Protein AF-A0A959NXJ4-F1 (afdb_monomer_lite)

pLDDT: mean 82.29, std 14.16, range [32.16, 97.5]

Secondary structure (DSSP, 8-state):
----S-------GGGEEEEEEEEEEEPPPEESEE-SSGGG-EE--STTT-SEEEEEEGGG-BSSSEEE-TTTS-HHHHHH--TT-EEEEE---TTS-----TTB--S---EEEEEEEE-TTSSEEEESSPPPB-TTS-GGG--EEEEEEE--TTTHHHHH-TT-S--EE-TTT--EEPP---------EEE--BSSPPTT--STT--GGGSTTGGGHHHHHHTT-S-----S--SSSSS----SSEE----B-EEEE-----SS-TT-SEEE-BSTTSSB--EEEETT-B-TTS--SSTTT-----EEEEEEEEEEEEETTTEEEEEEEEEE-GGGS-TTSPPPEEEEEETTTTEEEE--HHHHHHH-TTSS-SB--PPEEEEEE--TTSTT--SB-TTEEEEEEEEEE-SSBS---PPPS-EEEEE--SSS-BEEEEEESSSS--TTEE-TT-TT--SSSEE-SEEEEEEEEEETTPPPPTT--EEEE---HHHHSSTTPPPPHHHHT-S-HHHHT-EE-HHHHHHHEEEE---GGG---SS--S--TT---B-SSEEE-EEEEEEEEEEEEEEE-TT----S-TT--SS-EEEEEEEEE-TT--EEEEEEEEEEEEE-TT--EEEEEEEE-

Radius of gyration: 31.87 Å; chains: 1; bounding box: 76×68×98 Å

Sequence (633 aa):
KGMECESLIPIEAENINIVKGILRNPAKRRGFFSGHHIDLMELNTDSNFIRFSGTTTLDKFDGTKEWDITGDISPENFLTLQDDDVVLFKINNDFISNVDTPASTVNPIPYLFYSVKKQGALPKILMDRFLPFYSYLPTSTGVTIPFYVFPNKDAFLNFYSPTGQTISWNSETLEFYEECIDNDVNIWNMNTPHCETMIGTTGCTNNHENYGSYDYTSIMQYLDYCEPCLTDALEENCGDNLSNYYYDAKDKVSILHFSNYNTRNQYGEYLYVNNDEGKTVFKLDIPTIMWHGRWFSGSTLGDKLGMRFVSQGDAKYLNNTSQNIEFYDLVEDAQFISPDREPIIVGKVFTELKIVIIEHPELVTAMSYKANRNWTLPNLKGKLISPVGGINNGVLARNKRMYITYLLRAKNGITNTLPQQRYMVFDNTSNIDRDVEFQLEDVNLLPYMRQMEATSYDGLGFYAHEFIILYQITEIGENPNPANWKQVNFTNNVLTGLPNYTINPIKLENQIPSENNFILSKYRIENYSDGVYSNDLLCLGCEQSNLTLGDERFFFGNIETYIGANVYKWIVNILLDNSYVKTENDTYETGDFNFSEIGFYNEDKNLVVISKLSRPIRLRNGAKTEIEISLDF

Structure (mmCIF, N/CA/C/O backbone):
data_AF-A0A959NXJ4-F1
#
_entry.id   AF-A0A959NXJ4-F1
#
loop_
_atom_site.group_PDB
_atom_site.id
_atom_site.type_symbol
_atom_site.label_atom_id
_atom_site.label_alt_id
_atom_site.label_comp_id
_atom_site.label_asym_id
_atom_site.label_entity_id
_atom_site.label_seq_id
_atom_site.pdbx_PDB_ins_code
_atom_site.Cartn_x
_atom_site.Cartn_y
_atom_site.Cartn_z
_atom_site.occupancy
_atom_site.B_iso_or_equiv
_atom_site.auth_seq_id
_atom_site.auth_comp_id
_atom_site.auth_asym_id
_atom_site.auth_atom_id
_atom_site.pdbx_PDB_model_num
ATOM 1 N N . LYS A 1 1 ? -32.088 -35.798 67.667 1.00 32.16 1 LYS A N 1
ATOM 2 C CA . LYS A 1 1 ? -31.358 -34.605 67.178 1.00 32.16 1 LYS A CA 1
ATOM 3 C C . LYS A 1 1 ? -30.686 -35.022 65.883 1.00 32.16 1 LYS A C 1
ATOM 5 O O . LYS A 1 1 ? -29.832 -35.887 65.971 1.00 32.16 1 LYS A O 1
ATOM 10 N N . GLY A 1 2 ? -31.147 -34.547 64.729 1.00 42.38 2 GLY A N 1
ATOM 11 C CA . GLY A 1 2 ? -30.610 -34.982 63.431 1.00 42.38 2 GLY A CA 1
ATOM 12 C C . GLY A 1 2 ? -31.680 -35.149 62.356 1.00 42.38 2 GLY A C 1
ATOM 13 O O . GLY A 1 2 ? -31.802 -36.220 61.783 1.00 42.38 2 GLY A O 1
ATOM 14 N N . MET A 1 3 ? -32.506 -34.131 62.143 1.00 40.72 3 MET A N 1
ATOM 15 C CA . MET A 1 3 ? -33.232 -33.972 60.881 1.00 40.72 3 MET A CA 1
ATOM 16 C C . MET A 1 3 ? -33.049 -32.510 60.507 1.00 40.72 3 MET A C 1
ATOM 18 O O . MET A 1 3 ? -33.476 -31.645 61.272 1.00 40.72 3 MET A O 1
ATOM 22 N N . GLU A 1 4 ? -32.306 -32.289 59.431 1.00 51.22 4 GLU A N 1
ATOM 23 C CA . GLU A 1 4 ? -31.810 -30.993 58.973 1.00 51.22 4 GLU A CA 1
ATOM 24 C C . GLU A 1 4 ? -32.960 -30.147 58.403 1.00 51.22 4 GLU A C 1
ATOM 26 O O . GLU A 1 4 ? -33.899 -30.675 57.808 1.00 51.22 4 GLU A O 1
ATOM 31 N N . CYS A 1 5 ? -32.908 -28.832 58.634 1.00 58.12 5 CYS A N 1
ATOM 32 C CA . CYS A 1 5 ? -33.777 -27.840 57.985 1.00 58.12 5 CYS A CA 1
ATOM 33 C C . CYS A 1 5 ? -33.365 -27.585 56.523 1.00 58.12 5 CYS A C 1
ATOM 35 O O . CYS A 1 5 ? -33.992 -26.795 55.822 1.00 58.12 5 CYS A O 1
ATOM 37 N N . GLU A 1 6 ? -32.322 -28.278 56.079 1.00 61.78 6 GLU A N 1
ATOM 38 C CA . GLU A 1 6 ? -31.716 -28.214 54.765 1.00 61.78 6 GLU A CA 1
ATOM 39 C C . GLU A 1 6 ? -32.006 -29.529 54.034 1.00 61.78 6 GLU A C 1
ATOM 41 O O . GLU A 1 6 ? -31.981 -30.613 54.621 1.00 61.78 6 GLU A O 1
ATOM 46 N N . SER A 1 7 ? -32.307 -29.439 52.742 1.00 68.31 7 SER A N 1
ATOM 47 C CA . SER A 1 7 ? -32.452 -30.601 51.870 1.00 68.31 7 SER A CA 1
ATOM 48 C C . SER A 1 7 ? -31.576 -30.387 50.646 1.00 68.31 7 SER A C 1
ATOM 50 O O . SER A 1 7 ? -31.720 -29.379 49.952 1.00 68.31 7 SER A O 1
ATOM 52 N N . LEU A 1 8 ? -30.650 -31.318 50.407 1.00 73.88 8 LEU A N 1
ATOM 53 C CA . LEU A 1 8 ? -29.805 -31.315 49.218 1.00 73.88 8 LEU A CA 1
ATOM 54 C C . LEU A 1 8 ? -30.570 -31.966 48.069 1.00 73.88 8 LEU A C 1
ATOM 56 O O . LEU A 1 8 ? -30.880 -33.158 48.117 1.00 73.88 8 LEU A O 1
ATOM 60 N N . ILE A 1 9 ? -30.850 -31.179 47.035 1.00 76.69 9 ILE A N 1
ATOM 61 C CA . ILE A 1 9 ? -31.405 -31.679 45.781 1.00 76.69 9 ILE A CA 1
ATOM 62 C C . ILE A 1 9 ? -30.223 -32.033 44.870 1.00 76.69 9 ILE A C 1
ATOM 64 O O . ILE A 1 9 ? -29.416 -31.144 44.584 1.00 76.69 9 ILE A O 1
ATOM 68 N N . PRO A 1 10 ? -30.082 -33.292 44.415 1.00 76.00 10 PRO A N 1
ATOM 69 C CA . PRO A 1 10 ? -29.108 -33.609 43.381 1.00 76.00 10 PRO A CA 1
ATOM 70 C C . PRO A 1 10 ? -29.509 -32.891 42.088 1.00 76.00 10 PRO A C 1
ATOM 72 O O . PRO A 1 10 ? -30.651 -32.999 41.643 1.00 76.00 10 PRO A O 1
ATOM 75 N N . ILE A 1 11 ? -28.580 -32.129 41.515 1.00 74.62 11 ILE A N 1
ATOM 76 C CA . ILE A 1 11 ? -28.759 -31.506 40.205 1.00 74.62 11 ILE A CA 1
ATOM 77 C C . ILE A 1 11 ? -28.184 -32.481 39.181 1.00 74.62 11 ILE A C 1
ATOM 79 O O . ILE A 1 11 ? -26.967 -32.631 39.086 1.00 74.62 11 ILE A O 1
ATOM 83 N N . GLU A 1 12 ? -29.056 -33.154 38.437 1.00 77.12 12 GLU A N 1
ATOM 84 C CA . GLU A 1 12 ? -28.649 -34.033 37.344 1.00 77.12 12 GLU A CA 1
ATOM 85 C C . GLU A 1 12 ? -28.420 -33.211 36.067 1.00 77.12 12 GLU A C 1
ATOM 87 O O . GLU A 1 12 ? -28.944 -32.104 35.909 1.00 77.12 12 GLU A O 1
ATOM 92 N N . ALA A 1 13 ? -27.663 -33.757 35.111 1.00 69.56 13 ALA A N 1
ATOM 93 C CA . ALA A 1 13 ? -27.362 -33.068 33.851 1.00 69.56 13 ALA A CA 1
ATOM 94 C C . ALA A 1 13 ? -28.626 -32.649 33.067 1.00 69.56 13 ALA A C 1
ATOM 96 O O . ALA A 1 13 ? -28.602 -31.659 32.346 1.00 69.56 13 ALA A O 1
ATOM 97 N N . GLU A 1 14 ? -29.742 -33.365 33.239 1.00 73.50 14 GLU A N 1
ATOM 98 C CA . GLU A 1 14 ? -31.044 -33.046 32.635 1.00 73.50 14 GLU A CA 1
ATOM 99 C C . GLU A 1 14 ? -31.753 -31.832 33.263 1.00 73.50 14 GLU A C 1
ATOM 101 O O . GLU A 1 14 ? -32.651 -31.257 32.649 1.00 73.50 14 GLU A O 1
ATOM 106 N N . ASN A 1 15 ? -31.359 -31.419 34.472 1.00 69.19 15 ASN A N 1
ATOM 107 C CA . ASN A 1 15 ? -31.907 -30.244 35.156 1.00 69.19 15 ASN A CA 1
ATOM 108 C C . ASN A 1 15 ? -31.166 -28.951 34.798 1.00 69.19 15 ASN A C 1
ATOM 110 O O . ASN A 1 15 ? -31.602 -27.869 35.197 1.00 69.19 15 ASN A O 1
ATOM 114 N N . ILE A 1 16 ? -30.050 -29.071 34.074 1.00 71.56 16 ILE A N 1
ATOM 115 C CA . ILE A 1 16 ? -29.169 -27.974 33.697 1.00 71.56 16 ILE A CA 1
ATOM 116 C C . ILE A 1 16 ? -29.397 -27.632 32.228 1.00 71.56 16 ILE A C 1
ATOM 118 O O . ILE A 1 16 ? -29.144 -28.441 31.339 1.00 71.56 16 ILE A O 1
ATOM 122 N N . ASN A 1 17 ? -29.785 -26.388 31.967 1.00 77.69 17 ASN A N 1
ATOM 123 C CA . ASN A 1 17 ? -29.765 -25.811 30.631 1.00 77.69 17 ASN A CA 1
ATOM 124 C C . ASN A 1 17 ? -28.711 -24.710 30.571 1.00 77.69 17 ASN A C 1
ATOM 126 O O . ASN A 1 17 ? -28.776 -23.734 31.316 1.00 77.69 17 ASN A O 1
ATOM 130 N N . ILE A 1 18 ? -27.751 -24.848 29.660 1.00 74.94 18 ILE A N 1
ATOM 131 C CA . ILE A 1 18 ? -26.794 -23.785 29.352 1.00 74.94 18 ILE A CA 1
ATOM 132 C C . ILE A 1 18 ? -27.272 -23.100 28.080 1.00 74.94 18 ILE A C 1
ATOM 134 O O . ILE A 1 18 ? -27.327 -23.713 27.014 1.00 74.94 18 ILE A O 1
ATOM 138 N N . VAL A 1 19 ? -27.617 -21.823 28.195 1.00 78.25 19 VAL A N 1
ATOM 139 C CA . VAL A 1 19 ? -27.984 -20.991 27.050 1.00 78.25 19 VAL A CA 1
ATOM 140 C C . VAL A 1 19 ? -26.809 -20.080 26.729 1.00 78.25 19 VAL A C 1
ATOM 142 O O . VAL A 1 19 ? -26.375 -19.301 27.575 1.00 78.25 19 VAL A O 1
ATOM 145 N N . LYS A 1 20 ? -26.305 -20.163 25.495 1.00 78.06 20 LYS A N 1
ATOM 146 C CA . LYS A 1 20 ? -25.355 -19.188 24.952 1.00 78.06 20 LYS A CA 1
ATOM 147 C C . LYS A 1 20 ? -26.136 -18.079 24.253 1.00 78.06 20 LYS A C 1
ATOM 149 O O . LYS A 1 20 ? -26.766 -18.317 23.224 1.00 78.06 20 LYS A O 1
ATOM 154 N N . GLY A 1 21 ? -26.088 -16.875 24.809 1.00 72.94 21 GLY A N 1
ATOM 155 C CA . GLY A 1 21 ? -26.523 -15.654 24.143 1.00 72.94 21 GLY A CA 1
ATOM 156 C C . GLY A 1 21 ? -25.337 -14.972 23.469 1.00 72.94 21 GLY A C 1
ATOM 157 O O . GLY A 1 21 ? -24.266 -14.869 24.059 1.00 72.94 21 GLY A O 1
ATOM 158 N N . ILE A 1 22 ? -25.524 -14.485 22.243 1.00 77.44 22 ILE A N 1
ATOM 159 C CA . ILE A 1 22 ? -24.547 -13.607 21.593 1.00 77.44 22 ILE A CA 1
ATOM 160 C C . ILE A 1 22 ? -25.149 -12.209 21.540 1.00 77.44 22 ILE A C 1
ATOM 162 O O . ILE A 1 22 ? -26.138 -11.975 20.841 1.00 77.44 22 ILE A O 1
ATOM 166 N N . LEU A 1 23 ? -24.558 -11.284 22.291 1.00 79.12 23 LEU A N 1
ATOM 167 C CA . LEU A 1 23 ? -24.884 -9.868 22.194 1.00 79.12 23 LEU A CA 1
ATOM 168 C C . LEU A 1 23 ? -24.023 -9.253 21.099 1.00 79.12 23 LEU A C 1
ATOM 170 O O . LEU A 1 23 ? -22.804 -9.415 21.107 1.00 79.12 23 LEU A O 1
ATOM 174 N N . ARG A 1 24 ? -24.661 -8.538 20.169 1.00 83.75 24 ARG A N 1
ATOM 175 C CA . ARG A 1 24 ? -23.973 -7.827 19.091 1.00 83.75 24 ARG A CA 1
ATOM 176 C C . ARG A 1 24 ? -24.444 -6.388 18.994 1.00 83.75 24 ARG A C 1
ATOM 178 O O . ARG A 1 24 ? -25.645 -6.139 18.940 1.00 83.75 24 ARG A O 1
ATOM 185 N N . ASN A 1 25 ? -23.500 -5.458 18.929 1.00 84.75 25 ASN A N 1
ATOM 186 C CA . ASN A 1 25 ? -23.772 -4.033 18.751 1.00 84.75 25 ASN A CA 1
ATOM 187 C C . ASN A 1 25 ? -22.851 -3.456 17.668 1.00 84.75 25 ASN A C 1
ATOM 189 O O . ASN A 1 25 ? -21.708 -3.902 17.556 1.00 84.75 25 ASN A O 1
ATOM 193 N N . PRO A 1 26 ? -23.305 -2.472 16.873 1.00 86.75 26 PRO A N 1
ATOM 194 C CA . PRO A 1 26 ? -22.408 -1.748 15.983 1.00 86.75 26 PRO A CA 1
ATOM 195 C C . PRO A 1 26 ? -21.385 -0.967 16.815 1.00 86.75 26 PRO A C 1
ATOM 197 O O . PRO A 1 26 ? -21.753 -0.249 17.748 1.00 86.75 26 PRO A O 1
ATOM 200 N N . ALA A 1 27 ? -20.104 -1.088 16.474 1.00 86.75 27 ALA A N 1
ATOM 201 C CA . ALA A 1 27 ? -19.075 -0.218 17.024 1.00 86.75 27 ALA A CA 1
ATOM 202 C C . ALA A 1 27 ? -19.174 1.173 16.389 1.00 86.75 27 ALA A C 1
ATOM 204 O O . ALA A 1 27 ? -19.599 1.330 15.240 1.00 86.75 27 ALA A O 1
ATOM 205 N N . LYS A 1 28 ? -18.731 2.201 17.119 1.00 87.62 28 LYS A N 1
ATOM 206 C CA . LYS A 1 28 ? -18.561 3.535 16.539 1.00 87.62 28 LYS A CA 1
ATOM 207 C C . LYS A 1 28 ? -17.543 3.448 15.399 1.00 87.62 28 LYS A C 1
ATOM 209 O O . LYS A 1 28 ? -16.451 2.920 15.591 1.00 87.62 28 LYS A O 1
ATOM 214 N N . ARG A 1 29 ? -17.883 4.000 14.232 1.00 90.50 29 ARG A N 1
ATOM 215 C CA . ARG A 1 29 ? -16.937 4.145 13.121 1.00 90.50 29 ARG A CA 1
ATOM 216 C C . ARG A 1 29 ? -15.753 5.007 13.550 1.00 90.50 29 ARG A C 1
ATOM 218 O O . ARG A 1 29 ? -15.951 6.092 14.101 1.00 90.50 29 ARG A O 1
ATOM 225 N N . ARG A 1 30 ? -14.540 4.545 13.257 1.00 90.50 30 ARG A N 1
ATOM 226 C CA . ARG A 1 30 ? -13.289 5.241 13.587 1.00 90.50 30 ARG A CA 1
ATOM 227 C C . ARG A 1 30 ? -12.441 5.447 12.344 1.00 90.50 30 ARG A C 1
ATOM 229 O O . ARG A 1 30 ? -12.521 4.645 11.421 1.00 90.50 30 ARG A O 1
ATOM 236 N N . GLY A 1 31 ? -11.643 6.508 12.331 1.00 92.88 31 GLY A N 1
ATOM 237 C CA . GLY A 1 31 ? -10.775 6.866 11.216 1.00 92.88 31 GLY A CA 1
ATOM 238 C C . GLY A 1 31 ? -10.768 8.354 10.894 1.00 92.88 31 GLY A C 1
ATOM 239 O O . GLY A 1 31 ? -11.471 9.146 11.517 1.00 92.88 31 GLY A O 1
ATOM 240 N N . PHE A 1 32 ? -9.957 8.728 9.910 1.00 94.56 32 PHE A N 1
ATOM 241 C CA . PHE A 1 32 ? -9.701 10.126 9.555 1.00 94.56 32 PHE A CA 1
ATOM 242 C C . PHE A 1 32 ? -10.785 10.766 8.693 1.00 94.56 32 PHE A C 1
ATOM 244 O O . PHE A 1 32 ? -10.751 11.974 8.493 1.00 94.56 32 PHE A O 1
ATOM 251 N N . PHE A 1 33 ? -11.745 10.001 8.184 1.00 94.88 33 PHE A N 1
ATOM 252 C CA . PHE A 1 33 ? -12.697 10.493 7.197 1.00 94.88 33 PHE A CA 1
ATOM 253 C C . PHE A 1 33 ? -14.125 10.566 7.740 1.00 94.88 33 PHE A C 1
ATOM 255 O O . PHE A 1 33 ? -14.548 9.764 8.573 1.00 94.88 33 PHE A O 1
ATOM 262 N N . SER A 1 34 ? -14.898 11.519 7.239 1.00 91.62 34 SER A N 1
ATOM 263 C CA . SER A 1 34 ? -16.341 11.616 7.436 1.00 91.62 34 SER A CA 1
ATOM 264 C C . SER A 1 34 ? -17.075 11.284 6.130 1.00 91.62 34 SER A C 1
ATOM 266 O O . SER A 1 34 ? -16.482 11.293 5.052 1.00 91.62 34 SER A O 1
ATOM 268 N N . GLY A 1 35 ? -18.361 10.937 6.218 1.00 85.94 35 GLY A N 1
ATOM 269 C CA . GLY A 1 35 ? -19.185 10.559 5.062 1.00 85.94 35 GLY A CA 1
ATOM 270 C C . GLY A 1 35 ? -19.412 9.050 4.929 1.00 85.94 35 GLY A C 1
ATOM 271 O O . GLY A 1 35 ? -18.592 8.232 5.335 1.00 85.94 35 GLY A O 1
ATOM 272 N N . HIS A 1 36 ? -20.568 8.664 4.386 1.00 72.44 36 HIS A N 1
ATOM 273 C CA . HIS A 1 36 ? -21.042 7.269 4.384 1.00 72.44 36 HIS A CA 1
ATOM 274 C C . HIS A 1 36 ? -20.636 6.471 3.134 1.00 72.44 36 HIS A C 1
ATOM 276 O O . HIS A 1 36 ? -20.602 5.242 3.180 1.00 72.44 36 HIS A O 1
ATOM 282 N N . HIS A 1 37 ? -20.336 7.155 2.028 1.00 84.56 37 HIS A N 1
ATOM 283 C CA . HIS A 1 37 ? -19.983 6.541 0.749 1.00 84.56 37 HIS A CA 1
ATOM 284 C C . HIS A 1 37 ? -18.541 6.889 0.391 1.00 84.56 37 HIS A C 1
ATOM 286 O O . HIS A 1 37 ? -18.186 8.064 0.440 1.00 84.56 37 HIS A O 1
ATOM 292 N N . ILE A 1 38 ? -17.733 5.893 0.016 1.00 87.38 38 ILE A N 1
ATOM 293 C CA . ILE A 1 38 ? -16.281 6.062 -0.149 1.00 87.38 38 ILE A CA 1
ATOM 294 C C . ILE A 1 38 ? -15.903 7.142 -1.171 1.00 87.38 38 ILE A C 1
ATOM 296 O O . ILE A 1 38 ? -15.042 7.961 -0.890 1.00 87.38 38 ILE A O 1
ATOM 300 N N . ASP A 1 39 ? -16.640 7.225 -2.280 1.00 85.94 39 ASP A N 1
ATOM 301 C CA . ASP A 1 39 ? -16.464 8.232 -3.339 1.00 85.94 39 ASP A CA 1
ATOM 302 C C . ASP A 1 39 ? -16.639 9.691 -2.884 1.00 85.94 39 ASP A C 1
ATOM 304 O O . ASP A 1 39 ? -16.289 10.606 -3.622 1.00 85.94 39 ASP A O 1
ATOM 308 N N . LEU A 1 40 ? -17.273 9.913 -1.730 1.00 86.69 40 LEU A N 1
ATOM 309 C CA . LEU A 1 40 ? -17.684 11.230 -1.235 1.00 86.69 40 LEU A CA 1
ATOM 310 C C . LEU A 1 40 ? -17.174 11.483 0.186 1.00 86.69 40 LEU A C 1
ATOM 312 O O . LEU A 1 40 ? -17.749 12.290 0.915 1.00 86.69 40 LEU A O 1
ATOM 316 N N . MET A 1 41 ? -16.153 10.744 0.617 1.00 90.56 41 MET A N 1
ATOM 317 C CA . MET A 1 41 ? -15.587 10.949 1.941 1.00 90.56 41 MET A CA 1
ATOM 318 C C . MET A 1 41 ? -14.755 12.229 1.998 1.00 90.56 41 MET A C 1
ATOM 320 O O . MET A 1 41 ? -14.125 12.643 1.022 1.00 90.56 41 MET A O 1
ATOM 324 N N . GLU A 1 42 ? -14.725 12.841 3.174 1.00 91.81 42 GLU A N 1
ATOM 325 C CA . GLU A 1 42 ? -13.949 14.051 3.435 1.00 91.81 42 GLU A CA 1
ATOM 326 C C . GLU A 1 42 ? -13.024 13.832 4.626 1.00 91.81 42 GLU A C 1
ATOM 328 O O . GLU A 1 42 ? -13.418 13.241 5.632 1.00 91.81 42 GLU A O 1
ATOM 333 N N . LEU A 1 43 ? -11.786 14.303 4.518 1.00 92.94 43 LEU A N 1
ATOM 334 C CA . LEU A 1 43 ? -10.808 14.262 5.597 1.00 92.94 43 LEU A CA 1
ATOM 335 C C . LEU A 1 43 ? -11.250 15.175 6.751 1.00 92.94 43 LEU A C 1
ATOM 337 O O . LEU A 1 43 ? -11.479 16.366 6.549 1.00 92.94 43 LEU A O 1
ATOM 341 N N . ASN A 1 44 ? -11.305 14.643 7.971 1.00 92.12 44 ASN A N 1
ATOM 342 C CA . ASN A 1 44 ? -11.501 15.437 9.179 1.00 92.12 44 ASN A CA 1
ATOM 343 C C . ASN A 1 44 ? -10.237 16.242 9.486 1.00 92.12 44 ASN A C 1
ATOM 345 O O . ASN A 1 44 ? -9.182 15.683 9.789 1.00 92.12 44 ASN A O 1
ATOM 349 N N . THR A 1 45 ? -10.369 17.565 9.457 1.00 90.81 45 THR A N 1
ATOM 350 C CA . THR A 1 45 ? -9.277 18.508 9.736 1.00 90.81 45 THR A CA 1
ATOM 351 C C . THR A 1 45 ? -9.324 19.092 11.148 1.00 90.81 45 THR A C 1
ATOM 353 O O . THR A 1 45 ? -8.602 20.042 11.444 1.00 90.81 45 THR A O 1
ATOM 356 N N . ASP A 1 46 ? -10.185 18.558 12.015 1.00 89.88 46 ASP A N 1
ATOM 357 C CA . ASP A 1 46 ? -10.290 18.992 13.406 1.00 89.88 46 ASP A CA 1
ATOM 358 C C . ASP A 1 46 ? -9.004 18.688 14.187 1.00 89.88 46 ASP A C 1
ATOM 360 O O . ASP A 1 46 ? -8.281 17.728 13.900 1.00 89.88 46 ASP A O 1
ATOM 364 N N . SER A 1 47 ? -8.772 19.449 15.259 1.00 88.38 47 SER A N 1
ATOM 365 C CA . SER A 1 47 ? -7.587 19.324 16.121 1.00 88.38 47 SER A CA 1
ATOM 366 C C . SER A 1 47 ? -7.453 17.970 16.830 1.00 88.38 47 SER A C 1
ATOM 368 O O . SER A 1 47 ? -6.412 17.685 17.409 1.00 88.38 47 SER A O 1
ATOM 370 N N . ASN A 1 48 ? -8.500 17.139 16.809 1.00 87.50 48 ASN A N 1
ATOM 371 C CA . ASN A 1 48 ? -8.475 15.774 17.345 1.00 87.50 48 ASN A CA 1
ATOM 372 C C . ASN A 1 48 ? -7.888 14.754 16.352 1.00 87.50 48 ASN A C 1
ATOM 374 O O . ASN A 1 48 ? -7.609 13.620 16.734 1.00 87.50 48 ASN A O 1
ATOM 378 N N . PHE A 1 49 ? -7.744 15.131 15.077 1.00 91.19 49 PHE A N 1
ATOM 379 C CA . PHE A 1 49 ? -7.226 14.275 14.010 1.00 91.19 49 PHE A CA 1
ATOM 380 C C . PHE A 1 49 ? -5.863 14.747 13.518 1.00 91.19 49 PHE A C 1
ATOM 382 O O . PHE A 1 49 ? -4.977 13.926 13.306 1.00 91.19 49 PHE A O 1
ATOM 389 N N . ILE A 1 50 ? -5.676 16.054 13.362 1.00 93.38 50 ILE A N 1
ATOM 390 C CA . ILE A 1 50 ? -4.440 16.648 12.845 1.00 93.38 50 ILE A CA 1
ATOM 391 C C . ILE A 1 50 ? -3.988 17.794 13.745 1.00 93.38 50 ILE A C 1
ATOM 393 O O . ILE A 1 50 ? -4.802 18.397 14.440 1.00 93.38 50 ILE A O 1
ATOM 397 N N . ARG A 1 51 ? -2.698 18.139 13.715 1.00 93.06 51 ARG A N 1
ATOM 398 C CA . ARG A 1 51 ? -2.199 19.331 14.416 1.00 93.06 51 ARG A CA 1
ATOM 399 C C . ARG A 1 51 ? -2.741 20.599 13.765 1.00 93.06 51 ARG A C 1
ATOM 401 O O . ARG A 1 51 ? -3.305 21.452 14.440 1.00 93.06 51 ARG A O 1
ATOM 408 N N . PHE A 1 52 ? -2.542 20.716 12.454 1.00 93.69 52 PHE A N 1
ATOM 409 C CA . PHE A 1 52 ? -3.045 21.809 11.628 1.00 93.69 52 PHE A CA 1
ATOM 410 C C . PHE A 1 52 ? -2.978 21.437 10.143 1.00 93.69 52 PHE A C 1
ATOM 412 O O . PHE A 1 52 ? -2.345 20.456 9.748 1.00 93.69 52 PHE A O 1
ATOM 419 N N . SER A 1 53 ? -3.612 22.255 9.310 1.00 93.75 53 SER A N 1
ATOM 420 C CA . SER A 1 53 ? -3.565 22.161 7.852 1.00 93.75 53 SER A CA 1
ATOM 421 C C . SER A 1 53 ? -3.318 23.530 7.232 1.00 93.75 53 SER A C 1
ATOM 423 O O . SER A 1 53 ? -3.545 24.560 7.870 1.00 93.75 53 SER A O 1
ATOM 425 N N . GLY A 1 54 ? -2.912 23.546 5.971 1.00 92.06 54 GLY A N 1
ATOM 426 C CA . GLY A 1 54 ? -2.756 24.770 5.199 1.00 92.06 54 GLY A CA 1
ATOM 427 C C . GLY A 1 54 ? -2.674 24.482 3.709 1.00 92.06 54 GLY A C 1
ATOM 428 O O . GLY A 1 54 ? -3.025 23.395 3.249 1.00 92.06 54 GLY A O 1
ATOM 429 N N . THR A 1 55 ? -2.208 25.470 2.956 1.00 91.44 55 THR A N 1
ATOM 430 C CA . THR A 1 55 ? -1.973 25.349 1.519 1.00 91.44 55 THR A CA 1
ATOM 431 C C . THR A 1 55 ? -0.583 25.852 1.167 1.00 91.44 55 THR A C 1
ATOM 433 O O . THR A 1 55 ? -0.100 26.804 1.774 1.00 91.44 55 THR A O 1
ATOM 436 N N . THR A 1 56 ? 0.032 25.235 0.168 1.00 90.12 56 THR A N 1
ATOM 437 C CA . THR A 1 56 ? 1.294 25.664 -0.446 1.00 90.12 56 THR A CA 1
ATOM 438 C C . THR A 1 56 ? 1.142 25.638 -1.966 1.00 90.12 56 THR A C 1
ATOM 440 O O . THR A 1 56 ? 0.064 25.320 -2.475 1.00 90.12 56 THR A O 1
ATOM 443 N N . THR A 1 57 ? 2.188 25.983 -2.708 1.00 88.19 57 THR A N 1
ATOM 444 C CA . THR A 1 57 ? 2.163 26.015 -4.173 1.00 88.19 57 THR A CA 1
ATOM 445 C C . THR A 1 57 ? 3.167 25.029 -4.763 1.00 88.19 57 THR A C 1
ATOM 447 O O . THR A 1 57 ? 4.265 24.854 -4.236 1.00 88.19 57 THR A O 1
ATOM 450 N N . LEU A 1 58 ? 2.790 24.354 -5.856 1.00 86.81 58 LEU A N 1
ATOM 451 C CA . LEU A 1 58 ? 3.630 23.316 -6.473 1.00 86.81 58 LEU A CA 1
ATOM 452 C C . LEU A 1 58 ? 4.978 23.843 -6.983 1.00 86.81 58 LEU A C 1
ATOM 454 O O . LEU A 1 58 ? 5.944 23.094 -7.005 1.00 86.81 58 LEU A O 1
ATOM 458 N N . ASP A 1 59 ? 5.090 25.116 -7.358 1.00 84.94 59 ASP A N 1
ATOM 459 C CA . ASP A 1 59 ? 6.352 25.708 -7.824 1.00 84.94 59 ASP A CA 1
ATOM 460 C C . ASP A 1 59 ? 7.441 25.755 -6.737 1.00 84.94 59 ASP A C 1
ATOM 462 O O . ASP A 1 59 ? 8.628 25.802 -7.059 1.00 84.94 59 ASP A O 1
ATOM 466 N N . LYS A 1 60 ? 7.057 25.663 -5.456 1.00 87.75 60 LYS A N 1
ATOM 467 C CA . LYS A 1 60 ? 7.986 25.537 -4.320 1.00 87.75 60 LYS A CA 1
ATOM 468 C C . LYS A 1 60 ? 8.629 24.149 -4.213 1.00 87.75 60 LYS A C 1
ATOM 470 O O . LYS A 1 60 ? 9.487 23.944 -3.360 1.00 87.75 60 LYS A O 1
ATOM 475 N N . PHE A 1 61 ? 8.203 23.189 -5.034 1.00 90.44 61 PHE A N 1
ATOM 476 C CA . PHE A 1 61 ? 8.695 21.816 -5.035 1.00 90.44 61 PHE A CA 1
ATOM 477 C C . PHE A 1 61 ? 9.731 21.695 -6.154 1.00 90.44 61 PHE A C 1
ATOM 479 O O . PHE A 1 61 ? 9.404 21.523 -7.327 1.00 90.44 61 PHE A O 1
ATOM 486 N N . ASP A 1 62 ? 11.004 21.845 -5.807 1.00 87.50 62 ASP A N 1
ATOM 487 C CA . ASP A 1 62 ? 12.102 22.030 -6.761 1.00 87.50 62 ASP A CA 1
ATOM 488 C C . ASP A 1 62 ? 12.999 20.796 -6.926 1.00 87.50 62 ASP A C 1
ATOM 490 O O . ASP A 1 62 ? 14.068 20.879 -7.534 1.00 87.50 62 ASP A O 1
ATOM 494 N N . GLY A 1 63 ? 12.573 19.640 -6.413 1.00 89.06 63 GLY A N 1
ATOM 495 C CA . GLY A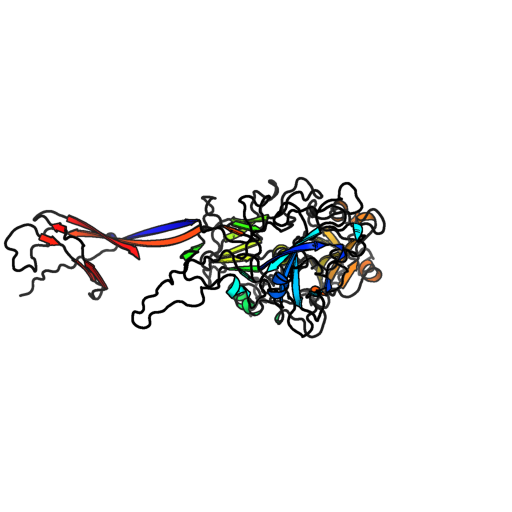 1 63 ? 13.397 18.435 -6.394 1.00 89.06 63 GLY A CA 1
ATOM 496 C C . GLY A 1 63 ? 14.456 18.415 -5.288 1.00 89.06 63 GLY A C 1
ATOM 497 O O . GLY A 1 63 ? 15.232 17.463 -5.233 1.00 89.06 63 GLY A O 1
ATOM 498 N N . THR A 1 64 ? 14.526 19.429 -4.415 1.00 89.75 64 THR A N 1
ATOM 499 C CA . THR A 1 64 ? 15.412 19.439 -3.241 1.00 89.75 64 THR A CA 1
ATOM 500 C C . THR A 1 64 ? 14.713 18.856 -2.009 1.00 89.75 64 THR A C 1
ATOM 502 O O . THR A 1 64 ? 13.564 18.420 -2.062 1.00 89.75 64 THR A O 1
ATOM 505 N N . LYS A 1 65 ? 15.424 18.789 -0.878 1.00 89.81 65 LYS A N 1
ATOM 506 C CA . LYS A 1 65 ? 14.839 18.406 0.415 1.00 89.81 65 LYS A CA 1
ATOM 507 C C . LYS A 1 65 ? 14.298 19.607 1.199 1.00 89.81 65 LYS A C 1
ATOM 509 O O . LYS A 1 65 ? 13.899 19.430 2.341 1.00 89.81 65 LYS A O 1
ATOM 514 N N . GLU A 1 66 ? 14.334 20.820 0.656 1.00 90.88 66 GLU A N 1
ATOM 515 C CA . GLU A 1 66 ? 13.906 22.020 1.376 1.00 90.88 66 GLU A CA 1
ATOM 516 C C . GLU A 1 66 ? 12.512 22.451 0.925 1.00 90.88 66 GLU A C 1
ATOM 518 O O . GLU A 1 66 ? 12.266 22.633 -0.262 1.00 90.88 66 GLU A O 1
ATOM 523 N N . TRP A 1 67 ? 11.612 22.666 1.881 1.00 91.75 67 TRP A N 1
ATOM 524 C CA . TRP A 1 67 ? 10.315 23.284 1.637 1.00 91.75 67 TRP A CA 1
ATOM 525 C C . TRP A 1 67 ? 10.306 24.719 2.168 1.00 91.75 67 TRP A C 1
ATOM 527 O O . TRP A 1 67 ? 10.492 24.958 3.367 1.00 91.75 67 TRP A O 1
ATOM 537 N N . ASP A 1 68 ? 10.098 25.682 1.267 1.00 89.56 68 ASP A N 1
ATOM 538 C CA . ASP A 1 68 ? 9.919 27.093 1.609 1.00 89.56 68 ASP A CA 1
ATOM 539 C C . ASP A 1 68 ? 8.487 27.361 2.096 1.00 89.56 68 ASP A C 1
ATOM 541 O O . ASP A 1 68 ? 7.544 27.481 1.310 1.00 89.56 68 ASP A O 1
ATOM 545 N N . ILE A 1 69 ? 8.336 27.509 3.410 1.00 90.62 69 ILE A N 1
ATOM 546 C CA . ILE A 1 69 ? 7.040 27.729 4.062 1.00 90.62 69 ILE A CA 1
ATOM 547 C C . ILE A 1 69 ? 6.668 29.213 4.168 1.00 90.62 69 ILE A C 1
ATOM 549 O O . ILE A 1 69 ? 5.724 29.565 4.881 1.00 90.62 69 ILE A O 1
ATOM 553 N N . THR A 1 70 ? 7.393 30.109 3.488 1.00 88.12 70 THR A N 1
ATOM 554 C CA . THR A 1 70 ? 7.082 31.543 3.479 1.00 88.12 70 THR A CA 1
ATOM 555 C C . THR A 1 70 ? 5.647 31.769 3.004 1.00 88.12 70 THR A C 1
ATOM 557 O O . THR A 1 70 ? 5.316 31.504 1.848 1.00 88.12 70 THR A O 1
ATOM 560 N N . GLY A 1 71 ? 4.799 32.271 3.907 1.00 87.75 71 GLY A N 1
ATOM 561 C CA . GLY A 1 71 ? 3.381 32.536 3.647 1.00 87.75 71 GLY A CA 1
ATOM 562 C C . GLY A 1 71 ? 2.447 31.325 3.775 1.00 87.75 71 GLY A C 1
ATOM 563 O O . GLY A 1 71 ? 1.237 31.526 3.759 1.00 87.75 71 GLY A O 1
ATOM 564 N N . ASP A 1 72 ? 2.977 30.112 3.962 1.00 90.12 72 ASP A N 1
ATOM 565 C CA . ASP A 1 72 ? 2.181 28.873 3.989 1.00 90.12 72 ASP A CA 1
ATOM 566 C C . ASP A 1 72 ? 1.794 28.453 5.415 1.00 90.12 72 ASP A C 1
ATOM 568 O O . ASP A 1 72 ? 0.722 27.891 5.642 1.00 90.12 72 ASP A O 1
ATOM 572 N N . ILE A 1 73 ? 2.668 28.724 6.393 1.00 90.19 73 ILE A N 1
ATOM 573 C CA . ILE A 1 73 ? 2.472 28.374 7.806 1.00 90.19 73 ILE A CA 1
ATOM 574 C C . ILE A 1 73 ? 2.447 29.653 8.649 1.00 90.19 73 ILE A C 1
ATOM 576 O O . ILE A 1 73 ? 3.352 30.487 8.570 1.00 90.19 73 ILE A O 1
ATOM 580 N N . SER A 1 74 ? 1.414 29.811 9.482 1.00 90.62 74 SER A N 1
ATOM 581 C CA . SER A 1 74 ? 1.322 30.931 10.424 1.00 90.62 74 SER A CA 1
ATOM 582 C C . SER A 1 74 ? 2.415 30.844 11.504 1.00 90.62 74 SER A C 1
ATOM 584 O O . SER A 1 74 ? 2.839 29.741 11.859 1.00 90.62 74 SER A O 1
ATOM 586 N N . PRO A 1 75 ? 2.856 31.970 12.099 1.00 88.25 75 PRO A N 1
ATOM 587 C CA . PRO A 1 75 ? 3.828 31.941 13.194 1.00 88.25 75 PRO A CA 1
ATOM 588 C C . PRO A 1 75 ? 3.406 31.041 14.367 1.00 88.25 75 PRO A C 1
ATOM 590 O O . PRO A 1 75 ? 4.246 30.367 14.952 1.00 88.25 75 PRO A O 1
ATOM 593 N N . GLU A 1 76 ? 2.108 30.986 14.678 1.00 89.81 76 GLU A N 1
ATOM 594 C CA . GLU A 1 76 ? 1.554 30.122 15.728 1.00 89.81 76 GLU A CA 1
ATOM 595 C C . GLU A 1 76 ? 1.720 28.637 15.385 1.00 89.81 76 GLU A C 1
ATOM 597 O O . GLU A 1 76 ? 2.293 27.884 16.173 1.00 89.81 76 GLU A O 1
ATOM 602 N N . ASN A 1 77 ? 1.323 28.222 14.178 1.00 91.00 77 ASN A N 1
ATOM 603 C CA . ASN A 1 77 ? 1.478 26.835 13.734 1.00 91.00 77 ASN A CA 1
ATOM 604 C C . ASN A 1 77 ? 2.958 26.438 13.654 1.00 91.00 77 ASN A C 1
ATOM 606 O O . ASN A 1 77 ? 3.329 25.342 14.078 1.00 91.00 77 ASN A O 1
ATOM 610 N N . PHE A 1 78 ? 3.826 27.347 13.198 1.00 89.25 78 PHE A N 1
ATOM 611 C CA . PHE A 1 78 ? 5.268 27.109 13.159 1.00 89.25 78 PHE A CA 1
ATOM 612 C C . PHE A 1 78 ? 5.853 26.855 14.555 1.00 89.25 78 PHE A C 1
ATOM 614 O O . PHE A 1 78 ? 6.740 26.015 14.701 1.00 89.25 78 PHE A O 1
ATOM 621 N N . LEU A 1 79 ? 5.348 27.520 15.600 1.00 87.94 79 LEU A N 1
ATOM 622 C CA . LEU A 1 79 ? 5.762 27.255 16.982 1.00 87.94 79 LEU A CA 1
ATOM 623 C C . LEU A 1 79 ? 5.303 25.875 17.474 1.00 87.94 79 LEU A C 1
ATOM 625 O O . LEU A 1 79 ? 6.056 25.227 18.197 1.00 87.94 79 LEU A O 1
ATOM 629 N N . THR A 1 80 ? 4.118 25.412 17.060 1.00 88.62 80 THR A N 1
ATOM 630 C CA . THR A 1 80 ? 3.588 24.089 17.450 1.00 88.62 80 THR A CA 1
ATOM 631 C C . THR A 1 80 ? 4.228 22.913 16.719 1.00 88.62 80 THR A C 1
ATOM 633 O O . THR A 1 80 ? 4.204 21.802 17.243 1.00 88.62 80 THR A O 1
ATOM 636 N N . LEU A 1 81 ? 4.792 23.152 15.532 1.00 90.06 81 LEU A N 1
ATOM 637 C CA . LEU A 1 81 ? 5.467 22.130 14.742 1.00 90.06 81 LEU A CA 1
ATOM 638 C C . LEU A 1 81 ? 6.638 21.533 15.535 1.00 90.06 81 LEU A C 1
ATOM 640 O O . LEU A 1 81 ? 7.427 22.267 16.133 1.00 90.06 81 LEU A O 1
ATOM 644 N N . GLN A 1 82 ? 6.777 20.219 15.536 1.00 90.44 82 GLN A N 1
ATOM 645 C CA . GLN A 1 82 ? 7.890 19.517 16.168 1.00 90.44 82 GLN A CA 1
ATOM 646 C C . GLN A 1 82 ? 8.756 18.855 15.100 1.00 90.44 82 GLN A C 1
ATOM 648 O O . GLN A 1 82 ? 8.288 18.580 13.995 1.00 90.44 82 GLN A O 1
ATOM 653 N N . ASP A 1 83 ? 10.026 18.619 15.424 1.00 89.81 83 ASP A N 1
ATOM 654 C CA . ASP A 1 83 ? 10.856 17.777 14.568 1.00 89.81 83 ASP A CA 1
ATOM 655 C C . ASP A 1 83 ? 10.234 16.374 14.490 1.00 89.81 83 ASP A C 1
ATOM 657 O O . ASP A 1 83 ? 9.583 15.902 15.430 1.00 89.81 83 ASP A O 1
ATOM 661 N N . ASP A 1 84 ? 10.387 15.752 13.327 1.00 90.00 84 ASP A N 1
ATOM 662 C CA . ASP A 1 84 ? 9.809 14.469 12.941 1.00 90.00 84 ASP A CA 1
ATOM 663 C C . ASP A 1 84 ? 8.273 14.429 12.833 1.00 90.00 84 ASP A C 1
ATOM 665 O O . ASP A 1 84 ? 7.704 13.349 12.647 1.00 90.00 84 ASP A O 1
ATOM 669 N N . ASP A 1 85 ? 7.576 15.575 12.926 1.00 93.44 85 ASP A N 1
ATOM 670 C CA . ASP A 1 85 ? 6.144 15.630 12.601 1.00 93.44 85 ASP A CA 1
ATOM 671 C C . ASP A 1 85 ? 5.937 15.198 11.138 1.00 93.44 85 ASP A C 1
ATOM 673 O O . ASP A 1 85 ? 6.772 15.436 10.259 1.00 93.44 85 A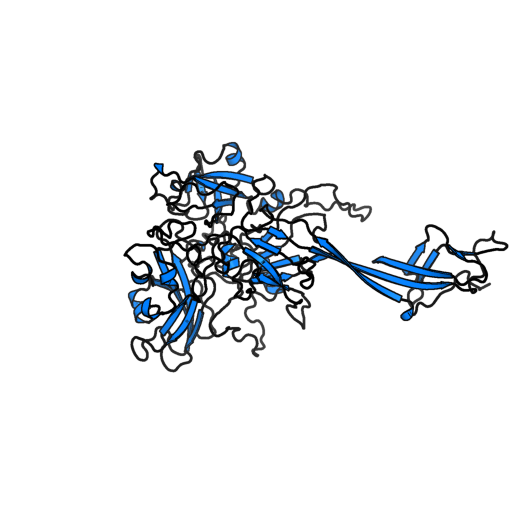SP A O 1
ATOM 677 N N . VAL A 1 86 ? 4.810 14.542 10.864 1.00 94.75 86 VAL A N 1
ATOM 678 C CA . VAL A 1 86 ? 4.529 14.000 9.532 1.00 94.75 86 VAL A CA 1
ATOM 679 C C . VAL A 1 86 ? 3.641 14.974 8.773 1.00 94.75 86 VAL A C 1
ATOM 681 O O . VAL A 1 86 ? 2.551 15.304 9.230 1.00 94.75 86 VAL A O 1
ATOM 684 N N . VAL A 1 87 ? 4.075 15.417 7.597 1.00 95.62 87 VAL A N 1
ATOM 685 C CA . VAL A 1 87 ? 3.275 16.240 6.687 1.00 95.62 87 VAL A CA 1
ATOM 686 C C . VAL A 1 87 ? 2.812 15.418 5.488 1.00 95.62 87 VAL A C 1
ATOM 688 O O . VAL A 1 87 ? 3.593 14.698 4.869 1.00 95.62 87 VAL A O 1
ATOM 691 N N . LEU A 1 88 ? 1.530 15.532 5.158 1.00 95.69 88 LEU A N 1
ATOM 692 C CA . LEU A 1 88 ? 0.899 14.929 3.990 1.00 95.69 88 LEU A CA 1
ATOM 693 C C . LEU A 1 88 ? 0.561 16.014 2.974 1.00 95.69 88 LEU A C 1
ATOM 695 O O . LEU A 1 88 ? -0.192 16.930 3.303 1.00 95.69 88 LEU A O 1
ATOM 699 N N . PHE A 1 89 ? 1.045 15.881 1.741 1.00 93.75 89 PHE A N 1
ATOM 700 C CA . PHE A 1 89 ? 0.658 16.741 0.621 1.00 93.75 89 PHE A CA 1
ATOM 701 C C . PHE A 1 89 ? -0.295 16.021 -0.321 1.00 93.75 89 PHE A C 1
ATOM 703 O O . PHE A 1 89 ? -0.065 14.863 -0.674 1.00 93.75 89 PHE A O 1
ATOM 710 N N . LYS A 1 90 ? -1.320 16.738 -0.783 1.00 90.62 90 LYS A N 1
ATOM 711 C CA . LYS A 1 90 ? -2.171 16.308 -1.897 1.00 90.62 90 LYS A CA 1
ATOM 712 C C . LYS A 1 90 ? -1.645 16.933 -3.189 1.00 90.62 90 LYS A C 1
ATOM 714 O O . LYS A 1 90 ? -1.904 18.102 -3.463 1.00 90.62 90 LYS A O 1
ATOM 719 N N . ILE A 1 91 ? -0.861 16.180 -3.952 1.00 87.19 91 ILE A N 1
ATOM 720 C CA . ILE A 1 91 ? -0.161 16.684 -5.140 1.00 87.19 91 ILE A CA 1
ATOM 721 C C . ILE A 1 91 ? -1.111 16.679 -6.335 1.00 87.19 91 ILE A C 1
ATOM 723 O O . ILE A 1 91 ? -1.535 15.623 -6.782 1.00 87.19 91 ILE A O 1
ATOM 727 N N . ASN A 1 92 ? -1.435 17.851 -6.873 1.00 76.44 92 ASN A N 1
ATOM 728 C CA . ASN A 1 92 ? -2.249 17.966 -8.083 1.00 76.44 92 ASN A CA 1
ATOM 729 C C . ASN A 1 92 ? -1.399 17.795 -9.365 1.00 76.44 92 ASN A C 1
ATOM 731 O O . ASN A 1 92 ? -0.177 17.940 -9.329 1.00 76.44 92 ASN A O 1
ATOM 735 N N . ASN A 1 93 ? -2.051 17.512 -10.498 1.00 67.62 93 ASN A N 1
ATOM 736 C CA . ASN A 1 93 ? -1.436 17.566 -11.825 1.00 67.62 93 ASN A CA 1
ATOM 737 C C . ASN A 1 93 ? -1.115 19.030 -12.185 1.00 67.62 93 ASN A C 1
ATOM 739 O O . ASN A 1 93 ? -1.887 19.948 -11.904 1.00 67.62 93 ASN A O 1
ATOM 743 N N . ASP A 1 94 ? 0.035 19.236 -12.810 1.00 63.56 94 ASP A N 1
ATOM 744 C CA . ASP A 1 94 ? 0.593 20.519 -13.199 1.00 63.56 94 ASP A CA 1
ATOM 745 C C . ASP A 1 94 ? -0.150 21.223 -14.353 1.00 63.56 94 ASP A C 1
ATOM 747 O O . ASP A 1 94 ? 0.017 22.428 -14.549 1.00 63.56 94 ASP A O 1
ATOM 751 N N . PHE A 1 95 ? -1.029 20.504 -15.061 1.00 60.69 95 PHE A N 1
ATOM 752 C CA . PHE A 1 95 ? -1.841 21.030 -16.167 1.00 60.69 95 PHE A CA 1
ATOM 753 C C . PHE A 1 95 ? -3.296 21.362 -15.801 1.00 60.69 95 PHE A C 1
ATOM 755 O O . PHE A 1 95 ? -4.010 21.937 -16.625 1.00 60.69 95 PHE A O 1
ATOM 762 N N . ILE A 1 96 ? -3.748 21.045 -14.580 1.00 60.03 96 ILE A N 1
ATOM 763 C CA . ILE A 1 96 ? -5.145 21.229 -14.157 1.00 60.03 96 ILE A CA 1
ATOM 764 C C . ILE A 1 96 ? -5.214 22.222 -12.992 1.00 60.03 96 ILE A C 1
ATOM 766 O O . ILE A 1 96 ? -4.608 22.025 -11.939 1.00 60.03 96 ILE A O 1
ATOM 770 N N . SER A 1 97 ? -5.979 23.303 -13.166 1.00 57.12 97 SER A N 1
ATOM 771 C CA . SER A 1 97 ? -6.189 24.348 -12.151 1.00 57.12 97 SER A CA 1
ATOM 772 C C . SER A 1 97 ? -6.705 23.786 -10.824 1.00 57.12 97 SER A C 1
ATOM 774 O O . SER A 1 97 ? -7.620 22.978 -10.877 1.00 57.12 97 SER A O 1
ATOM 776 N N . ASN A 1 98 ? -6.200 24.278 -9.680 1.00 62.78 98 ASN A N 1
ATOM 777 C CA . ASN A 1 98 ? -6.706 24.109 -8.298 1.00 62.78 98 ASN A CA 1
ATOM 778 C C . ASN A 1 98 ? -7.904 23.150 -8.155 1.00 62.78 98 ASN A C 1
ATOM 780 O O . ASN A 1 98 ? -9.053 23.584 -8.067 1.00 62.78 98 ASN A O 1
ATOM 784 N N . VAL A 1 99 ? -7.623 21.848 -8.179 1.00 58.94 99 VAL A N 1
ATOM 785 C CA . VAL A 1 99 ? -8.656 20.822 -8.374 1.00 58.94 99 VAL A CA 1
ATOM 786 C C . VAL A 1 99 ? -9.405 20.457 -7.093 1.00 58.94 99 VAL A C 1
ATOM 788 O O . VAL A 1 99 ? -10.511 19.930 -7.175 1.00 58.94 99 VAL A O 1
ATOM 791 N N . ASP A 1 100 ? -8.873 20.774 -5.910 1.00 58.78 100 ASP A N 1
ATOM 792 C CA . ASP A 1 100 ? -9.476 20.313 -4.659 1.00 58.78 100 ASP A CA 1
ATOM 793 C C . ASP A 1 100 ? -9.766 21.423 -3.651 1.00 58.78 100 ASP A C 1
ATOM 795 O O . ASP A 1 100 ? -8.935 22.285 -3.354 1.00 58.78 100 ASP A O 1
ATOM 799 N N . THR A 1 101 ? -10.950 21.322 -3.043 1.00 61.94 101 THR A N 1
ATOM 800 C CA . THR A 1 101 ? -11.174 21.841 -1.697 1.00 61.94 101 THR A CA 1
ATOM 801 C C . THR A 1 101 ? -10.336 20.997 -0.732 1.00 61.94 101 THR A C 1
ATOM 803 O O . THR A 1 101 ? -10.222 19.786 -0.940 1.00 61.94 101 THR A O 1
ATOM 806 N N . PRO A 1 102 ? -9.735 21.585 0.320 1.00 63.91 102 PRO A N 1
ATOM 807 C CA . PRO A 1 102 ? -8.767 20.888 1.163 1.00 63.91 102 PRO A CA 1
ATOM 808 C C . PRO A 1 102 ? -9.215 19.461 1.544 1.00 63.91 102 PRO A C 1
ATOM 810 O O . PRO A 1 102 ? -8.547 18.490 1.193 1.00 63.91 102 PRO A O 1
ATOM 813 N N . ALA A 1 103 ? -10.399 19.302 2.137 1.00 75.06 103 ALA A N 1
ATOM 814 C CA . ALA A 1 103 ? -10.841 18.033 2.718 1.00 75.06 103 ALA A CA 1
ATOM 815 C C . ALA A 1 103 ? -11.347 16.950 1.734 1.00 75.06 103 ALA A C 1
ATOM 817 O O . ALA A 1 103 ? -11.451 15.795 2.137 1.00 75.06 103 ALA A O 1
ATOM 818 N N . SER A 1 104 ? -11.655 17.270 0.472 1.00 81.19 104 SER A N 1
ATOM 819 C CA . SER A 1 104 ? -12.291 16.329 -0.475 1.00 81.19 104 SER A CA 1
ATOM 820 C C . SER A 1 104 ? -11.400 15.119 -0.820 1.00 81.19 104 SER A C 1
ATOM 822 O O . SER A 1 104 ? -10.174 15.226 -0.839 1.00 81.19 104 SER A O 1
ATOM 824 N N . THR A 1 105 ? -12.001 13.958 -1.107 1.00 82.06 105 THR A N 1
ATOM 825 C CA . THR A 1 105 ? -11.303 12.771 -1.657 1.00 82.06 105 THR A CA 1
ATOM 826 C C . THR A 1 105 ? -11.843 12.338 -3.023 1.00 82.06 105 THR A C 1
ATOM 828 O O . THR A 1 105 ? -11.620 11.219 -3.465 1.00 82.06 105 THR A O 1
ATOM 831 N N . VAL A 1 106 ? -12.546 13.228 -3.729 1.00 81.81 106 VAL A N 1
ATOM 832 C CA . VAL A 1 106 ? -13.200 12.896 -5.010 1.00 81.81 106 VAL A CA 1
ATOM 833 C C . VAL A 1 106 ? -12.188 12.728 -6.149 1.00 81.81 106 VAL A C 1
ATOM 835 O O . VAL A 1 106 ? -12.406 11.971 -7.093 1.00 81.81 106 VAL A O 1
ATOM 838 N N . ASN A 1 107 ? -11.075 13.450 -6.063 1.00 83.56 107 ASN A N 1
ATOM 839 C CA . ASN A 1 107 ? -10.115 13.610 -7.142 1.00 83.56 107 ASN A CA 1
ATOM 840 C C . ASN A 1 107 ? -8.954 12.617 -7.004 1.00 83.56 107 ASN A C 1
ATOM 842 O O . ASN A 1 107 ? -8.294 12.622 -5.965 1.00 83.56 107 ASN A O 1
ATOM 846 N N . PRO A 1 108 ? -8.642 11.800 -8.028 1.00 85.50 108 PRO A N 1
ATOM 847 C CA . PRO A 1 108 ? -7.595 10.787 -7.949 1.00 85.50 108 PRO A CA 1
ATOM 848 C C . PRO A 1 108 ? -6.202 11.412 -8.071 1.00 85.50 108 PRO A C 1
ATOM 850 O O . PRO A 1 108 ? -5.576 11.405 -9.129 1.00 85.50 108 PRO A O 1
ATOM 853 N N . ILE A 1 109 ? -5.716 11.972 -6.969 1.00 87.25 109 ILE A N 1
ATOM 854 C CA . ILE A 1 109 ? -4.423 12.654 -6.890 1.00 87.25 109 ILE A CA 1
ATOM 855 C C . ILE A 1 109 ? -3.454 11.945 -5.940 1.00 87.25 109 ILE A C 1
ATOM 857 O O . ILE A 1 109 ? -3.894 11.236 -5.032 1.00 87.25 109 ILE A O 1
ATOM 861 N N . PRO A 1 110 ? -2.135 12.088 -6.141 1.00 91.31 110 PRO A N 1
ATOM 862 C CA . PRO A 1 110 ? -1.156 11.549 -5.211 1.00 91.31 110 PRO A CA 1
ATOM 863 C C . PRO A 1 110 ? -1.215 12.155 -3.803 1.00 91.31 110 PRO A C 1
ATOM 865 O O . PRO A 1 110 ? -1.248 13.374 -3.636 1.00 91.31 110 PRO A O 1
ATOM 868 N N . TYR A 1 111 ? -1.149 11.291 -2.789 1.00 93.50 111 TYR A N 1
ATOM 869 C CA . TYR A 1 111 ? -1.023 11.656 -1.375 1.00 93.50 111 TYR A CA 1
ATOM 870 C C . TYR A 1 111 ? 0.365 11.228 -0.895 1.00 93.50 111 TYR A C 1
ATOM 872 O O . TYR A 1 111 ? 0.662 10.034 -0.870 1.00 93.50 111 TYR A O 1
ATOM 880 N N . LEU A 1 112 ? 1.228 12.189 -0.559 1.00 94.56 112 LEU A N 1
ATOM 881 C CA . LEU A 1 112 ? 2.630 11.930 -0.221 1.00 94.56 112 LEU A CA 1
ATOM 882 C C . LEU A 1 112 ? 2.957 12.367 1.209 1.00 94.56 112 LEU A C 1
ATOM 884 O O . LEU A 1 112 ? 2.722 13.521 1.567 1.00 94.56 112 LEU A O 1
ATOM 888 N N . PHE A 1 113 ? 3.537 11.456 1.992 1.00 94.88 113 PHE A N 1
ATOM 889 C CA . PHE A 1 113 ? 3.953 11.691 3.375 1.00 94.88 113 PHE A CA 1
ATOM 890 C C . PHE A 1 113 ? 5.453 11.996 3.473 1.00 94.88 113 PHE A C 1
ATOM 892 O O . PHE A 1 113 ? 6.285 11.308 2.876 1.00 94.88 113 PHE A O 1
ATOM 899 N N . TYR A 1 114 ? 5.795 12.989 4.289 1.00 94.12 114 TYR A N 1
ATOM 900 C CA . TYR A 1 114 ? 7.164 13.402 4.599 1.00 94.12 114 TYR A CA 1
ATOM 901 C C . TYR A 1 114 ? 7.308 13.633 6.098 1.00 94.12 114 TYR A C 1
ATOM 903 O O . TYR A 1 114 ? 6.346 14.015 6.757 1.00 94.12 114 TYR A O 1
ATOM 911 N N . SER A 1 115 ? 8.511 13.433 6.629 1.00 92.38 115 SER A N 1
ATOM 912 C CA . SER A 1 115 ? 8.863 13.933 7.962 1.00 92.38 115 SER A CA 1
ATOM 913 C C . SER A 1 115 ? 9.576 15.269 7.813 1.00 92.38 115 SER A C 1
ATOM 915 O O . SER A 1 115 ? 10.324 15.476 6.851 1.00 92.38 115 SER A O 1
ATOM 917 N N . VAL A 1 116 ? 9.307 16.166 8.756 1.00 92.06 116 VAL A N 1
ATOM 918 C CA . VAL A 1 116 ? 9.824 17.531 8.775 1.00 92.06 116 VAL A CA 1
ATOM 919 C C . VAL A 1 116 ? 10.874 17.721 9.865 1.00 92.06 116 VAL A C 1
ATOM 921 O O . VAL A 1 116 ? 10.739 17.223 10.978 1.00 92.06 116 VAL A O 1
ATOM 924 N N . LYS A 1 117 ? 11.892 18.530 9.579 1.00 89.62 117 LYS A N 1
ATOM 925 C CA . LYS A 1 117 ? 12.827 19.070 10.571 1.00 89.62 117 LYS A CA 1
ATOM 926 C C . LYS A 1 117 ? 12.951 20.573 10.417 1.00 89.62 117 LYS A C 1
ATOM 928 O O . LYS A 1 117 ? 13.130 21.084 9.306 1.00 89.62 117 LYS A O 1
ATOM 933 N N . LYS A 1 118 ? 12.915 21.295 11.530 1.00 85.06 118 LYS A N 1
ATOM 934 C CA . LYS A 1 118 ? 13.137 22.742 11.536 1.00 85.06 118 LYS A CA 1
ATOM 935 C C . LYS A 1 118 ? 14.601 23.066 11.237 1.00 85.06 118 LYS A C 1
ATOM 937 O O . LYS A 1 118 ? 15.509 22.401 11.728 1.00 85.06 118 LYS A O 1
ATOM 942 N N . GLN A 1 119 ? 14.846 24.131 10.470 1.00 76.31 119 GLN A N 1
ATOM 943 C CA . GLN A 1 119 ? 16.197 24.642 10.233 1.00 76.31 119 GLN A CA 1
ATOM 944 C C . GLN A 1 119 ? 16.345 26.129 10.555 1.00 76.31 119 GLN A C 1
ATOM 946 O O . GLN A 1 119 ? 15.611 26.964 10.037 1.00 76.31 119 GLN A O 1
ATOM 951 N N . GLY A 1 120 ? 17.398 26.456 11.315 1.00 66.12 120 GLY A N 1
ATOM 952 C CA . GLY A 1 120 ? 18.030 27.779 11.338 1.00 66.12 120 GLY A CA 1
ATOM 953 C C . GLY A 1 120 ? 17.096 28.984 11.526 1.00 66.12 120 GLY A C 1
ATOM 954 O O . GLY A 1 120 ? 16.124 28.933 12.273 1.00 66.12 120 GLY A O 1
ATOM 955 N N . ALA A 1 121 ? 17.454 30.107 10.888 1.00 59.69 121 ALA A N 1
ATOM 956 C CA . ALA A 1 121 ? 16.826 31.422 11.068 1.00 59.69 121 ALA A CA 1
ATOM 957 C C . ALA A 1 121 ? 16.087 31.941 9.812 1.00 59.69 121 ALA A C 1
ATOM 959 O O . ALA A 1 121 ? 16.114 33.138 9.527 1.00 59.69 121 ALA A O 1
ATOM 960 N N . LEU A 1 122 ? 15.432 31.054 9.055 1.00 62.75 122 LEU A N 1
ATOM 961 C CA . LEU A 1 122 ? 14.531 31.387 7.940 1.00 62.75 122 LEU A CA 1
ATOM 962 C C . LEU A 1 122 ? 13.334 30.415 7.936 1.00 62.75 122 LEU A C 1
ATOM 964 O O . LEU A 1 122 ? 13.464 29.324 8.488 1.00 62.75 122 LEU A O 1
ATOM 968 N N . PRO A 1 123 ? 12.181 30.764 7.331 1.00 75.75 123 PRO A N 1
ATOM 969 C CA . PRO A 1 123 ? 11.007 29.890 7.251 1.00 75.75 123 PRO A CA 1
ATOM 970 C C . PRO A 1 123 ? 11.230 28.775 6.210 1.00 75.75 123 PRO A C 1
ATOM 972 O O . PRO A 1 123 ? 10.572 28.719 5.176 1.00 75.75 123 PRO A O 1
ATOM 975 N N . LYS A 1 124 ? 12.198 27.894 6.474 1.00 84.62 124 LYS A N 1
ATOM 976 C CA . LYS A 1 124 ? 12.485 26.697 5.684 1.00 84.62 124 LYS A CA 1
ATOM 977 C C . LYS A 1 124 ? 12.397 25.461 6.563 1.00 84.62 124 LYS A C 1
ATOM 979 O O . LYS A 1 124 ? 12.887 25.449 7.694 1.00 84.62 124 LYS A O 1
ATOM 984 N N . ILE A 1 125 ? 11.794 24.417 6.014 1.00 89.94 125 ILE A N 1
ATOM 985 C CA . ILE A 1 125 ? 11.706 23.098 6.631 1.00 89.94 125 ILE A CA 1
ATOM 986 C C . ILE A 1 125 ? 12.524 22.122 5.790 1.00 89.94 125 ILE A C 1
ATOM 988 O O . ILE A 1 125 ? 12.401 22.102 4.566 1.00 89.94 125 ILE A O 1
ATOM 992 N N . LEU A 1 126 ? 13.354 21.310 6.444 1.00 91.19 126 LEU A N 1
ATOM 993 C CA . LEU A 1 126 ? 14.028 20.191 5.797 1.00 91.19 126 LEU A CA 1
ATOM 994 C C . LEU A 1 126 ? 13.114 18.964 5.832 1.00 91.19 126 LEU A C 1
ATOM 996 O O . LEU A 1 126 ? 12.616 18.586 6.888 1.00 91.19 126 LEU A O 1
ATOM 1000 N N . MET A 1 127 ? 12.941 18.333 4.682 1.00 90.62 127 MET A N 1
ATOM 1001 C CA . MET A 1 127 ? 12.205 17.090 4.504 1.00 90.62 127 MET A CA 1
ATOM 1002 C C . MET A 1 127 ? 13.143 15.884 4.605 1.00 90.62 127 MET A C 1
ATOM 1004 O O . MET A 1 127 ? 14.328 15.955 4.266 1.00 90.62 127 MET A O 1
ATOM 1008 N N . ASP A 1 128 ? 12.602 14.735 5.002 1.00 88.31 128 ASP A N 1
ATOM 1009 C CA . ASP A 1 128 ? 13.353 13.476 5.104 1.00 88.31 128 ASP A CA 1
ATOM 1010 C C . ASP A 1 128 ? 13.959 13.011 3.756 1.00 88.31 128 ASP A C 1
ATOM 1012 O O . ASP A 1 128 ? 15.012 12.359 3.696 1.00 88.31 128 ASP A O 1
ATOM 1016 N N . ARG A 1 129 ? 13.329 13.383 2.638 1.00 88.00 129 ARG A N 1
ATOM 1017 C CA . ARG A 1 129 ? 13.720 13.005 1.271 1.00 88.00 129 ARG A CA 1
ATOM 1018 C C . ARG A 1 129 ? 13.443 14.126 0.265 1.00 88.00 129 ARG A C 1
ATOM 1020 O O . ARG A 1 129 ? 12.855 15.144 0.609 1.00 88.00 129 ARG A O 1
ATOM 1027 N N . PHE A 1 130 ? 13.877 13.925 -0.979 1.00 89.69 130 PHE A N 1
ATOM 1028 C CA . PHE A 1 130 ? 13.641 14.882 -2.061 1.00 89.69 130 PHE A CA 1
ATOM 1029 C C . PHE A 1 130 ? 12.143 15.052 -2.342 1.00 89.69 130 PHE A C 1
ATOM 1031 O O . PHE A 1 130 ? 11.406 14.067 -2.466 1.00 89.69 130 PHE A O 1
ATOM 1038 N N . LEU A 1 131 ? 11.714 16.307 -2.438 1.00 91.25 131 LEU A N 1
ATOM 1039 C CA . LEU A 1 131 ? 10.388 16.689 -2.896 1.00 91.25 131 LEU A CA 1
ATOM 1040 C C . LEU A 1 131 ? 10.227 16.371 -4.392 1.00 91.25 131 LEU A C 1
ATOM 1042 O O . LEU A 1 131 ? 11.221 16.265 -5.113 1.00 91.25 131 LEU A O 1
ATOM 1046 N N . PRO A 1 132 ? 8.986 16.225 -4.885 1.00 91.94 132 PRO A N 1
ATOM 1047 C CA . PRO A 1 132 ? 8.697 16.196 -6.310 1.00 91.94 132 PRO A CA 1
ATOM 1048 C C . PRO A 1 132 ? 9.323 17.381 -7.062 1.00 91.94 132 PRO A C 1
ATOM 1050 O O . PRO A 1 132 ? 9.533 18.454 -6.502 1.00 91.94 132 PRO A O 1
ATOM 1053 N N . PHE A 1 133 ? 9.619 17.193 -8.344 1.00 90.25 133 PHE A N 1
ATOM 1054 C CA . PHE A 1 133 ? 10.251 18.209 -9.182 1.00 90.25 133 PHE A CA 1
ATOM 1055 C C . PHE A 1 133 ? 9.211 18.931 -10.041 1.00 90.25 133 PHE A C 1
ATOM 1057 O O . PHE A 1 133 ? 8.845 18.417 -11.092 1.00 90.25 133 PHE A O 1
ATOM 1064 N N . TYR A 1 134 ? 8.762 20.113 -9.619 1.00 87.12 134 TYR A N 1
ATOM 1065 C CA . TYR A 1 134 ? 7.767 20.958 -10.298 1.00 87.12 134 TYR A CA 1
ATOM 1066 C C . TYR A 1 134 ? 8.267 22.380 -10.613 1.00 87.12 134 TYR A C 1
ATOM 1068 O O . TYR A 1 134 ? 7.515 23.195 -11.141 1.00 87.12 134 TYR A O 1
ATOM 1076 N N . SER A 1 135 ? 9.547 22.688 -10.386 1.00 76.31 135 SER A N 1
ATOM 1077 C CA . SER A 1 135 ? 10.120 24.023 -10.648 1.00 76.31 135 SER A CA 1
ATOM 1078 C C . SER A 1 135 ? 10.209 24.413 -12.132 1.00 76.31 135 SER A C 1
ATOM 1080 O O . SER A 1 135 ? 10.562 25.546 -12.457 1.00 76.31 135 SER A O 1
ATOM 1082 N N . TYR A 1 136 ? 9.869 23.500 -13.050 1.00 78.69 136 TYR A N 1
ATOM 1083 C CA . TYR A 1 136 ? 9.660 23.830 -14.463 1.00 78.69 136 TYR A CA 1
ATOM 1084 C C . TYR A 1 136 ? 8.353 24.600 -14.704 1.00 78.69 136 TYR A C 1
ATOM 1086 O O . TYR A 1 136 ? 8.180 25.178 -15.780 1.00 78.69 136 TYR A O 1
ATOM 1094 N N . LEU A 1 137 ? 7.438 24.617 -13.729 1.00 74.88 137 LEU A N 1
ATOM 1095 C CA . LEU A 1 137 ? 6.219 25.403 -13.809 1.00 74.88 137 LEU A CA 1
ATOM 1096 C C . LEU A 1 137 ? 6.529 26.892 -13.625 1.00 74.88 137 LEU A C 1
ATOM 1098 O O . LEU A 1 137 ? 7.308 27.260 -12.744 1.00 74.88 137 LEU A O 1
ATOM 1102 N N . PRO A 1 138 ? 5.913 27.781 -14.422 1.00 66.81 138 PRO A N 1
ATOM 1103 C CA . PRO A 1 138 ? 6.021 29.212 -14.184 1.00 66.81 138 PRO A CA 1
ATOM 1104 C C . PRO A 1 138 ? 5.562 29.570 -12.759 1.00 66.81 138 PRO A C 1
ATOM 1106 O O . PRO A 1 138 ? 4.511 29.124 -12.297 1.00 66.81 138 PRO A O 1
ATOM 1109 N N . THR A 1 139 ? 6.281 30.460 -12.078 1.00 63.12 139 THR A N 1
ATOM 1110 C CA . THR A 1 139 ? 5.878 30.973 -10.751 1.00 63.12 139 THR A CA 1
ATOM 1111 C C . THR A 1 139 ? 4.515 31.683 -10.776 1.00 63.12 139 THR A C 1
ATOM 1113 O O . THR A 1 139 ? 3.821 31.753 -9.768 1.00 63.12 139 THR A O 1
ATOM 1116 N N . SER A 1 140 ? 4.073 32.171 -11.942 1.00 54.00 140 SER A N 1
ATOM 1117 C CA . SER A 1 140 ? 2.745 32.770 -12.135 1.00 54.00 140 SER A CA 1
ATOM 1118 C C . SER A 1 140 ? 1.598 31.759 -12.254 1.00 54.00 140 SER A C 1
ATOM 1120 O O . SER A 1 140 ? 0.443 32.173 -12.232 1.00 54.00 140 SER A O 1
ATOM 1122 N N . THR A 1 141 ? 1.887 30.464 -12.432 1.00 58.84 141 THR A N 1
ATOM 1123 C CA . THR A 1 141 ? 0.859 29.412 -12.576 1.00 58.84 141 THR A CA 1
ATOM 1124 C C . THR A 1 141 ? 0.358 28.859 -11.240 1.00 58.84 141 THR A C 1
ATOM 1126 O O . THR A 1 141 ? -0.719 28.274 -11.228 1.00 58.84 141 THR A O 1
ATOM 1129 N N . GLY A 1 142 ? 1.084 29.090 -10.134 1.00 68.56 142 GLY A N 1
ATOM 1130 C CA . GLY A 1 142 ? 0.624 29.007 -8.738 1.00 68.56 142 GLY A CA 1
ATOM 1131 C C . GLY A 1 142 ? -0.407 27.925 -8.395 1.00 68.56 142 GLY A C 1
ATOM 1132 O O . GLY A 1 142 ? -1.410 28.239 -7.750 1.00 68.56 142 GLY A O 1
ATOM 1133 N N . VAL A 1 143 ? -0.201 26.673 -8.825 1.00 81.44 143 VAL A N 1
ATOM 1134 C CA . VAL A 1 143 ? -1.123 25.574 -8.495 1.00 81.44 143 VAL A CA 1
ATOM 1135 C C . VAL A 1 143 ? -1.073 25.354 -6.990 1.00 81.44 143 VAL A C 1
ATOM 1137 O O . VAL A 1 143 ? -0.045 24.954 -6.442 1.00 81.44 143 VAL A O 1
ATOM 1140 N N . THR A 1 144 ? -2.180 25.664 -6.324 1.00 85.62 144 THR A N 1
ATOM 1141 C CA . THR A 1 144 ? -2.306 25.585 -4.872 1.00 85.62 144 THR A CA 1
ATOM 1142 C C . THR A 1 144 ? -2.668 24.162 -4.474 1.00 85.62 144 THR A C 1
ATOM 1144 O O . THR A 1 144 ? -3.629 23.594 -4.993 1.00 85.62 144 THR A O 1
ATOM 1147 N N . ILE A 1 145 ? -1.913 23.601 -3.535 1.00 88.25 145 ILE A N 1
ATOM 1148 C CA . ILE A 1 145 ? -2.119 22.258 -2.996 1.00 88.25 145 ILE A CA 1
ATOM 1149 C C . ILE A 1 145 ? -2.290 22.302 -1.474 1.00 88.25 145 ILE A C 1
ATOM 1151 O O . ILE A 1 145 ? -1.592 23.062 -0.796 1.00 88.25 145 ILE A O 1
ATOM 1155 N N . PRO A 1 146 ? -3.210 21.510 -0.902 1.00 91.12 146 PRO A N 1
ATOM 1156 C CA . PRO A 1 146 ? -3.374 21.433 0.540 1.00 91.12 146 PRO A CA 1
ATOM 1157 C C . PRO A 1 146 ? -2.330 20.507 1.179 1.00 91.12 146 PRO A C 1
ATOM 1159 O O . PRO A 1 146 ? -1.872 19.530 0.573 1.00 91.12 146 PRO A O 1
ATOM 1162 N N . PHE A 1 147 ? -1.998 20.804 2.434 1.00 93.69 147 PHE A N 1
ATOM 1163 C CA . PHE A 1 147 ? -1.167 19.958 3.283 1.00 93.69 147 PHE A CA 1
ATOM 1164 C C . PHE A 1 147 ? -1.775 19.769 4.679 1.00 93.69 147 PHE A C 1
ATOM 1166 O O . PHE A 1 147 ? -2.501 20.635 5.179 1.00 93.69 147 PHE A O 1
ATOM 1173 N N . TYR A 1 148 ? -1.431 18.653 5.323 1.00 95.19 148 TYR A N 1
ATOM 1174 C CA . TYR A 1 148 ? -1.899 18.264 6.659 1.00 95.19 148 TYR A CA 1
ATOM 1175 C C . TYR A 1 148 ? -0.730 17.835 7.525 1.00 95.19 148 TYR A C 1
ATOM 1177 O O . TYR A 1 148 ? 0.100 17.056 7.067 1.00 95.19 148 TYR A O 1
ATOM 1185 N N . VAL A 1 149 ? -0.676 18.316 8.764 1.00 95.62 149 VAL A N 1
ATOM 1186 C CA . VAL A 1 149 ? 0.393 17.985 9.709 1.00 95.62 149 VAL A CA 1
ATOM 1187 C C . VAL A 1 149 ? -0.145 17.084 10.814 1.00 95.62 149 VAL A C 1
ATOM 1189 O O . VAL A 1 149 ? -1.094 17.434 11.516 1.00 95.62 149 VAL A O 1
ATOM 1192 N N . PHE A 1 150 ? 0.496 15.934 10.981 1.00 95.00 150 PHE A N 1
ATOM 1193 C CA . PHE A 1 150 ? 0.223 14.905 11.977 1.00 95.00 150 PHE A CA 1
ATOM 1194 C C . PHE A 1 150 ? 1.347 14.877 13.023 1.00 95.00 150 PHE A C 1
ATOM 1196 O O . PHE A 1 150 ? 2.480 15.262 12.717 1.00 95.00 150 PHE A O 1
ATOM 1203 N N . PRO A 1 151 ? 1.062 14.427 14.257 1.00 92.81 151 PRO A N 1
ATOM 1204 C CA . PRO A 1 151 ? 2.086 14.307 15.287 1.00 92.81 151 PRO A CA 1
ATOM 1205 C C . PRO A 1 151 ? 3.173 13.293 14.909 1.00 92.81 151 PRO A C 1
ATOM 1207 O O . PRO A 1 151 ? 2.888 12.250 14.318 1.00 92.81 151 PRO A O 1
ATOM 1210 N N . ASN A 1 152 ? 4.411 13.590 15.303 1.00 90.69 152 ASN A N 1
ATOM 1211 C CA . ASN A 1 152 ? 5.537 12.664 15.224 1.00 90.69 152 ASN A CA 1
ATOM 1212 C C . ASN A 1 152 ? 5.320 11.390 16.061 1.00 90.69 152 ASN A C 1
ATOM 1214 O O . ASN A 1 152 ? 4.424 11.312 16.907 1.00 90.69 152 ASN A O 1
ATOM 1218 N N . LYS A 1 153 ? 6.181 10.390 15.845 1.00 84.25 153 LYS A N 1
ATOM 1219 C CA . LYS A 1 153 ? 6.087 9.074 16.501 1.00 84.25 153 LYS A CA 1
ATOM 1220 C C . LYS A 1 153 ? 6.095 9.141 18.037 1.00 84.25 153 LYS A C 1
ATOM 1222 O O . LYS A 1 153 ? 5.420 8.331 18.665 1.00 84.25 153 LYS A O 1
ATOM 1227 N N . ASP A 1 154 ? 6.815 10.095 18.627 1.00 84.94 154 ASP A N 1
ATOM 1228 C CA . ASP A 1 154 ? 7.000 10.196 20.080 1.00 84.94 154 ASP A CA 1
ATOM 1229 C C . ASP A 1 154 ? 5.817 10.921 20.746 1.00 84.94 154 ASP A C 1
ATOM 1231 O O . ASP A 1 154 ? 5.438 10.626 21.879 1.00 84.94 154 ASP A O 1
ATOM 1235 N N . ALA A 1 155 ? 5.185 11.849 20.024 1.00 87.31 155 ALA A N 1
ATOM 1236 C CA . ALA A 1 155 ? 4.004 12.587 20.458 1.00 87.31 155 ALA A CA 1
ATOM 1237 C C . ALA A 1 155 ? 2.683 11.889 20.093 1.00 87.31 155 ALA A C 1
ATOM 1239 O O . ALA A 1 155 ? 1.645 12.240 20.653 1.00 87.31 155 ALA A O 1
ATOM 1240 N N . PHE A 1 156 ? 2.708 10.911 19.181 1.00 87.25 156 PHE A N 1
ATOM 1241 C CA . PHE A 1 156 ? 1.534 10.239 18.617 1.00 87.25 156 PHE A CA 1
ATOM 1242 C C . PHE A 1 156 ? 0.545 9.739 19.680 1.00 87.25 156 PHE A C 1
ATOM 1244 O O . PHE A 1 156 ? -0.625 10.124 19.673 1.00 87.25 156 PHE A O 1
ATOM 1251 N N . LEU A 1 157 ? 1.018 8.923 20.630 1.00 81.50 157 LEU A N 1
ATOM 1252 C CA . LEU A 1 157 ? 0.165 8.340 21.672 1.00 81.50 157 LEU A CA 1
ATOM 1253 C C . LEU A 1 157 ? -0.434 9.413 22.584 1.00 81.50 157 LEU A C 1
ATOM 1255 O O . LEU A 1 157 ? -1.609 9.341 22.926 1.00 81.50 157 LEU A O 1
ATOM 1259 N N . ASN A 1 158 ? 0.345 10.436 22.938 1.00 83.56 158 ASN A N 1
ATOM 1260 C CA . ASN A 1 158 ? -0.139 11.542 23.764 1.00 83.56 158 ASN A CA 1
ATOM 1261 C C . ASN A 1 158 ? -1.159 12.409 23.021 1.00 83.56 158 ASN A C 1
ATOM 1263 O O . ASN A 1 158 ? -2.057 12.960 23.646 1.00 83.56 158 ASN A O 1
ATOM 1267 N N . PHE A 1 159 ? -1.030 12.539 21.702 1.00 87.12 159 PHE A N 1
ATOM 1268 C CA . PHE A 1 159 ? -1.938 13.336 20.888 1.00 87.12 159 PHE A CA 1
ATOM 1269 C C . PHE A 1 159 ? -3.304 12.658 20.730 1.00 87.12 159 PHE A C 1
ATOM 1271 O O . PHE A 1 159 ? -4.331 13.291 20.960 1.00 87.12 159 PHE A O 1
ATOM 1278 N N . TYR A 1 160 ? -3.327 11.367 20.383 1.00 85.69 160 TYR A N 1
ATOM 1279 C CA . TYR A 1 160 ? -4.579 10.638 20.143 1.00 85.69 160 TYR A CA 1
ATOM 1280 C C . TYR A 1 160 ? -5.156 9.960 21.389 1.00 85.69 160 TYR A C 1
ATOM 1282 O O . TYR A 1 160 ? -6.337 9.621 21.399 1.00 85.69 160 TYR A O 1
ATOM 1290 N N . SER A 1 161 ? -4.346 9.778 22.435 1.00 77.12 161 SER A N 1
ATOM 1291 C CA . SER A 1 161 ? -4.699 9.071 23.671 1.00 77.12 161 SER A CA 1
ATOM 1292 C C . SER A 1 161 ? -4.235 9.801 24.953 1.00 77.12 161 SER A C 1
ATOM 1294 O O . SER A 1 161 ? -3.675 9.164 25.851 1.00 77.12 161 SER A O 1
ATOM 1296 N N . PRO A 1 162 ? -4.467 11.123 25.101 1.00 67.62 162 PRO A N 1
ATOM 1297 C CA . PRO A 1 162 ? -3.872 11.945 26.166 1.00 67.62 162 PRO A CA 1
ATOM 1298 C C . PRO A 1 162 ? -4.227 11.523 27.601 1.00 67.62 162 PRO A C 1
ATOM 1300 O O . PRO A 1 162 ? -3.523 11.899 28.533 1.00 67.62 162 PRO A O 1
ATOM 1303 N N . THR A 1 163 ? -5.316 10.778 27.805 1.00 58.78 163 THR A N 1
ATOM 1304 C CA . THR A 1 163 ? -5.888 10.500 29.138 1.00 58.78 163 THR A CA 1
ATOM 1305 C C . THR A 1 163 ? -5.914 9.023 29.520 1.00 58.78 163 THR A C 1
ATOM 1307 O O . THR A 1 163 ? -6.464 8.682 30.556 1.00 58.78 163 THR A O 1
ATOM 1310 N N . GLY A 1 164 ? -5.347 8.126 28.710 1.00 53.91 164 GLY A N 1
ATOM 1311 C CA . GLY A 1 164 ? -5.407 6.683 28.975 1.00 53.91 164 GLY A CA 1
ATOM 1312 C C . GLY A 1 164 ? -4.224 6.098 29.759 1.00 53.91 164 GLY A C 1
ATOM 1313 O O . GLY A 1 164 ? -4.128 4.881 29.896 1.00 53.91 164 GLY A O 1
ATOM 1314 N N . GLN A 1 165 ? -3.297 6.924 30.248 1.00 53.25 165 GLN A N 1
ATOM 1315 C CA . GLN A 1 165 ? -2.051 6.437 30.856 1.00 53.25 165 GLN A CA 1
ATOM 1316 C C . GLN A 1 165 ? -2.208 5.874 32.278 1.00 53.25 165 GLN A C 1
ATOM 1318 O O . GLN A 1 165 ? -1.285 5.224 32.768 1.00 53.25 165 GLN A O 1
ATOM 1323 N N . THR A 1 166 ? -3.344 6.085 32.948 1.00 49.47 166 THR A N 1
ATOM 1324 C CA . THR A 1 166 ? -3.560 5.614 34.322 1.00 49.47 166 THR A CA 1
ATOM 1325 C C . THR A 1 166 ? -4.871 4.847 34.448 1.00 49.47 166 THR A C 1
ATOM 1327 O O . THR A 1 166 ? -5.958 5.408 34.398 1.00 49.47 166 THR A O 1
ATOM 1330 N N . ILE A 1 167 ? -4.772 3.534 34.666 1.00 52.12 167 ILE A N 1
ATOM 1331 C CA . ILE A 1 167 ? -5.829 2.806 35.372 1.00 52.12 167 ILE A CA 1
ATOM 1332 C C . ILE A 1 167 ? -5.682 3.228 36.834 1.00 52.12 167 ILE A C 1
ATOM 1334 O O . ILE A 1 167 ? -4.663 2.929 37.462 1.00 52.12 167 ILE A O 1
ATOM 1338 N N . SER A 1 168 ? -6.656 3.956 37.378 1.00 49.75 168 SER A N 1
ATOM 1339 C CA . SER A 1 168 ? -6.658 4.278 38.803 1.00 49.75 168 SER A CA 1
ATOM 1340 C C . SER A 1 168 ? -7.041 3.023 39.595 1.00 49.75 168 SER A C 1
ATOM 1342 O O . SER A 1 168 ? -8.203 2.654 39.743 1.00 49.75 168 SER A O 1
ATOM 1344 N N . TRP A 1 169 ? -6.019 2.312 40.068 1.00 46.50 169 TRP A N 1
ATOM 1345 C CA . TRP A 1 169 ? -6.169 1.168 40.960 1.00 46.50 169 TRP A CA 1
ATOM 1346 C C . TRP A 1 169 ? -6.210 1.655 42.408 1.00 46.50 169 TRP A C 1
ATOM 1348 O O . TRP A 1 169 ? -5.245 2.247 42.899 1.00 46.50 169 TRP A O 1
ATOM 1358 N N . ASN A 1 170 ? -7.322 1.403 43.102 1.00 46.38 170 ASN A N 1
ATOM 1359 C CA . ASN A 1 170 ? -7.371 1.601 44.543 1.00 46.38 170 ASN A CA 1
ATOM 1360 C C . ASN A 1 170 ? -6.702 0.402 45.232 1.00 46.38 170 ASN A C 1
ATOM 1362 O O . ASN A 1 170 ? -7.278 -0.684 45.331 1.00 46.38 170 ASN A O 1
ATOM 1366 N N . SER A 1 171 ? -5.483 0.616 45.733 1.00 49.22 171 SER A N 1
ATOM 1367 C CA . SER A 1 171 ? -4.691 -0.400 46.432 1.00 49.22 171 SER A CA 1
ATOM 1368 C C . SER A 1 171 ? -5.364 -0.957 47.691 1.00 49.22 171 SER A C 1
ATOM 1370 O O . SER A 1 171 ? -4.954 -2.006 48.180 1.00 49.22 171 SER A O 1
ATOM 1372 N N . GLU A 1 172 ? -6.370 -0.264 48.235 1.00 51.38 172 GLU A N 1
ATOM 1373 C CA . GLU A 1 172 ? -7.081 -0.665 49.453 1.00 51.38 172 GLU A CA 1
ATOM 1374 C C . GLU A 1 172 ? -8.361 -1.467 49.181 1.00 51.38 172 GLU A C 1
ATOM 1376 O O . GLU A 1 172 ? -8.755 -2.260 50.035 1.00 51.38 172 GLU A O 1
ATOM 1381 N N . THR A 1 173 ? -9.004 -1.300 48.018 1.00 53.44 173 THR A N 1
ATOM 1382 C CA . THR A 1 173 ? -10.285 -1.972 47.716 1.00 53.44 173 THR A CA 1
ATOM 1383 C C . THR A 1 173 ? -10.201 -3.019 46.609 1.00 53.44 173 THR A C 1
ATOM 1385 O O . THR A 1 173 ? -11.166 -3.752 46.425 1.00 53.44 173 THR A O 1
ATOM 1388 N N . LEU A 1 174 ? -9.072 -3.134 45.886 1.00 49.12 174 LEU A N 1
ATOM 1389 C CA . LEU A 1 174 ? -8.944 -3.964 44.669 1.00 49.12 174 LEU A CA 1
ATOM 1390 C C . LEU A 1 174 ? -9.998 -3.634 43.590 1.00 49.12 174 LEU A C 1
ATOM 1392 O O . LEU A 1 174 ? -10.137 -4.367 42.613 1.00 49.12 174 LEU A O 1
ATOM 1396 N N . GLU A 1 175 ? -10.724 -2.527 43.744 1.00 50.91 175 GLU A N 1
ATOM 1397 C CA . GLU A 1 175 ? -11.731 -2.080 42.794 1.00 50.91 175 GLU A CA 1
ATOM 1398 C C . GLU A 1 175 ? -11.053 -1.278 41.686 1.00 50.91 175 GLU A C 1
ATOM 1400 O O . GLU A 1 175 ? -10.272 -0.351 41.933 1.00 50.91 175 GLU A O 1
ATOM 1405 N N . PHE A 1 176 ? -11.370 -1.646 40.449 1.00 44.94 176 PHE A N 1
ATOM 1406 C CA . PHE A 1 176 ? -11.044 -0.848 39.281 1.00 44.94 176 PHE A CA 1
ATOM 1407 C C . PHE A 1 176 ? -12.066 0.283 39.196 1.00 44.94 176 PHE A C 1
ATOM 1409 O O . PHE A 1 176 ? -13.252 0.031 38.984 1.00 44.94 176 PHE A O 1
ATOM 1416 N N . TYR A 1 177 ? -11.616 1.522 39.371 1.00 47.41 177 TYR A N 1
ATOM 1417 C CA . TYR A 1 177 ? -12.437 2.676 39.034 1.00 47.41 177 TYR A CA 1
ATOM 1418 C C . TYR A 1 177 ? -12.179 3.024 37.570 1.00 47.41 177 TYR A C 1
ATOM 1420 O O . TYR A 1 177 ? -11.037 3.232 37.157 1.00 47.41 177 TYR A O 1
ATOM 1428 N N . GLU A 1 178 ? -13.239 3.092 36.767 1.00 50.56 178 GLU A N 1
ATOM 1429 C CA . GLU A 1 178 ? -13.148 3.808 35.500 1.00 50.56 178 GLU A CA 1
ATOM 1430 C C . GLU A 1 178 ? -12.918 5.287 35.832 1.00 50.56 178 GLU A C 1
ATOM 1432 O O . GLU A 1 178 ? -13.726 5.910 36.525 1.00 50.56 178 GLU A O 1
ATOM 1437 N N . GLU A 1 179 ? -11.809 5.869 35.369 1.00 53.06 179 GLU A N 1
ATOM 1438 C CA . GLU A 1 179 ? -11.689 7.324 35.384 1.00 53.06 179 GLU A CA 1
ATOM 1439 C C . GLU A 1 179 ? -12.837 7.896 34.536 1.00 53.06 179 GLU A C 1
ATOM 1441 O O . GLU A 1 179 ? -12.963 7.577 33.353 1.00 53.06 179 GLU A O 1
ATOM 1446 N N . CYS A 1 180 ? -13.693 8.727 35.143 1.00 52.81 180 CYS A N 1
ATOM 1447 C CA . CYS A 1 180 ? -14.834 9.399 34.507 1.00 52.81 180 CYS A CA 1
ATOM 1448 C C . CYS A 1 180 ? -14.401 10.476 33.487 1.00 52.81 180 CYS A C 1
ATOM 1450 O O . CYS A 1 180 ? -14.903 11.601 33.520 1.00 52.81 180 CYS A O 1
ATOM 1452 N N . ILE A 1 181 ? -13.437 10.184 32.613 1.00 53.97 181 ILE A N 1
ATOM 1453 C CA . ILE A 1 181 ? -12.941 11.107 31.594 1.00 53.97 181 ILE A CA 1
ATOM 1454 C C . ILE A 1 181 ? -13.457 10.659 30.224 1.00 53.97 181 ILE A C 1
ATOM 1456 O O . ILE A 1 181 ? -13.314 9.510 29.814 1.00 53.97 181 ILE A O 1
ATOM 1460 N N . ASP A 1 182 ? -14.089 11.594 29.515 1.00 54.88 182 ASP A N 1
ATOM 1461 C CA . ASP A 1 182 ? -14.890 11.351 28.308 1.00 54.88 182 ASP A CA 1
ATOM 1462 C C . ASP A 1 182 ? -14.101 11.452 26.989 1.00 54.88 182 ASP A C 1
ATOM 1464 O O . ASP A 1 182 ? -14.659 11.727 25.928 1.00 54.88 182 ASP A O 1
ATOM 1468 N N . ASN A 1 183 ? -12.783 11.252 27.027 1.00 62.84 183 ASN A N 1
ATOM 1469 C CA . ASN A 1 183 ? -11.959 11.397 25.829 1.00 62.84 183 ASN A CA 1
ATOM 1470 C C . ASN A 1 183 ? -11.936 10.083 25.037 1.00 62.84 183 ASN A C 1
ATOM 1472 O O . ASN A 1 183 ? -11.253 9.117 25.376 1.00 62.84 183 ASN A O 1
ATOM 1476 N N . ASP A 1 184 ? -12.731 10.053 23.970 1.00 73.19 184 ASP A N 1
ATOM 1477 C CA . ASP A 1 184 ? -12.816 8.943 23.026 1.00 73.19 184 ASP A CA 1
ATOM 1478 C C . ASP A 1 184 ? -11.699 9.010 21.966 1.00 73.19 184 ASP A C 1
ATOM 1480 O O . ASP A 1 184 ? -11.463 10.060 21.368 1.00 73.19 184 ASP A O 1
ATOM 1484 N N . VAL A 1 185 ? -11.038 7.880 21.689 1.00 81.25 185 VAL A N 1
ATOM 1485 C CA . VAL A 1 185 ? -9.951 7.803 20.696 1.00 81.25 185 VAL A CA 1
ATOM 1486 C C . VAL A 1 185 ? -10.528 7.530 19.314 1.00 81.25 185 VAL A C 1
ATOM 1488 O O . VAL A 1 185 ? -11.096 6.469 19.079 1.00 81.25 185 VAL A O 1
ATOM 1491 N N . ASN A 1 186 ? -10.381 8.453 18.367 1.00 85.88 186 ASN A N 1
ATOM 1492 C CA . ASN A 1 186 ? -11.112 8.390 17.093 1.00 85.88 186 ASN A CA 1
ATOM 1493 C C . ASN A 1 186 ? -10.437 7.580 15.976 1.00 85.88 186 ASN A C 1
ATOM 1495 O O . ASN A 1 186 ? -11.049 7.422 14.923 1.00 85.88 186 ASN A O 1
ATOM 1499 N N . ILE A 1 187 ? -9.222 7.063 16.176 1.00 89.69 187 ILE A N 1
ATOM 1500 C CA . ILE A 1 187 ? -8.420 6.440 15.111 1.00 89.69 187 ILE A CA 1
ATOM 1501 C C . ILE A 1 187 ? -7.951 5.026 15.477 1.00 89.69 187 ILE A C 1
ATOM 1503 O O . ILE A 1 187 ? -7.912 4.655 16.650 1.00 89.69 187 ILE A O 1
ATOM 1507 N N . TRP A 1 188 ? -7.598 4.248 14.454 1.00 92.00 188 TRP A N 1
ATOM 1508 C CA . TRP A 1 188 ? -6.864 2.989 14.592 1.00 92.00 188 TRP A CA 1
ATOM 1509 C C . TRP A 1 188 ? -5.391 3.191 14.263 1.00 92.00 188 TRP A C 1
ATOM 1511 O O . TRP A 1 188 ? -5.027 4.090 13.499 1.00 92.00 188 TRP A O 1
ATOM 1521 N N . ASN A 1 189 ? -4.565 2.316 14.819 1.00 92.00 189 ASN A N 1
ATOM 1522 C CA . ASN A 1 189 ? -3.133 2.312 14.597 1.00 92.00 189 ASN A CA 1
ATOM 1523 C C . ASN A 1 189 ? -2.792 1.366 13.444 1.00 92.00 189 ASN A C 1
ATOM 1525 O O . ASN A 1 189 ? -3.527 0.414 13.173 1.00 92.00 189 ASN A O 1
ATOM 1529 N N . MET A 1 190 ? -1.686 1.644 12.763 1.00 94.38 190 MET A N 1
ATOM 1530 C CA . MET A 1 190 ? -1.149 0.790 11.707 1.00 94.38 190 MET A CA 1
ATOM 1531 C C . MET A 1 190 ? 0.354 0.679 11.882 1.00 94.38 190 MET A C 1
ATOM 1533 O O . MET A 1 190 ? 1.013 1.702 12.015 1.00 94.38 190 MET A O 1
ATOM 1537 N N . ASN A 1 191 ? 0.879 -0.540 11.834 1.00 94.19 191 ASN A N 1
ATOM 1538 C CA . ASN A 1 191 ? 2.310 -0.814 11.771 1.00 94.19 191 ASN A CA 1
ATOM 1539 C C . ASN A 1 191 ? 2.580 -1.731 10.581 1.00 94.19 191 ASN A C 1
ATOM 1541 O O . ASN A 1 191 ? 1.848 -2.700 10.392 1.00 94.19 191 ASN A O 1
ATOM 1545 N N . THR A 1 192 ? 3.632 -1.458 9.811 1.00 94.19 192 THR A N 1
ATOM 1546 C CA . THR A 1 192 ? 4.020 -2.299 8.669 1.00 94.19 192 THR A CA 1
ATOM 1547 C C . THR A 1 192 ? 5.392 -2.922 8.921 1.00 94.19 192 THR A C 1
ATOM 1549 O O . THR A 1 192 ? 6.392 -2.405 8.427 1.00 94.19 192 THR A O 1
ATOM 1552 N N . PRO A 1 193 ? 5.494 -3.971 9.755 1.00 93.00 193 PRO A N 1
ATOM 1553 C CA . PRO A 1 193 ? 6.754 -4.680 9.942 1.00 93.00 193 PRO A CA 1
ATOM 1554 C C . PRO A 1 193 ? 7.232 -5.345 8.642 1.00 93.00 193 PRO A C 1
ATOM 1556 O O . PRO A 1 193 ? 6.438 -5.773 7.801 1.00 93.00 193 PRO A O 1
ATOM 1559 N N . HIS A 1 194 ? 8.554 -5.432 8.512 1.00 91.12 194 HIS A N 1
ATOM 1560 C CA . HIS A 1 194 ? 9.261 -6.090 7.418 1.00 91.12 194 HIS A CA 1
ATOM 1561 C C . HIS A 1 194 ? 10.301 -7.052 7.998 1.00 91.12 194 HIS A C 1
ATOM 1563 O O . HIS A 1 194 ? 11.050 -6.675 8.900 1.00 91.12 194 HIS A O 1
ATOM 1569 N N . CYS A 1 195 ? 10.390 -8.254 7.441 1.00 88.44 195 CYS A N 1
ATOM 1570 C CA . CYS A 1 195 ? 11.360 -9.276 7.847 1.00 88.44 195 CYS A CA 1
ATOM 1571 C C . CYS A 1 195 ? 12.456 -9.521 6.809 1.00 88.44 195 CYS A C 1
ATOM 1573 O O . CYS A 1 195 ? 13.418 -10.231 7.081 1.00 88.44 195 CYS A O 1
ATOM 1575 N N . GLU A 1 196 ? 12.330 -8.923 5.625 1.00 87.31 196 GLU A N 1
ATOM 1576 C CA . GLU A 1 196 ? 13.390 -8.891 4.626 1.00 87.31 196 GLU A CA 1
ATOM 1577 C C . GLU A 1 196 ? 13.660 -7.459 4.164 1.00 87.31 196 GLU A C 1
ATOM 1579 O O . GLU A 1 196 ? 12.814 -6.560 4.233 1.00 87.31 196 GLU A O 1
ATOM 1584 N N . THR A 1 197 ? 14.883 -7.242 3.687 1.00 88.06 197 THR A N 1
ATOM 1585 C CA . THR A 1 197 ? 15.300 -5.953 3.134 1.00 88.06 197 THR A CA 1
ATOM 1586 C C . THR A 1 197 ? 14.711 -5.763 1.750 1.00 88.06 197 THR A C 1
ATOM 1588 O O . THR A 1 197 ? 14.807 -6.635 0.889 1.00 88.06 197 THR A O 1
ATOM 1591 N N . MET A 1 198 ? 14.151 -4.582 1.510 1.00 87.81 198 MET A N 1
ATOM 1592 C CA . MET A 1 198 ? 13.449 -4.298 0.267 1.00 87.81 198 MET A CA 1
ATOM 1593 C C . MET A 1 198 ? 14.425 -4.090 -0.903 1.00 87.81 198 MET A C 1
ATOM 1595 O O . MET A 1 198 ? 15.560 -3.626 -0.732 1.00 87.81 198 MET A O 1
ATOM 1599 N N . ILE A 1 199 ? 13.993 -4.447 -2.112 1.00 88.31 199 ILE A N 1
ATOM 1600 C CA . ILE A 1 199 ? 14.824 -4.415 -3.321 1.00 88.31 199 ILE A CA 1
ATOM 1601 C C . ILE A 1 199 ? 15.287 -2.992 -3.664 1.00 88.31 199 ILE A C 1
ATOM 1603 O O . ILE A 1 199 ? 14.551 -2.021 -3.510 1.00 88.31 199 ILE A O 1
ATOM 1607 N N . GLY A 1 200 ? 16.517 -2.856 -4.160 1.00 85.62 200 GLY A N 1
ATOM 1608 C CA . GLY A 1 200 ? 17.131 -1.553 -4.438 1.00 85.62 200 GLY A CA 1
ATOM 1609 C C . GLY A 1 200 ? 17.811 -0.910 -3.229 1.00 85.62 200 GLY A C 1
ATOM 1610 O O . GLY A 1 200 ? 18.256 0.236 -3.312 1.00 85.62 200 GLY A O 1
ATOM 1611 N N . THR A 1 201 ? 17.915 -1.632 -2.113 1.00 84.88 201 THR A N 1
ATOM 1612 C CA . THR A 1 201 ? 18.687 -1.193 -0.951 1.00 84.88 201 THR A CA 1
ATOM 1613 C C . THR A 1 201 ? 20.174 -1.477 -1.177 1.00 84.88 201 THR A C 1
ATOM 1615 O O . THR A 1 201 ? 20.608 -2.625 -1.131 1.00 84.88 201 THR A O 1
ATOM 1618 N N . THR A 1 202 ? 20.973 -0.435 -1.423 1.00 72.81 202 THR A N 1
ATOM 1619 C CA . THR A 1 202 ? 22.427 -0.542 -1.659 1.00 72.81 202 THR A CA 1
ATOM 1620 C C . THR A 1 202 ? 23.218 0.205 -0.577 1.00 72.81 202 THR A C 1
ATOM 1622 O O . THR A 1 202 ? 22.894 1.354 -0.281 1.00 72.81 202 THR A O 1
ATOM 1625 N N . GLY A 1 203 ? 24.265 -0.403 -0.001 1.00 62.09 203 GLY A N 1
ATOM 1626 C CA . GLY A 1 203 ? 25.148 0.226 1.003 1.00 62.09 203 GLY A CA 1
ATOM 1627 C C . GLY A 1 203 ? 25.381 -0.624 2.264 1.00 62.09 203 GLY A C 1
ATOM 1628 O O . GLY A 1 203 ? 24.763 -1.668 2.432 1.00 62.09 203 GLY A O 1
ATOM 1629 N N . CYS A 1 204 ? 26.292 -0.193 3.147 1.00 49.88 204 CYS A N 1
ATOM 1630 C CA . CYS A 1 204 ? 26.822 -1.024 4.244 1.00 49.88 204 CYS A CA 1
ATOM 1631 C C . CYS A 1 204 ? 25.968 -1.082 5.534 1.00 49.88 204 CYS A C 1
ATOM 1633 O O . CYS A 1 204 ? 26.326 -1.837 6.432 1.00 49.88 204 CYS A O 1
ATOM 1635 N N . THR A 1 205 ? 24.883 -0.303 5.664 1.00 53.91 205 THR A N 1
ATOM 1636 C CA . THR A 1 205 ? 24.110 -0.155 6.927 1.00 53.91 205 THR A CA 1
ATOM 1637 C C . THR A 1 205 ? 22.583 -0.172 6.754 1.00 53.91 205 THR A C 1
ATOM 1639 O O . THR A 1 205 ? 21.851 0.207 7.664 1.00 53.91 205 THR A O 1
ATOM 1642 N N . ASN A 1 206 ? 22.072 -0.624 5.607 1.00 63.53 206 ASN A N 1
ATOM 1643 C CA . ASN A 1 206 ? 20.649 -0.524 5.264 1.00 63.53 206 ASN A CA 1
ATOM 1644 C C . ASN A 1 206 ? 20.003 -1.920 5.260 1.00 63.53 206 ASN A C 1
ATOM 1646 O O . ASN A 1 206 ? 19.792 -2.498 4.200 1.00 63.53 206 ASN A O 1
ATOM 1650 N N . ASN A 1 207 ? 19.749 -2.488 6.441 1.00 77.06 207 ASN A N 1
ATOM 1651 C CA . ASN A 1 207 ? 18.993 -3.737 6.589 1.00 77.06 207 ASN A CA 1
ATOM 1652 C C . ASN A 1 207 ? 17.589 -3.439 7.144 1.00 77.06 207 ASN A C 1
ATOM 1654 O O . ASN A 1 207 ? 17.388 -2.399 7.773 1.00 77.06 207 ASN A O 1
ATOM 1658 N N . HIS A 1 208 ? 16.647 -4.360 6.948 1.00 85.19 208 HIS A N 1
ATOM 1659 C CA . HIS A 1 208 ? 15.285 -4.298 7.490 1.00 85.19 208 HIS A CA 1
ATOM 1660 C C . HIS A 1 208 ? 15.231 -4.131 9.017 1.00 85.19 208 HIS A C 1
ATOM 1662 O O . HIS A 1 208 ? 14.275 -3.568 9.532 1.00 85.19 208 HIS A O 1
ATOM 1668 N N . GLU A 1 209 ? 16.288 -4.518 9.736 1.00 86.44 209 GLU A N 1
ATOM 1669 C CA . GLU A 1 209 ? 16.465 -4.254 11.174 1.00 86.44 209 GLU A CA 1
ATOM 1670 C C . GLU A 1 209 ? 16.408 -2.760 11.543 1.00 86.44 209 GLU A C 1
ATOM 1672 O O . GLU A 1 209 ? 16.109 -2.408 12.679 1.00 86.44 209 GLU A O 1
ATOM 1677 N N . ASN A 1 210 ? 16.681 -1.871 10.583 1.00 83.69 210 ASN A N 1
ATOM 1678 C CA . ASN A 1 210 ? 16.608 -0.421 10.764 1.00 83.69 210 ASN A CA 1
ATOM 1679 C C . ASN A 1 210 ? 15.286 0.181 10.263 1.00 83.69 210 ASN A C 1
ATOM 1681 O O . ASN A 1 210 ? 15.142 1.406 10.262 1.00 83.69 210 ASN A O 1
ATOM 1685 N N . TYR A 1 211 ? 14.353 -0.640 9.778 1.00 87.19 211 TYR A N 1
ATOM 1686 C CA . TYR A 1 211 ? 13.029 -0.177 9.383 1.00 87.19 211 TYR A CA 1
ATOM 1687 C C . TYR A 1 211 ? 12.172 0.090 10.622 1.00 87.19 211 TYR A C 1
ATOM 1689 O O . TYR A 1 211 ? 12.310 -0.540 11.675 1.00 87.19 211 TYR A O 1
ATOM 1697 N N . GLY A 1 212 ? 11.261 1.044 10.485 1.00 81.44 212 GLY A N 1
ATOM 1698 C CA . GLY A 1 212 ? 10.210 1.291 11.445 1.00 81.44 212 GLY A CA 1
ATOM 1699 C C . GLY A 1 212 ? 9.421 0.013 11.696 1.00 81.44 212 GLY A C 1
ATOM 1700 O O . GLY A 1 212 ? 9.252 -0.837 10.825 1.00 81.44 212 GLY A O 1
ATOM 1701 N N . SER A 1 213 ? 8.939 -0.139 12.924 1.00 86.81 213 SER A N 1
ATOM 1702 C CA . SER A 1 213 ? 8.172 -1.313 13.342 1.00 86.81 213 SER A CA 1
ATOM 1703 C C . SER A 1 213 ? 8.915 -2.658 13.297 1.00 86.81 213 SER A C 1
ATOM 1705 O O . SER A 1 213 ? 8.256 -3.685 13.440 1.00 86.81 213 SER A O 1
ATOM 1707 N N . TYR A 1 214 ? 10.250 -2.689 13.175 1.00 88.44 214 TYR A N 1
ATOM 1708 C CA . TYR A 1 214 ? 11.029 -3.934 13.279 1.00 88.44 214 TYR A CA 1
ATOM 1709 C C . TYR A 1 214 ? 10.714 -4.727 14.563 1.00 88.44 214 TYR A C 1
ATOM 1711 O O . TYR A 1 214 ? 10.572 -5.948 14.523 1.00 88.44 214 TYR A O 1
ATOM 1719 N N . ASP A 1 215 ? 10.477 -4.039 15.683 1.00 87.44 215 ASP A N 1
ATOM 1720 C CA . ASP A 1 215 ? 10.109 -4.671 16.959 1.00 87.44 215 ASP A CA 1
ATOM 1721 C C . ASP A 1 215 ? 8.785 -5.472 16.896 1.00 87.44 215 ASP A C 1
ATOM 1723 O O . ASP A 1 215 ? 8.545 -6.356 17.722 1.00 87.44 215 ASP A O 1
ATOM 1727 N N . TYR A 1 216 ? 7.931 -5.217 15.895 1.00 88.25 216 TYR A N 1
ATOM 1728 C CA . TYR A 1 216 ? 6.665 -5.929 15.675 1.00 88.25 216 TYR A CA 1
ATOM 1729 C C . TYR A 1 216 ? 6.786 -7.145 14.738 1.00 88.25 216 TYR A C 1
ATOM 1731 O O . TYR A 1 216 ? 5.786 -7.813 14.477 1.00 88.25 216 TYR A O 1
ATOM 1739 N N . THR A 1 217 ? 7.990 -7.487 14.264 1.00 87.50 217 THR A N 1
ATOM 1740 C CA . THR A 1 217 ? 8.241 -8.713 13.473 1.00 87.50 217 THR A CA 1
ATOM 1741 C C . THR A 1 217 ? 7.883 -9.996 14.236 1.00 87.50 217 THR A C 1
ATOM 1743 O O . THR A 1 217 ? 7.477 -10.985 13.632 1.00 87.50 217 THR A O 1
ATOM 1746 N N . SER A 1 218 ? 7.923 -9.970 15.570 1.00 86.00 218 SER A N 1
ATOM 1747 C CA . SER A 1 218 ? 7.462 -11.080 16.419 1.00 86.00 218 SER A CA 1
ATOM 1748 C C . SER A 1 218 ? 5.976 -11.418 16.231 1.00 86.00 218 SER A C 1
ATOM 1750 O O . SER A 1 218 ? 5.604 -12.588 16.269 1.00 86.00 218 SER A O 1
ATOM 1752 N N . ILE A 1 219 ? 5.120 -10.418 15.975 1.00 87.12 219 ILE A N 1
ATOM 1753 C CA . ILE A 1 219 ? 3.695 -10.643 15.684 1.00 87.12 219 ILE A CA 1
ATOM 1754 C C . ILE A 1 219 ? 3.531 -11.303 14.315 1.00 87.12 219 ILE A C 1
ATOM 1756 O O . ILE A 1 219 ? 2.666 -12.157 14.152 1.00 87.12 219 ILE A O 1
ATOM 1760 N N . MET A 1 220 ? 4.367 -10.939 13.337 1.00 87.50 220 MET A N 1
ATOM 1761 C CA . MET A 1 220 ? 4.367 -11.606 12.034 1.00 87.50 220 MET A CA 1
ATOM 1762 C C . MET A 1 220 ? 4.657 -13.100 12.198 1.00 87.50 220 MET A C 1
ATOM 1764 O O . MET A 1 220 ? 3.868 -13.908 11.724 1.00 87.50 220 MET A O 1
ATOM 1768 N N . GLN A 1 221 ? 5.701 -13.456 12.949 1.00 83.31 221 GLN A N 1
ATOM 1769 C CA . GLN A 1 221 ? 6.042 -14.854 13.251 1.00 83.31 221 GLN A CA 1
ATOM 1770 C C . GLN A 1 221 ? 4.926 -15.578 14.010 1.00 83.31 221 GLN A C 1
ATOM 1772 O O . GLN A 1 221 ? 4.579 -16.701 13.670 1.00 83.31 221 GLN A O 1
ATOM 1777 N N . TYR A 1 222 ? 4.306 -14.923 14.999 1.00 85.69 222 TYR A N 1
ATOM 1778 C CA . TYR A 1 222 ? 3.168 -15.490 15.733 1.00 85.69 222 TYR A CA 1
ATOM 1779 C C . TYR A 1 222 ? 1.971 -15.834 14.830 1.00 85.69 222 TYR A C 1
ATOM 1781 O O . TYR A 1 222 ? 1.197 -16.727 15.160 1.00 85.69 222 TYR A O 1
ATOM 1789 N N . LEU A 1 223 ? 1.811 -15.122 13.711 1.00 86.00 223 LEU A N 1
ATOM 1790 C CA . LEU A 1 223 ? 0.736 -15.319 12.738 1.00 86.00 223 LEU A CA 1
ATOM 1791 C C . LEU A 1 223 ? 1.195 -16.101 11.488 1.00 86.00 223 LEU A C 1
ATOM 1793 O O . LEU A 1 223 ? 0.561 -15.979 10.436 1.00 86.00 223 LEU A O 1
ATOM 1797 N N . ASP A 1 224 ? 2.283 -16.872 11.597 1.00 80.94 224 ASP A N 1
ATOM 1798 C CA . ASP A 1 224 ? 2.887 -17.693 10.534 1.00 80.94 224 ASP A CA 1
ATOM 1799 C C . ASP A 1 224 ? 3.347 -16.891 9.292 1.00 80.94 224 ASP A C 1
ATOM 1801 O O . ASP A 1 224 ? 3.302 -17.362 8.151 1.00 80.94 224 ASP A O 1
ATOM 1805 N N . TYR A 1 225 ? 3.795 -15.649 9.494 1.00 83.06 225 TYR A N 1
ATOM 1806 C CA . TYR A 1 225 ? 4.528 -14.861 8.495 1.00 83.06 225 TYR A CA 1
ATOM 1807 C C . TYR A 1 225 ? 6.021 -14.812 8.836 1.00 83.06 225 TYR A C 1
ATOM 1809 O O . TYR A 1 225 ? 6.429 -15.112 9.954 1.00 83.06 225 TYR A O 1
ATOM 1817 N N . CYS A 1 226 ? 6.850 -14.368 7.888 1.00 76.06 226 CYS A N 1
ATOM 1818 C CA . CYS A 1 226 ? 8.295 -14.201 8.089 1.00 76.06 226 CYS A CA 1
ATOM 1819 C C . CYS A 1 226 ? 9.081 -15.449 8.493 1.00 76.06 226 CYS A C 1
ATOM 1821 O O . CYS A 1 226 ? 10.226 -15.319 8.925 1.00 76.06 226 CYS A O 1
ATOM 1823 N N . GLU A 1 227 ? 8.507 -16.642 8.378 1.00 65.00 227 GLU A N 1
ATOM 1824 C CA . GLU A 1 227 ? 9.248 -17.866 8.633 1.00 65.00 227 GLU A CA 1
ATOM 1825 C C . GLU A 1 227 ? 10.004 -18.295 7.369 1.00 65.00 227 GLU A C 1
ATOM 1827 O O . GLU A 1 227 ? 9.377 -18.700 6.384 1.00 65.00 227 GLU A O 1
ATOM 1832 N N . PRO A 1 228 ? 11.350 -18.261 7.366 1.00 48.94 228 PRO A N 1
ATOM 1833 C CA . PRO A 1 228 ? 12.127 -18.930 6.339 1.00 48.94 228 PRO A CA 1
ATOM 1834 C C . PRO A 1 228 ? 12.081 -20.434 6.613 1.00 48.94 228 PRO A C 1
ATOM 1836 O O . PRO A 1 228 ? 13.005 -20.949 7.221 1.00 48.94 228 PRO A O 1
ATOM 1839 N N . CYS A 1 229 ? 11.006 -21.132 6.229 1.00 45.09 229 CYS A N 1
ATOM 1840 C CA . CYS A 1 229 ? 10.907 -22.602 6.231 1.00 45.09 229 CYS A CA 1
ATOM 1841 C C . CYS A 1 229 ? 11.728 -23.302 7.335 1.00 45.09 229 CYS A C 1
ATOM 1843 O O . CYS A 1 229 ? 12.637 -24.087 7.057 1.00 45.09 229 CYS A O 1
ATOM 1845 N N . LEU A 1 230 ? 11.455 -22.977 8.601 1.00 35.62 230 LEU A N 1
ATOM 1846 C CA . LEU A 1 230 ? 12.206 -23.506 9.738 1.00 35.62 230 LEU A CA 1
ATOM 1847 C C . LEU A 1 230 ? 11.596 -24.827 10.201 1.00 35.62 230 LEU A C 1
ATOM 1849 O O . LEU A 1 230 ? 11.044 -24.923 11.290 1.00 35.62 230 LEU A O 1
ATOM 1853 N N . THR A 1 231 ? 11.763 -25.879 9.404 1.00 33.75 231 THR A N 1
ATOM 1854 C CA . THR A 1 231 ? 11.760 -27.237 9.955 1.00 33.75 231 THR A CA 1
ATOM 1855 C C . THR A 1 231 ? 12.797 -28.101 9.257 1.00 33.75 231 THR A C 1
ATOM 1857 O O . THR A 1 231 ? 12.761 -28.264 8.041 1.00 33.75 231 THR A O 1
ATOM 1860 N N . ASP A 1 232 ? 13.633 -28.769 10.056 1.00 35.94 232 ASP A N 1
ATOM 1861 C CA . ASP A 1 232 ? 14.507 -29.891 9.671 1.00 35.94 232 ASP A CA 1
ATOM 1862 C C . ASP A 1 232 ? 13.747 -31.094 9.050 1.00 35.94 232 ASP A C 1
ATOM 1864 O O . ASP A 1 232 ? 14.337 -32.131 8.746 1.00 35.94 232 ASP A O 1
ATOM 1868 N N . ALA A 1 233 ? 12.434 -30.969 8.837 1.00 36.62 233 ALA A N 1
ATOM 1869 C CA . ALA A 1 233 ? 11.620 -31.840 8.010 1.00 36.62 233 ALA A CA 1
ATOM 1870 C C . ALA A 1 233 ? 11.447 -31.201 6.623 1.00 36.62 233 ALA A C 1
ATOM 1872 O O . ALA A 1 233 ? 10.473 -30.506 6.338 1.00 36.62 233 ALA A O 1
ATOM 1873 N N . LEU A 1 234 ? 12.423 -31.453 5.753 1.00 43.12 234 LEU A N 1
ATOM 1874 C CA . LEU A 1 234 ? 12.292 -31.317 4.303 1.00 43.12 234 LEU A CA 1
ATOM 1875 C C . LEU A 1 234 ? 11.242 -32.316 3.786 1.00 43.12 234 LEU A C 1
ATOM 1877 O O . LEU A 1 234 ? 11.597 -33.314 3.168 1.00 43.12 234 LEU A O 1
ATOM 1881 N N . GLU A 1 235 ? 9.959 -32.073 4.039 1.00 37.00 235 GLU A N 1
ATOM 1882 C CA . GLU A 1 235 ? 8.869 -32.811 3.399 1.00 37.00 235 GLU A CA 1
ATOM 1883 C C . GLU A 1 235 ? 7.773 -31.839 2.925 1.00 37.00 235 GLU A C 1
ATOM 1885 O O . GLU A 1 235 ? 6.991 -31.286 3.693 1.00 37.00 235 GLU A O 1
ATOM 1890 N N . GLU A 1 236 ? 7.786 -31.618 1.607 1.00 43.62 236 GLU A N 1
ATOM 1891 C CA . GLU A 1 236 ? 6.679 -31.243 0.708 1.00 43.62 236 GLU A CA 1
ATOM 1892 C C . GLU A 1 236 ? 5.889 -29.933 0.904 1.00 43.62 236 GLU A C 1
ATOM 1894 O O . GLU A 1 236 ? 5.342 -29.459 -0.087 1.00 43.62 236 GLU A O 1
ATOM 1899 N N . ASN A 1 237 ? 5.872 -29.273 2.064 1.00 40.38 237 ASN A N 1
ATOM 1900 C CA . ASN A 1 237 ? 5.004 -28.090 2.270 1.00 40.38 237 ASN A CA 1
ATOM 1901 C C . ASN A 1 237 ? 5.702 -26.724 2.173 1.00 40.38 237 ASN A C 1
ATOM 1903 O O . ASN A 1 237 ? 5.040 -25.689 2.174 1.00 40.38 237 ASN A O 1
ATOM 1907 N N . CYS A 1 238 ? 7.028 -26.724 2.055 1.00 40.25 238 CYS A N 1
ATOM 1908 C CA . CYS A 1 238 ? 7.847 -25.534 1.802 1.00 40.25 238 CYS A CA 1
ATOM 1909 C C . CYS A 1 238 ? 8.319 -25.425 0.350 1.00 40.25 238 CYS A C 1
ATOM 1911 O O . CYS A 1 238 ? 9.009 -24.474 -0.015 1.00 40.25 238 CYS A O 1
ATOM 1913 N N . GLY A 1 239 ? 7.970 -26.411 -0.482 1.00 37.31 239 GLY A N 1
ATOM 1914 C CA . GLY A 1 239 ? 8.115 -26.271 -1.918 1.00 37.31 239 GLY A CA 1
ATOM 1915 C C . GLY A 1 239 ? 7.203 -25.140 -2.331 1.00 37.31 239 GLY A C 1
ATOM 1916 O O . GLY A 1 239 ? 5.994 -25.306 -2.224 1.00 37.31 239 GLY A O 1
ATOM 1917 N N . ASP A 1 240 ? 7.804 -24.004 -2.691 1.00 41.41 240 ASP A N 1
ATOM 1918 C CA . ASP A 1 240 ? 7.215 -22.933 -3.474 1.00 41.41 240 ASP A CA 1
ATOM 1919 C C . ASP A 1 240 ? 5.693 -23.109 -3.623 1.00 41.41 240 ASP A C 1
ATOM 1921 O O . ASP A 1 240 ? 5.233 -23.773 -4.557 1.00 41.41 240 ASP A O 1
ATOM 1925 N N . ASN A 1 241 ? 4.883 -22.437 -2.798 1.00 37.50 241 ASN A N 1
ATOM 1926 C CA . ASN A 1 241 ? 3.522 -22.096 -3.228 1.00 37.50 241 ASN A CA 1
ATOM 1927 C C . ASN A 1 241 ? 3.611 -21.031 -4.354 1.00 37.50 241 ASN A C 1
ATOM 1929 O O . ASN A 1 241 ? 2.878 -20.044 -4.376 1.00 37.50 241 ASN A O 1
ATOM 1933 N N . LEU A 1 242 ? 4.543 -21.230 -5.302 1.00 40.75 242 LEU A N 1
ATOM 1934 C CA . LEU A 1 242 ? 4.469 -20.772 -6.668 1.00 40.75 242 LEU A CA 1
ATOM 1935 C C . LEU A 1 242 ? 3.078 -21.181 -7.122 1.00 40.75 242 LEU A C 1
ATOM 1937 O O . LEU A 1 242 ? 2.792 -22.347 -7.392 1.00 40.75 242 LEU A O 1
ATOM 1941 N N . SER A 1 243 ? 2.222 -20.192 -7.308 1.00 39.09 243 SER A N 1
ATOM 1942 C CA . SER A 1 243 ? 1.131 -20.302 -8.265 1.00 39.09 243 SER A CA 1
ATOM 1943 C C . SER A 1 243 ? 1.733 -20.351 -9.682 1.00 39.09 243 SER A C 1
ATOM 1945 O O . SER A 1 243 ? 1.500 -19.475 -10.498 1.00 39.09 243 SER A O 1
ATOM 1947 N N . ASN A 1 244 ? 2.608 -21.329 -9.947 1.00 45.50 244 ASN A N 1
ATOM 1948 C CA . ASN A 1 244 ? 3.413 -21.599 -11.146 1.00 45.50 244 ASN A CA 1
ATOM 1949 C C . ASN A 1 244 ? 4.162 -20.427 -11.829 1.00 45.50 244 ASN A C 1
ATOM 1951 O O . ASN A 1 244 ? 4.921 -20.691 -12.758 1.00 45.50 244 ASN A O 1
ATOM 1955 N N . TYR A 1 245 ? 4.006 -19.170 -11.395 1.00 60.72 245 TYR A N 1
ATOM 1956 C CA . TYR A 1 245 ? 4.535 -17.984 -12.084 1.00 60.72 245 TYR A CA 1
ATOM 1957 C C . TYR A 1 245 ? 4.830 -16.778 -11.177 1.00 60.72 245 TYR A C 1
ATOM 1959 O O . TYR A 1 245 ? 5.489 -15.848 -11.641 1.00 60.72 245 TYR A O 1
ATOM 1967 N N . TYR A 1 246 ? 4.393 -16.777 -9.911 1.00 69.19 246 TYR A N 1
ATOM 1968 C CA . TYR A 1 246 ? 4.591 -15.658 -8.980 1.00 69.19 246 TYR A CA 1
ATOM 1969 C C . TYR A 1 246 ? 5.204 -16.096 -7.656 1.00 69.19 246 TYR A C 1
ATOM 1971 O O . TYR A 1 246 ? 4.812 -17.119 -7.097 1.00 69.19 246 TYR A O 1
ATOM 1979 N N . TYR A 1 247 ? 6.108 -15.268 -7.141 1.00 70.31 247 TYR A N 1
ATOM 1980 C CA . TYR A 1 247 ? 6.642 -15.350 -5.788 1.00 70.31 247 TYR A CA 1
ATOM 1981 C C . TYR A 1 247 ? 6.069 -14.213 -4.948 1.00 70.31 247 TYR A C 1
ATOM 1983 O O . TYR A 1 247 ? 6.243 -13.033 -5.273 1.00 70.31 247 TYR A O 1
ATOM 1991 N N . ASP A 1 248 ? 5.366 -14.591 -3.884 1.00 68.50 248 ASP A N 1
ATOM 1992 C CA . ASP A 1 248 ? 4.879 -13.685 -2.853 1.00 68.50 248 ASP A CA 1
ATOM 1993 C C . ASP A 1 248 ? 5.696 -13.943 -1.587 1.00 68.50 248 ASP A C 1
ATOM 1995 O O . ASP A 1 248 ? 5.532 -14.972 -0.933 1.00 68.50 248 ASP A O 1
ATOM 1999 N N . ALA A 1 249 ? 6.632 -13.040 -1.295 1.00 65.06 249 ALA A N 1
ATOM 2000 C CA . ALA A 1 249 ? 7.633 -13.235 -0.250 1.00 65.06 249 ALA A CA 1
ATOM 2001 C C . ALA A 1 249 ? 7.028 -13.299 1.164 1.00 65.06 249 ALA A C 1
ATOM 2003 O O . ALA A 1 249 ? 7.699 -13.765 2.080 1.00 65.06 249 ALA A O 1
ATOM 2004 N N . LYS A 1 250 ? 5.787 -12.807 1.356 1.00 76.06 250 LYS A N 1
ATOM 2005 C CA . LYS A 1 250 ? 5.135 -12.644 2.675 1.00 76.06 250 LYS A CA 1
ATOM 2006 C C . LYS A 1 250 ? 6.064 -12.032 3.740 1.00 76.06 250 LYS A C 1
ATOM 2008 O O . LYS A 1 250 ? 5.964 -12.316 4.932 1.00 76.06 250 LYS A O 1
ATOM 2013 N N . ASP A 1 251 ? 6.959 -11.168 3.278 1.00 84.06 251 ASP A N 1
ATOM 2014 C CA . ASP A 1 251 ? 8.053 -10.536 4.012 1.00 84.06 251 ASP A CA 1
ATOM 2015 C C . ASP A 1 251 ? 7.627 -9.241 4.712 1.00 84.06 251 ASP A C 1
ATOM 2017 O O . ASP A 1 251 ? 8.400 -8.658 5.470 1.00 84.06 251 ASP A O 1
ATOM 2021 N N . LYS A 1 252 ? 6.405 -8.777 4.437 1.00 89.69 252 LYS A N 1
ATOM 2022 C CA . LYS A 1 252 ? 5.806 -7.552 4.966 1.00 89.69 252 LYS A CA 1
ATOM 2023 C C . LYS A 1 252 ? 4.292 -7.682 5.021 1.00 89.69 252 LYS A C 1
ATOM 2025 O O . LYS A 1 252 ? 3.677 -8.222 4.103 1.00 89.69 252 LYS A O 1
ATOM 2030 N N . VAL A 1 253 ? 3.692 -7.134 6.070 1.00 93.88 253 VAL A N 1
ATOM 2031 C CA . VAL A 1 253 ? 2.236 -7.008 6.216 1.00 93.88 253 VAL A CA 1
ATOM 2032 C C . VAL A 1 253 ? 1.920 -5.707 6.937 1.00 93.88 253 VAL A C 1
ATOM 2034 O O . VAL A 1 253 ? 2.713 -5.262 7.763 1.00 93.88 253 VAL A O 1
ATOM 2037 N N . SER A 1 254 ? 0.760 -5.110 6.674 1.00 95.69 254 SER A N 1
ATOM 2038 C CA . SER A 1 254 ? 0.263 -4.010 7.509 1.00 95.69 254 SER A CA 1
ATOM 2039 C C . SER A 1 254 ? -0.681 -4.562 8.571 1.00 95.69 254 SER A C 1
ATOM 2041 O O . SER A 1 254 ? -1.683 -5.201 8.255 1.00 95.69 254 SER A O 1
ATOM 2043 N N . ILE A 1 255 ? -0.357 -4.302 9.833 1.00 95.94 255 ILE A N 1
ATOM 2044 C CA . ILE A 1 255 ? -1.120 -4.704 11.012 1.00 95.94 255 ILE A CA 1
ATOM 2045 C C . ILE A 1 255 ? -1.942 -3.506 11.468 1.00 95.94 255 ILE A C 1
ATOM 2047 O O . ILE A 1 255 ? -1.385 -2.525 11.965 1.00 95.94 255 ILE A O 1
ATOM 2051 N N . LEU A 1 256 ? -3.261 -3.584 11.316 1.00 96.19 256 LEU A N 1
ATOM 2052 C CA . LEU A 1 256 ? -4.192 -2.617 11.883 1.00 96.19 256 LEU A CA 1
ATOM 2053 C C . LEU A 1 256 ? -4.645 -3.107 13.250 1.00 96.19 256 LEU A C 1
ATOM 2055 O O . LEU A 1 256 ? -5.117 -4.237 13.390 1.00 96.19 256 LEU A O 1
ATOM 2059 N N . HIS A 1 257 ? -4.530 -2.248 14.254 1.00 91.06 257 HIS A N 1
ATOM 2060 C CA . HIS A 1 257 ? -4.881 -2.603 15.623 1.00 91.06 257 HIS A CA 1
ATOM 2061 C C . HIS A 1 257 ? -5.393 -1.404 16.410 1.00 91.06 257 HIS A C 1
ATOM 2063 O O . HIS A 1 257 ? -5.164 -0.240 16.069 1.00 91.06 257 HIS A O 1
ATOM 2069 N N . PHE A 1 258 ? -6.097 -1.710 17.494 1.00 84.31 258 PHE A N 1
ATOM 2070 C CA . PHE A 1 258 ? -6.569 -0.719 18.445 1.00 84.31 258 PHE A CA 1
ATOM 2071 C C . PHE A 1 258 ? -5.844 -0.886 19.784 1.00 84.31 258 PHE A C 1
ATOM 2073 O O . PHE A 1 258 ? -6.402 -1.389 20.754 1.00 84.31 258 PHE A O 1
ATOM 2080 N N . SER A 1 259 ? -4.579 -0.466 19.833 1.00 76.81 259 SER A N 1
ATOM 2081 C CA . SER A 1 259 ? -3.759 -0.461 21.056 1.00 76.81 259 SER A CA 1
ATOM 2082 C C . SER A 1 259 ? -3.748 0.889 21.783 1.00 76.81 259 SER A C 1
ATOM 2084 O O . SER A 1 259 ? -2.867 1.144 22.605 1.00 76.81 259 SER A O 1
ATOM 2086 N N . ASN A 1 260 ? -4.649 1.805 21.421 1.00 76.12 260 ASN A N 1
ATOM 2087 C CA . ASN A 1 260 ? -4.692 3.127 22.031 1.00 76.12 260 ASN A CA 1
ATOM 2088 C C . ASN A 1 260 ? -5.127 3.022 23.492 1.00 76.12 260 ASN A C 1
ATOM 2090 O O . ASN A 1 260 ? -6.028 2.253 23.828 1.00 76.12 260 ASN A O 1
ATOM 2094 N N . TYR A 1 261 ? -4.495 3.812 24.354 1.00 71.19 261 TYR A N 1
ATOM 2095 C CA . TYR A 1 261 ? -4.811 3.827 25.771 1.00 71.19 261 TYR A CA 1
ATOM 2096 C C . TYR A 1 261 ? -6.239 4.336 26.007 1.00 71.19 261 TYR A C 1
ATOM 2098 O O . TYR A 1 261 ? -6.513 5.538 25.967 1.00 71.19 261 TYR A O 1
ATOM 2106 N N . ASN A 1 262 ? -7.160 3.416 26.272 1.00 65.62 262 ASN A N 1
ATOM 2107 C CA . ASN A 1 262 ? -8.522 3.731 26.663 1.00 65.62 262 ASN A CA 1
ATOM 2108 C C . ASN A 1 262 ? -8.993 2.721 27.709 1.00 65.62 262 ASN A C 1
ATOM 2110 O O . ASN A 1 262 ? -8.824 1.518 27.531 1.00 65.62 262 ASN A O 1
ATOM 2114 N N . THR A 1 263 ? -9.592 3.208 28.791 1.00 57.78 263 THR A N 1
ATOM 2115 C CA . THR A 1 263 ? -10.187 2.369 29.839 1.00 57.78 263 THR A CA 1
ATOM 2116 C C . THR A 1 263 ? -11.507 1.731 29.397 1.00 57.78 263 THR A C 1
ATOM 2118 O O . THR A 1 263 ? -11.923 0.729 29.969 1.00 57.78 263 THR A O 1
ATOM 2121 N N . ARG A 1 264 ? -12.159 2.259 28.351 1.00 64.19 264 ARG A N 1
ATOM 2122 C CA . ARG A 1 264 ? -13.391 1.703 27.781 1.00 64.19 264 ARG A CA 1
ATOM 2123 C C . ARG A 1 264 ? -13.076 0.460 26.954 1.00 64.19 264 ARG A C 1
ATOM 2125 O O . ARG A 1 264 ? -12.286 0.525 26.012 1.00 64.19 264 ARG A O 1
ATOM 2132 N N . ASN A 1 265 ? -13.791 -0.637 27.204 1.00 68.88 265 ASN A N 1
ATOM 2133 C CA . ASN A 1 265 ? -13.767 -1.805 26.323 1.00 68.88 265 ASN A CA 1
ATOM 2134 C C . ASN A 1 265 ? -14.559 -1.543 25.023 1.00 68.88 265 ASN A C 1
ATOM 2136 O O . ASN A 1 265 ? -15.669 -2.035 24.825 1.00 68.88 265 ASN A O 1
ATOM 2140 N N . GLN A 1 266 ? -13.998 -0.715 24.139 1.00 72.94 266 GLN A N 1
ATOM 2141 C CA . GLN A 1 266 ? -14.694 -0.197 22.955 1.00 72.94 266 GLN A CA 1
ATOM 2142 C C . GLN A 1 266 ? -15.069 -1.271 21.929 1.00 72.94 266 GLN A C 1
ATOM 2144 O O . GLN A 1 266 ? -16.029 -1.089 21.182 1.00 72.94 266 GLN A O 1
ATOM 2149 N N . TYR A 1 267 ? -14.299 -2.361 21.886 1.00 77.31 267 TYR A N 1
ATOM 2150 C CA . TYR A 1 267 ? -14.469 -3.449 20.924 1.00 77.31 267 TYR A CA 1
ATOM 2151 C C . TYR A 1 267 ? -15.003 -4.741 21.554 1.00 77.31 267 TYR A C 1
ATOM 2153 O O . TYR A 1 267 ? -14.857 -5.811 20.968 1.00 77.31 267 TYR A O 1
ATOM 2161 N N . GLY A 1 268 ? -15.626 -4.649 22.735 1.00 76.56 268 GLY A N 1
ATOM 2162 C CA . GLY A 1 268 ? -16.249 -5.792 23.405 1.00 76.56 268 GLY A CA 1
ATOM 2163 C C . GLY A 1 268 ? -15.266 -6.932 23.676 1.00 76.56 268 GLY A C 1
ATOM 2164 O O . GLY A 1 268 ? -14.094 -6.705 23.969 1.00 76.56 268 GLY A O 1
ATOM 2165 N N . GLU A 1 269 ? -15.717 -8.178 23.596 1.00 81.38 269 GLU A N 1
ATOM 2166 C CA . GLU A 1 269 ? -14.833 -9.340 23.760 1.00 81.38 269 GLU A CA 1
ATOM 2167 C C . GLU A 1 269 ? -14.104 -9.672 22.459 1.00 81.38 269 GLU A C 1
ATOM 2169 O O . GLU A 1 269 ? -12.907 -9.936 22.489 1.00 81.38 269 GLU A O 1
ATOM 2174 N N . TYR A 1 270 ? -14.797 -9.573 21.325 1.00 86.94 270 TYR A N 1
ATOM 2175 C CA . TYR A 1 270 ? -14.277 -9.872 19.991 1.00 86.94 270 TYR A CA 1
ATOM 2176 C C . TYR A 1 270 ? -14.990 -9.033 18.920 1.00 86.94 270 TYR A C 1
ATOM 2178 O O . TYR A 1 270 ? -16.080 -8.494 19.144 1.00 86.94 270 TYR A O 1
ATOM 2186 N N . LEU A 1 271 ? -14.389 -8.935 17.732 1.00 90.12 271 LEU A N 1
ATOM 2187 C CA . LEU A 1 271 ? -15.067 -8.364 16.565 1.00 90.12 271 LEU A CA 1
ATOM 2188 C C . LEU A 1 271 ? -16.115 -9.358 16.058 1.00 90.12 271 LEU A C 1
ATOM 2190 O O . LEU A 1 271 ? -15.782 -10.477 15.679 1.00 90.12 271 LEU A O 1
ATOM 2194 N N . TYR A 1 272 ? -17.383 -8.961 16.045 1.00 88.31 272 TYR A N 1
ATOM 2195 C CA . TYR A 1 272 ? -18.459 -9.818 15.567 1.00 88.31 272 TYR A CA 1
ATOM 2196 C C . TYR A 1 272 ? -18.550 -9.741 14.045 1.00 88.31 272 TYR A C 1
ATOM 2198 O O . TYR A 1 272 ? -18.953 -8.713 13.500 1.00 88.31 272 TYR A O 1
ATOM 2206 N N . VAL A 1 273 ? -18.207 -10.843 13.380 1.00 87.56 273 VAL A N 1
ATOM 2207 C CA . VAL A 1 273 ? -18.353 -11.017 11.934 1.00 87.56 273 VAL A CA 1
ATOM 2208 C C . VAL A 1 273 ? -19.403 -12.089 11.680 1.00 87.56 273 VAL A C 1
ATOM 2210 O O . VAL A 1 273 ? -19.318 -13.196 12.201 1.00 87.56 273 VAL A O 1
ATOM 2213 N N . ASN A 1 274 ? -20.416 -11.752 10.887 1.00 82.50 274 ASN A N 1
ATOM 2214 C CA . ASN A 1 274 ? -21.361 -12.730 10.358 1.00 82.50 274 ASN A CA 1
ATOM 2215 C C . ASN A 1 274 ? -21.732 -12.324 8.929 1.00 82.50 274 ASN A C 1
ATOM 2217 O O . ASN A 1 274 ? -22.258 -11.227 8.703 1.00 82.50 274 ASN A O 1
ATOM 2221 N N . ASN A 1 275 ? -21.431 -13.216 7.988 1.00 72.94 275 ASN A N 1
ATOM 2222 C CA . ASN A 1 275 ? -21.588 -12.984 6.557 1.00 72.94 275 ASN A CA 1
ATOM 2223 C C . ASN A 1 275 ? -22.973 -13.398 6.030 1.00 72.94 275 ASN A C 1
ATOM 2225 O O . ASN A 1 275 ? -23.401 -12.865 5.009 1.00 72.94 275 ASN A O 1
ATOM 2229 N N . ASP A 1 276 ? -23.727 -14.225 6.763 1.00 71.44 276 ASP A N 1
ATOM 2230 C CA . ASP A 1 276 ? -25.092 -14.635 6.393 1.00 71.44 276 ASP A CA 1
ATOM 2231 C C . ASP A 1 276 ? -26.091 -13.476 6.493 1.00 71.44 276 ASP A C 1
ATOM 2233 O O . ASP A 1 276 ? -27.061 -13.391 5.738 1.00 71.44 276 ASP A O 1
ATOM 2237 N N . GLU A 1 277 ? -25.861 -12.556 7.433 1.00 64.06 277 GLU A N 1
ATOM 2238 C CA . GLU A 1 277 ? -26.742 -11.408 7.647 1.00 64.06 277 GLU A CA 1
ATOM 2239 C C . GLU A 1 277 ? -26.332 -10.165 6.837 1.00 64.06 277 GLU A C 1
ATOM 2241 O O . GLU A 1 277 ? -27.078 -9.181 6.840 1.00 64.06 277 GLU A O 1
ATOM 2246 N N . GLY A 1 278 ? -25.160 -10.168 6.178 1.00 63.03 278 GLY A N 1
ATOM 2247 C CA . GLY A 1 278 ? -24.595 -9.083 5.346 1.00 63.03 278 GLY A CA 1
ATOM 2248 C C . GLY A 1 278 ? -24.399 -7.713 6.030 1.00 63.03 278 GLY A C 1
ATOM 2249 O O . GLY A 1 278 ? -23.720 -6.832 5.509 1.00 63.03 278 GLY A O 1
ATOM 2250 N N . LYS A 1 279 ? -24.998 -7.503 7.204 1.00 67.81 279 LYS A N 1
ATOM 2251 C CA . LYS A 1 279 ? -25.013 -6.253 7.975 1.00 67.81 279 LYS A CA 1
ATOM 2252 C C . LYS A 1 279 ? -23.915 -6.193 9.022 1.00 67.81 279 LYS A C 1
ATOM 2254 O O . LYS A 1 279 ? -23.581 -5.100 9.457 1.00 67.81 279 LYS A O 1
ATOM 2259 N N . THR A 1 280 ? -23.387 -7.345 9.411 1.00 74.12 280 THR A N 1
ATOM 2260 C CA . THR A 1 280 ? -22.388 -7.553 10.468 1.00 74.12 280 THR A CA 1
ATOM 2261 C C . THR A 1 280 ? -21.008 -7.849 9.891 1.00 74.12 280 THR A C 1
ATOM 2263 O O . THR A 1 280 ? -20.197 -8.512 10.523 1.00 74.12 280 THR A O 1
ATOM 2266 N N . VAL A 1 281 ? -20.755 -7.388 8.667 1.00 84.88 281 VAL A N 1
ATOM 2267 C CA . VAL A 1 281 ? -19.446 -7.493 8.024 1.00 84.88 281 VAL A CA 1
ATOM 2268 C C . VAL A 1 281 ? -18.501 -6.439 8.594 1.00 84.88 281 VAL A C 1
ATOM 2270 O O . VAL A 1 281 ? -18.904 -5.298 8.846 1.00 84.88 281 VAL A O 1
ATOM 2273 N N . PHE A 1 282 ? -17.237 -6.811 8.769 1.00 93.44 282 PHE A N 1
ATOM 2274 C CA . PHE A 1 282 ? -16.166 -5.847 8.976 1.00 93.44 282 PHE A CA 1
ATOM 2275 C C . PHE A 1 282 ? -15.965 -5.052 7.684 1.00 93.44 282 PHE A C 1
ATOM 2277 O O . PHE A 1 282 ? -15.977 -5.643 6.605 1.00 93.44 282 PHE A O 1
ATOM 2284 N N . LYS A 1 283 ? -15.770 -3.734 7.775 1.00 94.12 283 LYS A N 1
ATOM 2285 C CA . LYS A 1 283 ? -15.474 -2.873 6.625 1.00 94.12 283 LYS A CA 1
ATOM 2286 C C . LYS A 1 283 ? -14.249 -2.016 6.894 1.00 94.12 283 LYS A C 1
ATOM 2288 O O . LYS A 1 283 ? -14.160 -1.337 7.918 1.00 94.12 283 LYS A O 1
ATOM 2293 N N . LEU A 1 284 ? -13.358 -2.007 5.917 1.00 96.12 284 LEU A N 1
ATOM 2294 C CA . LEU A 1 284 ? -12.162 -1.192 5.852 1.00 96.12 284 LEU A CA 1
ATOM 2295 C C . LEU A 1 284 ? -12.272 -0.249 4.658 1.00 96.12 284 LEU A C 1
ATOM 2297 O O . LEU A 1 284 ? -12.233 -0.688 3.512 1.00 96.12 284 LEU A O 1
ATOM 2301 N N . ASP A 1 285 ? -12.383 1.042 4.926 1.00 96.38 285 ASP A N 1
ATOM 2302 C CA . ASP A 1 285 ? -12.437 2.079 3.905 1.00 96.38 285 ASP A CA 1
ATOM 2303 C C . ASP A 1 285 ? -11.080 2.764 3.784 1.00 96.38 285 ASP A C 1
ATOM 2305 O O . ASP A 1 285 ? -10.569 3.319 4.758 1.00 96.38 285 ASP A O 1
ATOM 2309 N N . ILE A 1 286 ? -10.523 2.785 2.574 1.00 96.25 286 ILE A N 1
ATOM 2310 C CA . ILE A 1 286 ? -9.317 3.549 2.245 1.00 96.25 286 ILE A CA 1
ATOM 2311 C C . ILE A 1 286 ? -9.704 4.561 1.162 1.00 96.25 286 ILE A C 1
ATOM 2313 O O . ILE A 1 286 ? -9.640 4.235 -0.019 1.00 96.25 286 ILE A O 1
ATOM 2317 N N . PRO A 1 287 ? -10.156 5.780 1.510 1.00 94.00 287 PRO A N 1
ATOM 2318 C CA . PRO A 1 287 ? -10.716 6.714 0.527 1.00 94.00 287 PRO A CA 1
ATOM 2319 C C . PRO A 1 287 ? -9.680 7.331 -0.407 1.00 94.00 287 PRO A C 1
ATOM 2321 O O . PRO A 1 287 ? -10.034 7.852 -1.453 1.00 94.00 287 PRO A O 1
ATOM 2324 N N . THR A 1 288 ? -8.401 7.285 -0.039 1.00 93.19 288 THR A N 1
ATOM 2325 C CA . THR A 1 288 ? -7.319 7.955 -0.769 1.00 93.19 288 THR A CA 1
ATOM 2326 C C . THR A 1 288 ? -6.551 7.030 -1.699 1.00 93.19 288 THR A C 1
ATOM 2328 O O . THR A 1 288 ? -5.660 7.501 -2.396 1.00 93.19 288 THR A O 1
ATOM 2331 N N . ILE A 1 289 ? -6.849 5.728 -1.737 1.00 95.38 289 ILE A N 1
ATOM 2332 C CA . ILE A 1 289 ? -6.087 4.791 -2.565 1.00 95.38 289 ILE A CA 1
ATOM 2333 C C . ILE A 1 289 ? -6.532 4.816 -4.025 1.00 95.38 289 ILE A C 1
ATOM 2335 O O . ILE A 1 289 ? -7.711 4.675 -4.351 1.00 95.38 289 ILE A O 1
ATOM 2339 N N . MET A 1 290 ? -5.556 4.897 -4.921 1.00 94.44 290 MET A N 1
ATOM 2340 C CA . MET A 1 290 ? -5.720 4.606 -6.341 1.00 94.44 290 MET A CA 1
ATOM 2341 C C . MET A 1 290 ? -5.555 3.097 -6.572 1.00 94.44 290 MET A C 1
ATOM 2343 O O . MET A 1 290 ? -4.508 2.597 -7.000 1.00 94.44 290 MET A O 1
ATOM 2347 N N . TRP A 1 291 ? -6.602 2.353 -6.217 1.00 94.69 291 TRP A N 1
ATOM 2348 C CA . TRP A 1 291 ? -6.654 0.901 -6.370 1.00 94.69 291 TRP A CA 1
ATOM 2349 C C . TRP A 1 291 ? -6.947 0.508 -7.823 1.00 94.69 291 TRP A C 1
ATOM 2351 O O . TRP A 1 291 ? -7.991 0.878 -8.359 1.00 94.69 291 TRP A O 1
ATOM 2361 N N . HIS A 1 292 ? -6.040 -0.230 -8.467 1.00 91.44 292 HIS A N 1
ATOM 2362 C CA . HIS A 1 292 ? -6.185 -0.603 -9.879 1.00 91.44 292 HIS A CA 1
ATOM 2363 C C . HIS A 1 292 ? -7.285 -1.643 -10.129 1.00 91.44 292 HIS A C 1
ATOM 2365 O O . HIS A 1 292 ? -7.842 -1.677 -11.219 1.00 91.44 292 HIS A O 1
ATOM 2371 N N . GLY A 1 293 ? -7.631 -2.455 -9.122 1.00 89.75 293 GLY A N 1
ATOM 2372 C CA . GLY A 1 293 ? -8.708 -3.447 -9.207 1.00 89.75 293 GLY A CA 1
ATOM 2373 C C . GLY A 1 293 ? -10.121 -2.871 -9.041 1.00 89.75 293 GLY A C 1
ATOM 2374 O O . GLY A 1 293 ? -11.097 -3.626 -9.103 1.00 89.75 293 GLY A O 1
ATOM 2375 N N . ARG A 1 294 ? -10.245 -1.556 -8.811 1.00 90.94 294 ARG A N 1
ATOM 2376 C CA . ARG A 1 294 ? -11.528 -0.853 -8.706 1.00 90.94 294 ARG A CA 1
ATOM 2377 C C . ARG A 1 294 ? -12.225 -0.799 -10.068 1.00 90.94 294 ARG A C 1
ATOM 2379 O O . ARG A 1 294 ? -11.587 -0.772 -11.116 1.00 90.94 294 ARG A O 1
ATOM 2386 N N . TRP A 1 295 ? -13.552 -0.778 -10.054 1.00 89.38 295 TRP A N 1
ATOM 2387 C CA . TRP A 1 295 ? -14.342 -0.639 -11.267 1.00 89.38 295 TRP A CA 1
ATOM 2388 C C . TRP A 1 295 ? -14.399 0.806 -11.750 1.00 89.38 295 TRP A C 1
ATOM 2390 O O . TRP A 1 295 ? -14.769 1.717 -11.006 1.00 89.38 295 TRP A O 1
ATOM 2400 N N . PHE A 1 296 ? -14.087 0.980 -13.030 1.00 83.88 296 PHE A N 1
ATOM 2401 C CA . PHE A 1 296 ? -14.192 2.240 -13.752 1.00 83.88 296 PHE A CA 1
ATOM 2402 C C . PHE A 1 296 ? -14.927 2.009 -15.061 1.00 83.88 296 PHE A C 1
ATOM 2404 O O . PHE A 1 296 ? -14.988 0.896 -15.584 1.00 83.88 296 PHE A O 1
ATOM 2411 N N . SER A 1 297 ? -15.421 3.092 -15.643 1.00 72.31 297 SER A N 1
ATOM 2412 C CA . SER A 1 297 ? -16.040 3.062 -16.966 1.00 72.31 297 SER A CA 1
ATOM 2413 C C . SER A 1 297 ? -15.024 2.882 -18.119 1.00 72.31 297 SER A C 1
ATOM 2415 O O . SER A 1 297 ? -15.438 2.690 -19.261 1.00 72.31 297 SER A O 1
ATOM 2417 N N . GLY A 1 298 ? -13.706 2.898 -17.841 1.00 68.94 298 GLY A N 1
ATOM 2418 C CA . GLY A 1 298 ? -12.624 2.638 -18.806 1.00 68.94 298 GLY A CA 1
ATOM 2419 C C . GLY A 1 298 ? -11.203 2.850 -18.246 1.00 68.94 298 GLY A C 1
ATOM 2420 O O . GLY A 1 298 ? -11.029 3.522 -17.228 1.00 68.94 298 GLY A O 1
ATOM 2421 N N . SER A 1 299 ? -10.180 2.323 -18.940 1.00 63.41 299 SER A N 1
ATOM 2422 C CA . SER A 1 299 ? -8.748 2.301 -18.541 1.00 63.41 299 SER A CA 1
ATOM 2423 C C . SER A 1 299 ? -8.043 3.646 -18.408 1.00 63.41 299 SER A C 1
ATOM 2425 O O . SER A 1 299 ? -6.873 3.701 -18.049 1.00 63.41 299 SER A O 1
ATOM 2427 N N . THR A 1 300 ? -8.717 4.739 -18.736 1.00 65.81 300 THR A N 1
ATOM 2428 C CA . THR A 1 300 ? -8.112 6.076 -18.800 1.00 65.81 300 THR A CA 1
ATOM 2429 C C . THR A 1 300 ? -8.938 7.109 -18.063 1.00 65.81 300 THR A C 1
ATOM 2431 O O . THR A 1 300 ? -8.578 8.282 -18.046 1.00 65.81 300 THR A O 1
ATOM 2434 N N . LEU A 1 301 ? -10.077 6.692 -17.513 1.00 73.06 301 LEU A N 1
ATOM 2435 C CA . LEU A 1 301 ? -10.996 7.596 -16.850 1.00 73.06 301 LEU A CA 1
ATOM 2436 C C . LEU A 1 301 ? -10.527 7.781 -15.415 1.00 73.06 301 LEU A C 1
ATOM 2438 O O . LEU A 1 301 ? -10.229 8.906 -15.022 1.00 73.06 301 LEU A O 1
ATOM 2442 N N . GLY A 1 302 ? -10.350 6.683 -14.670 1.00 74.38 302 GLY A N 1
ATOM 2443 C CA . GLY A 1 302 ? -9.960 6.753 -13.259 1.00 74.38 302 GLY A CA 1
ATOM 2444 C C . GLY A 1 302 ? -10.849 7.732 -12.493 1.00 74.38 302 GLY A C 1
ATOM 2445 O O . GLY A 1 302 ? -10.363 8.496 -11.678 1.00 74.38 302 GLY A O 1
ATOM 2446 N N . ASP A 1 303 ? -12.140 7.773 -12.818 1.00 77.81 303 ASP A N 1
ATOM 2447 C CA . ASP A 1 303 ? -13.109 8.803 -12.426 1.00 77.81 303 ASP A CA 1
ATOM 2448 C C . ASP A 1 303 ? -13.586 8.683 -10.972 1.00 77.81 303 ASP A C 1
ATOM 2450 O O . ASP A 1 303 ? -14.486 9.403 -10.538 1.00 77.81 303 ASP A O 1
ATOM 2454 N N . LYS A 1 304 ? -12.996 7.758 -10.216 1.00 85.69 304 LYS A N 1
ATOM 2455 C CA . LYS A 1 304 ? -13.346 7.423 -8.840 1.00 85.69 304 LYS A CA 1
ATOM 2456 C C . LYS A 1 304 ? -12.078 7.207 -8.026 1.00 85.69 304 LYS A C 1
ATOM 2458 O O . LYS A 1 304 ? -11.108 6.702 -8.567 1.00 85.69 304 LYS A O 1
ATOM 2463 N N . LEU A 1 305 ? -12.097 7.520 -6.735 1.00 88.75 305 LEU A N 1
ATOM 2464 C CA . LEU A 1 305 ? -10.987 7.252 -5.819 1.00 88.75 305 LEU A CA 1
ATOM 2465 C C . LEU A 1 305 ? -11.449 6.386 -4.640 1.00 88.75 305 LEU A C 1
ATOM 2467 O O . LEU A 1 305 ? -12.630 6.359 -4.285 1.00 88.75 305 LEU A O 1
ATOM 2471 N N . GLY A 1 306 ? -10.499 5.669 -4.049 1.00 92.75 306 GLY A N 1
ATOM 2472 C CA . GLY A 1 306 ? -10.674 4.909 -2.824 1.00 92.75 306 GLY A CA 1
ATOM 2473 C C . GLY A 1 306 ? -11.033 3.451 -3.070 1.00 92.75 306 GLY A C 1
ATOM 2474 O O . GLY A 1 306 ? -11.308 3.050 -4.198 1.00 92.75 306 GLY A O 1
ATOM 2475 N N . MET A 1 307 ? -11.044 2.634 -2.024 1.00 95.31 307 MET A N 1
ATOM 2476 C CA . MET A 1 307 ? -11.513 1.248 -2.085 1.00 95.31 307 MET A CA 1
ATOM 2477 C C . MET A 1 307 ? -12.032 0.789 -0.723 1.00 95.31 307 MET A C 1
ATOM 2479 O O . MET A 1 307 ? -11.461 1.154 0.309 1.00 95.31 307 MET A O 1
ATOM 2483 N N . ARG A 1 308 ? -13.118 0.010 -0.731 1.00 96.06 308 ARG A N 1
ATOM 2484 C CA . ARG A 1 308 ? -13.637 -0.674 0.456 1.00 96.06 308 ARG A CA 1
ATOM 2485 C C . ARG A 1 308 ? -13.238 -2.142 0.405 1.00 96.06 308 ARG A C 1
ATOM 2487 O O . ARG A 1 308 ? -13.399 -2.793 -0.626 1.00 96.06 308 ARG A O 1
ATOM 2494 N N . PHE A 1 309 ? -12.775 -2.652 1.535 1.00 96.50 309 PHE A N 1
ATOM 2495 C CA . PHE A 1 309 ? -12.530 -4.068 1.762 1.00 96.50 309 PHE A CA 1
ATOM 2496 C C . PHE A 1 309 ? -13.433 -4.565 2.885 1.00 96.50 309 PHE A C 1
ATOM 2498 O O . PHE A 1 309 ? -13.715 -3.825 3.829 1.00 96.50 309 PHE A O 1
ATOM 2505 N N . VAL A 1 310 ? -13.908 -5.800 2.780 1.00 95.56 310 VAL A N 1
ATOM 2506 C CA . VAL A 1 310 ? -14.858 -6.389 3.727 1.00 95.56 310 VAL A CA 1
ATOM 2507 C C . VAL A 1 310 ? -14.431 -7.780 4.156 1.00 95.56 310 VAL A C 1
ATOM 2509 O O . VAL A 1 310 ? -13.721 -8.469 3.430 1.00 95.56 310 VAL A O 1
ATOM 2512 N N . SER A 1 311 ? -14.858 -8.201 5.345 1.00 94.81 311 SER A N 1
ATOM 2513 C CA . SER A 1 311 ? -14.769 -9.615 5.716 1.00 94.81 311 SER A CA 1
ATOM 2514 C C . SER A 1 311 ? -15.733 -10.441 4.860 1.00 94.81 311 SER A C 1
ATOM 2516 O O . SER A 1 311 ? -16.899 -10.058 4.741 1.00 94.81 311 SER A O 1
ATOM 2518 N N . GLN A 1 312 ? -15.292 -11.581 4.329 1.00 89.88 312 GLN A N 1
ATOM 2519 C CA . GLN A 1 312 ? -16.146 -12.509 3.577 1.00 89.88 312 GLN A CA 1
ATOM 2520 C C . GLN A 1 312 ? -15.786 -13.975 3.870 1.00 89.88 312 GLN A C 1
ATOM 2522 O O . GLN A 1 312 ? -14.669 -14.286 4.280 1.00 89.88 312 GLN A O 1
ATOM 2527 N N . GLY A 1 313 ? -16.745 -14.876 3.633 1.00 85.81 313 GLY A N 1
ATOM 2528 C CA . GLY A 1 313 ? -16.566 -16.327 3.731 1.00 85.81 313 GLY A CA 1
ATOM 2529 C C . GLY A 1 313 ? -16.792 -16.893 5.133 1.00 85.81 313 GLY A C 1
ATOM 2530 O O . GLY A 1 313 ? -17.233 -16.195 6.042 1.00 85.81 313 GLY A O 1
ATOM 2531 N N . ASP A 1 314 ? -16.513 -18.177 5.299 1.00 87.94 314 ASP A N 1
ATOM 2532 C CA . ASP A 1 314 ? -16.596 -18.836 6.602 1.00 87.94 314 ASP A CA 1
ATOM 2533 C C . ASP A 1 314 ? -15.333 -18.582 7.434 1.00 87.94 314 ASP A C 1
ATOM 2535 O O . ASP A 1 314 ? -14.273 -18.248 6.897 1.00 87.94 314 ASP A O 1
ATOM 2539 N N . ALA A 1 315 ? -15.450 -18.777 8.748 1.00 88.06 315 ALA A N 1
ATOM 2540 C CA . ALA A 1 315 ? -14.317 -18.772 9.664 1.00 88.06 315 ALA A CA 1
ATOM 2541 C C . ALA A 1 315 ? -13.234 -19.769 9.216 1.00 88.06 315 ALA A C 1
ATOM 2543 O O . ALA A 1 315 ? -13.517 -20.935 8.924 1.00 88.06 315 ALA A O 1
ATOM 2544 N N . LYS A 1 316 ? -11.981 -19.316 9.199 1.00 89.44 316 LYS A N 1
ATOM 2545 C CA . LYS A 1 316 ? -10.782 -20.112 8.914 1.00 89.44 316 LYS A CA 1
ATOM 2546 C C . LYS A 1 316 ? -9.835 -20.077 10.107 1.00 89.44 316 LYS A C 1
ATOM 2548 O O . LYS A 1 316 ? -9.946 -19.206 10.960 1.00 89.44 316 LYS A O 1
ATOM 2553 N N . TYR A 1 317 ? -8.873 -20.995 10.147 1.00 87.06 317 TYR A N 1
ATOM 2554 C CA . TYR A 1 317 ? -7.879 -21.079 11.219 1.00 87.06 317 TYR A CA 1
ATOM 2555 C C . TYR A 1 317 ? -6.467 -21.105 10.635 1.00 87.06 317 TYR A C 1
ATOM 2557 O O . TYR A 1 317 ? -6.252 -21.724 9.592 1.00 87.06 317 TYR A O 1
ATOM 2565 N N . LEU A 1 318 ? -5.516 -20.416 11.280 1.00 78.44 318 LEU A N 1
ATOM 2566 C CA . LEU A 1 318 ? -4.116 -20.381 10.824 1.00 78.44 318 LEU A CA 1
ATOM 2567 C C . LEU A 1 318 ? -3.478 -21.777 10.839 1.00 78.44 318 LEU A C 1
ATOM 2569 O O . LEU A 1 318 ? -2.830 -22.163 9.869 1.00 78.44 318 LEU A O 1
ATOM 2573 N N . ASN A 1 319 ? -3.740 -22.575 11.880 1.00 69.31 319 ASN A N 1
ATOM 2574 C CA . ASN A 1 319 ? -3.261 -23.948 11.959 1.00 69.31 319 ASN A CA 1
ATOM 2575 C C . ASN A 1 319 ? -4.248 -24.851 12.714 1.00 69.31 319 ASN A C 1
ATOM 2577 O O . ASN A 1 319 ? -4.369 -24.784 13.935 1.00 69.31 319 ASN A O 1
ATOM 2581 N N . ASN A 1 320 ? -4.873 -25.788 11.998 1.00 57.03 320 ASN A N 1
ATOM 2582 C CA . ASN A 1 320 ? -5.869 -26.716 12.553 1.00 57.03 320 ASN A CA 1
ATOM 2583 C C . ASN A 1 320 ? -5.326 -27.698 13.614 1.00 57.03 320 ASN A C 1
ATOM 2585 O O . ASN A 1 320 ? -6.104 -28.469 14.173 1.00 57.03 320 ASN A O 1
ATOM 2589 N N . THR A 1 321 ? -4.011 -27.738 13.856 1.00 55.72 321 THR A N 1
ATOM 2590 C CA . THR A 1 321 ? -3.370 -28.733 14.736 1.00 55.72 321 THR A CA 1
ATOM 2591 C C . THR A 1 321 ? -2.693 -28.156 15.980 1.00 55.72 321 THR A C 1
ATOM 2593 O O . THR A 1 321 ? -2.550 -28.884 16.962 1.00 55.72 321 THR A O 1
ATOM 2596 N N . SER A 1 322 ? -2.315 -26.873 15.988 1.00 56.03 322 SER A N 1
ATOM 2597 C CA . SER A 1 322 ? -1.558 -26.266 17.101 1.00 56.03 322 SER A CA 1
ATOM 2598 C C . SER A 1 322 ? -1.970 -24.840 17.475 1.00 56.03 322 SER A C 1
ATOM 2600 O O . SER A 1 322 ? -1.675 -24.417 18.593 1.00 56.03 322 SER A O 1
ATOM 2602 N N . GLN A 1 323 ? -2.670 -24.108 16.603 1.00 59.34 323 GLN A N 1
ATOM 2603 C CA . GLN A 1 323 ? -3.111 -22.737 16.866 1.00 59.34 323 GLN A CA 1
ATOM 2604 C C . GLN A 1 323 ? -4.532 -22.532 16.329 1.00 59.34 323 GLN A C 1
ATOM 2606 O O . GLN A 1 323 ? -4.742 -22.235 15.154 1.00 59.34 323 GLN A O 1
ATOM 2611 N N . ASN A 1 324 ? -5.521 -22.640 17.218 1.00 75.00 324 ASN A N 1
ATOM 2612 C CA . ASN A 1 324 ? -6.930 -22.362 16.914 1.00 75.00 324 ASN A CA 1
ATOM 2613 C C . ASN A 1 324 ? -7.204 -20.847 16.823 1.00 75.00 324 ASN A C 1
ATOM 2615 O O . ASN A 1 324 ? -8.140 -20.347 17.436 1.00 75.00 324 ASN A O 1
ATOM 2619 N N . ILE A 1 325 ? -6.367 -20.102 16.097 1.00 85.44 325 ILE A N 1
ATOM 2620 C CA . ILE A 1 325 ? -6.561 -18.669 15.870 1.00 85.44 325 ILE A CA 1
ATOM 2621 C C . ILE A 1 325 ? -7.502 -18.505 14.679 1.00 85.44 325 ILE A C 1
ATOM 2623 O O . ILE A 1 325 ? -7.120 -18.792 13.541 1.00 85.44 325 ILE A O 1
ATOM 2627 N N . GLU A 1 326 ? -8.725 -18.057 14.956 1.00 89.50 326 GLU A N 1
ATOM 2628 C CA . GLU A 1 326 ? -9.762 -17.821 13.952 1.00 89.50 326 GLU A CA 1
ATOM 2629 C C . GLU A 1 326 ? -9.520 -16.524 13.166 1.00 89.50 326 GLU A C 1
ATOM 2631 O O . GLU A 1 326 ? -9.192 -15.477 13.734 1.00 89.50 326 GLU A O 1
ATOM 2636 N N . PHE A 1 327 ? -9.739 -16.577 11.853 1.00 92.38 327 PHE A N 1
ATOM 2637 C CA . PHE A 1 327 ? -9.758 -15.414 10.978 1.00 92.38 327 PHE A CA 1
ATOM 2638 C C . PHE A 1 327 ? -10.812 -15.531 9.874 1.00 92.38 327 PHE A C 1
ATOM 2640 O O . PHE A 1 327 ? -11.217 -16.622 9.482 1.00 92.38 327 PHE A O 1
ATOM 2647 N N . TYR A 1 328 ? -11.206 -14.384 9.328 1.00 93.69 328 TYR A N 1
ATOM 2648 C CA . TYR A 1 328 ? -12.012 -14.273 8.109 1.00 93.69 328 TYR A CA 1
ATOM 2649 C C . TYR A 1 328 ? -11.167 -13.638 7.008 1.00 93.69 328 TYR A C 1
ATOM 2651 O O . TYR A 1 328 ? -10.310 -12.800 7.302 1.00 93.69 328 TYR A O 1
ATOM 2659 N N . ASP A 1 329 ? -11.406 -13.997 5.748 1.00 94.69 329 ASP A N 1
ATOM 2660 C CA . ASP A 1 329 ? -10.720 -13.338 4.636 1.00 94.69 329 ASP A CA 1
ATOM 2661 C C . ASP A 1 329 ? -11.154 -11.870 4.562 1.00 94.69 329 ASP A C 1
ATOM 2663 O O . ASP A 1 329 ? -12.347 -11.561 4.606 1.00 94.69 329 ASP A O 1
ATOM 2667 N N . LEU A 1 330 ? -10.187 -10.966 4.417 1.00 96.44 330 LEU A N 1
ATOM 2668 C CA . LEU A 1 330 ? -10.430 -9.587 4.011 1.00 96.44 330 LEU A CA 1
ATOM 2669 C C . LEU A 1 330 ? -10.336 -9.528 2.488 1.00 96.44 330 LEU A C 1
ATOM 2671 O O . LEU A 1 330 ? -9.274 -9.785 1.919 1.00 96.44 330 LEU A O 1
ATOM 2675 N N . VAL A 1 331 ? -11.431 -9.175 1.832 1.00 95.88 331 VAL A N 1
ATOM 2676 C CA . VAL A 1 331 ? -11.547 -9.158 0.372 1.00 95.88 331 VAL A CA 1
ATOM 2677 C C . VAL A 1 331 ? -12.000 -7.797 -0.118 1.00 95.88 331 VAL A C 1
ATOM 2679 O O . VAL A 1 331 ? -12.478 -6.964 0.649 1.00 95.88 331 VAL A O 1
ATOM 2682 N N . GLU A 1 332 ? -11.868 -7.557 -1.412 1.00 96.56 332 GLU A N 1
ATOM 2683 C CA . GLU A 1 332 ? -12.501 -6.405 -2.048 1.00 96.56 332 GLU A CA 1
ATOM 2684 C C . GLU A 1 332 ? -14.024 -6.437 -1.892 1.00 96.56 332 GLU A C 1
ATOM 2686 O O . GLU A 1 332 ? -14.665 -7.469 -2.067 1.00 96.56 332 GLU A O 1
ATOM 2691 N N . ASP A 1 333 ? -14.629 -5.287 -1.612 1.00 93.94 333 ASP A N 1
ATOM 2692 C CA . ASP A 1 333 ? -16.082 -5.190 -1.636 1.00 93.94 333 ASP A CA 1
ATOM 2693 C C . ASP A 1 333 ? -16.584 -5.284 -3.085 1.00 93.94 333 ASP A C 1
ATOM 2695 O O . ASP A 1 333 ? -16.246 -4.456 -3.939 1.00 93.94 333 ASP A O 1
ATOM 2699 N N . ALA A 1 334 ? -17.420 -6.293 -3.344 1.00 92.31 334 ALA A N 1
ATOM 2700 C CA . ALA A 1 334 ? -18.012 -6.572 -4.647 1.00 92.31 334 ALA A CA 1
ATOM 2701 C C . ALA A 1 334 ? -18.764 -5.365 -5.249 1.00 92.31 334 ALA A C 1
ATOM 2703 O O . ALA A 1 334 ? -18.920 -5.278 -6.463 1.00 92.31 334 ALA A O 1
ATOM 2704 N N . GLN A 1 335 ? -19.205 -4.405 -4.424 1.00 91.06 335 GLN A N 1
ATOM 2705 C CA . GLN A 1 335 ? -19.852 -3.172 -4.886 1.00 91.06 335 GLN A CA 1
ATOM 2706 C C . GLN A 1 335 ? -18.914 -2.231 -5.661 1.00 91.06 335 GLN A C 1
ATOM 2708 O O . GLN A 1 335 ? -19.395 -1.366 -6.394 1.00 91.06 335 GLN A O 1
ATOM 2713 N N . PHE A 1 336 ? -17.596 -2.372 -5.493 1.00 91.81 336 PHE A N 1
ATOM 2714 C CA . PHE A 1 336 ? -16.589 -1.460 -6.044 1.00 91.81 336 PHE A CA 1
ATOM 2715 C C . PHE A 1 336 ? -15.688 -2.099 -7.106 1.00 91.81 336 PHE A C 1
ATOM 2717 O O . PHE A 1 336 ? -14.762 -1.444 -7.588 1.00 91.81 336 PHE A O 1
ATOM 2724 N N . ILE A 1 337 ? -15.957 -3.344 -7.499 1.00 92.50 337 ILE A N 1
ATOM 2725 C CA . ILE A 1 337 ? -15.237 -4.060 -8.561 1.00 92.50 337 ILE A CA 1
ATOM 2726 C C . ILE A 1 337 ? -16.173 -4.369 -9.735 1.00 92.50 337 ILE A C 1
ATOM 2728 O O . ILE A 1 337 ? -17.384 -4.165 -9.652 1.00 92.50 337 ILE A O 1
ATOM 2732 N N . SER A 1 338 ? -15.599 -4.790 -10.866 1.00 88.69 338 SER A N 1
ATOM 2733 C CA . SER A 1 338 ? -16.397 -5.149 -12.042 1.00 88.69 338 SER A CA 1
ATOM 2734 C C . SER A 1 338 ? -17.356 -6.295 -11.694 1.00 88.69 338 SER A C 1
ATOM 2736 O O . SER A 1 338 ? -16.889 -7.284 -11.128 1.00 88.69 338 SER A O 1
ATOM 2738 N N . PRO A 1 339 ? -18.645 -6.232 -12.082 1.00 88.19 339 PRO A N 1
ATOM 2739 C CA . PRO A 1 339 ? -19.598 -7.324 -11.862 1.00 88.19 339 PRO A CA 1
ATOM 2740 C C . PRO A 1 339 ? -19.179 -8.669 -12.476 1.00 88.19 339 PRO A C 1
ATOM 2742 O O . PRO A 1 339 ? -19.686 -9.709 -12.067 1.00 88.19 339 PRO A O 1
ATOM 2745 N N . ASP A 1 340 ? -18.268 -8.648 -13.453 1.00 88.00 340 ASP A N 1
ATOM 2746 C CA . ASP A 1 340 ? -17.760 -9.835 -14.152 1.00 88.00 340 ASP A CA 1
ATOM 2747 C C . ASP A 1 340 ? -16.524 -10.461 -13.474 1.00 88.00 340 ASP A C 1
ATOM 2749 O O . ASP A 1 340 ? -15.927 -11.396 -14.014 1.00 88.00 340 ASP A O 1
ATOM 2753 N N . ARG A 1 341 ? -16.094 -9.932 -12.321 1.00 88.62 341 ARG A N 1
ATOM 2754 C CA . ARG A 1 341 ? -14.892 -10.366 -11.604 1.00 88.62 341 ARG A CA 1
ATOM 2755 C C . ARG A 1 341 ? -15.223 -10.781 -10.173 1.00 88.62 341 ARG A C 1
ATOM 2757 O O . ARG A 1 341 ? -15.954 -10.095 -9.469 1.00 88.62 341 ARG A O 1
ATOM 2764 N N . GLU A 1 342 ? -14.577 -11.852 -9.723 1.00 91.19 342 GLU A N 1
ATOM 2765 C CA . GLU A 1 342 ? -14.575 -12.242 -8.313 1.00 91.19 342 GLU A CA 1
ATOM 2766 C C . GLU A 1 342 ? -13.648 -11.337 -7.476 1.00 91.19 342 GLU A C 1
ATOM 2768 O O . GLU A 1 342 ? -12.528 -11.021 -7.915 1.00 91.19 342 GLU A O 1
ATOM 2773 N N . PRO A 1 343 ? -14.070 -10.929 -6.265 1.00 93.50 343 PRO A N 1
ATOM 2774 C CA . PRO A 1 343 ? -13.203 -10.244 -5.314 1.00 93.50 343 PRO A CA 1
ATOM 2775 C C . PRO A 1 343 ? -11.911 -11.015 -5.047 1.00 93.50 343 PRO A C 1
ATOM 2777 O O . PRO A 1 343 ? -11.936 -12.229 -4.842 1.00 93.50 343 PRO A O 1
ATOM 2780 N N . ILE A 1 344 ? -10.778 -10.312 -5.000 1.00 92.38 344 ILE A N 1
ATOM 2781 C CA . ILE A 1 344 ? -9.530 -10.916 -4.525 1.00 92.38 344 ILE A CA 1
ATOM 2782 C C . ILE A 1 344 ? -9.396 -10.762 -3.011 1.00 92.38 344 ILE A C 1
ATOM 2784 O O . ILE A 1 344 ? -9.846 -9.778 -2.418 1.00 92.38 344 ILE A O 1
ATOM 2788 N N . ILE A 1 345 ? -8.732 -11.739 -2.394 1.00 93.31 345 ILE A N 1
ATOM 2789 C CA . ILE A 1 345 ? -8.318 -11.684 -0.993 1.00 93.31 345 ILE A CA 1
ATOM 2790 C C . ILE A 1 345 ? -7.108 -10.760 -0.888 1.00 93.31 345 ILE A C 1
ATOM 2792 O O . ILE A 1 345 ? -6.144 -10.884 -1.647 1.00 93.31 345 ILE A O 1
ATOM 2796 N N . VAL A 1 346 ? -7.169 -9.825 0.055 1.00 94.50 346 VAL A N 1
ATOM 2797 C CA . VAL A 1 346 ? -6.105 -8.850 0.313 1.00 94.50 346 VAL A CA 1
ATOM 2798 C C . VAL A 1 346 ? -5.539 -8.923 1.728 1.00 94.50 346 VAL A C 1
ATOM 2800 O O . VAL A 1 346 ? -4.587 -8.204 2.042 1.00 94.50 346 VAL A O 1
ATOM 2803 N N . GLY A 1 347 ? -6.124 -9.748 2.594 1.00 95.00 347 GLY A N 1
ATOM 2804 C CA . GLY A 1 347 ? -5.764 -9.809 4.001 1.00 95.00 347 GLY A CA 1
ATOM 2805 C C . GLY A 1 347 ? -6.643 -10.745 4.821 1.00 95.00 347 GLY A C 1
ATOM 2806 O O . GLY A 1 347 ? -7.403 -11.551 4.286 1.00 95.00 347 GLY A O 1
ATOM 2807 N N . LYS A 1 348 ? -6.561 -10.592 6.143 1.00 94.56 348 LYS A N 1
ATOM 2808 C CA . LYS A 1 348 ? -7.267 -11.395 7.146 1.00 94.56 348 LYS A CA 1
ATOM 2809 C C . LYS A 1 348 ? -7.792 -10.512 8.277 1.00 94.56 348 LYS A C 1
ATOM 2811 O O . LYS A 1 348 ? -7.113 -9.582 8.710 1.00 94.56 348 LYS A O 1
ATOM 2816 N N . VAL A 1 349 ? -8.973 -10.828 8.794 1.00 95.69 349 VAL A N 1
ATOM 2817 C CA . VAL A 1 349 ? -9.577 -10.194 9.975 1.00 95.69 349 VAL A CA 1
ATOM 2818 C C . VAL A 1 349 ? -9.563 -11.196 11.123 1.00 95.69 349 VAL A C 1
ATOM 2820 O O . VAL A 1 349 ? -10.269 -12.200 11.065 1.00 95.69 349 VAL A O 1
ATOM 2823 N N . PHE A 1 350 ? -8.784 -10.918 12.167 1.00 93.69 350 PHE A N 1
ATOM 2824 C CA . PHE A 1 350 ? -8.704 -11.747 13.369 1.00 93.69 350 PHE A CA 1
ATOM 2825 C C . PHE A 1 350 ? -9.650 -11.195 14.431 1.00 93.69 350 PHE A C 1
ATOM 2827 O O . PHE A 1 350 ? -9.389 -10.160 15.051 1.00 93.69 350 PHE A O 1
ATOM 2834 N N . THR A 1 351 ? -10.772 -11.877 14.627 1.00 89.88 351 THR A N 1
ATOM 2835 C CA . THR A 1 351 ? -11.885 -11.389 15.448 1.00 89.88 351 THR A CA 1
ATOM 2836 C C . THR A 1 351 ? -11.550 -11.367 16.934 1.00 89.88 351 THR A C 1
ATOM 2838 O O . THR A 1 351 ? -11.770 -10.347 17.590 1.00 89.88 351 THR A O 1
ATOM 2841 N N . GLU A 1 352 ? -10.977 -12.455 17.450 1.00 88.12 352 GLU A N 1
ATOM 2842 C CA . GLU A 1 352 ? -10.593 -12.594 18.861 1.00 88.12 352 GLU A CA 1
ATOM 2843 C C . GLU A 1 352 ? -9.386 -11.721 19.221 1.00 88.12 352 GLU A C 1
ATOM 2845 O O . GLU A 1 352 ? -9.366 -11.083 20.272 1.00 88.12 352 GLU A O 1
ATOM 2850 N N . LEU A 1 353 ? -8.406 -11.627 18.316 1.00 90.31 353 LEU A N 1
ATOM 2851 C CA . LEU A 1 353 ? -7.227 -10.774 18.501 1.00 90.31 353 LEU A CA 1
ATOM 2852 C C . LEU A 1 353 ? -7.529 -9.284 18.275 1.00 90.31 353 LEU A C 1
ATOM 2854 O O . LEU A 1 353 ? -6.722 -8.437 18.650 1.00 90.31 353 LEU A O 1
ATOM 2858 N N . LYS A 1 354 ? -8.679 -8.952 17.669 1.00 90.25 354 LYS A N 1
ATOM 2859 C CA . LYS A 1 354 ? -9.099 -7.584 17.309 1.00 90.25 354 LYS A CA 1
ATOM 2860 C C . LYS A 1 354 ? -8.076 -6.849 16.438 1.00 90.25 354 LYS A C 1
ATOM 2862 O O . LYS A 1 354 ? -7.877 -5.640 16.576 1.00 90.25 354 LYS A O 1
ATOM 2867 N N . ILE A 1 355 ? -7.447 -7.581 15.525 1.00 93.62 355 ILE A N 1
ATOM 2868 C CA . ILE A 1 355 ? -6.487 -7.042 14.560 1.00 93.62 355 ILE A CA 1
ATOM 2869 C C . ILE A 1 355 ? -6.912 -7.381 13.137 1.00 93.62 355 ILE A C 1
ATOM 2871 O O . ILE A 1 355 ? -7.604 -8.368 12.883 1.00 93.62 355 ILE A O 1
ATOM 2875 N N . VAL A 1 356 ? -6.459 -6.565 12.195 1.00 96.50 356 VAL A N 1
ATOM 2876 C CA . VAL A 1 356 ? -6.621 -6.813 10.763 1.00 96.50 356 VAL A CA 1
ATOM 2877 C C . VAL A 1 356 ? -5.249 -6.820 10.128 1.00 96.50 356 VAL A C 1
ATOM 2879 O O . VAL A 1 356 ? -4.454 -5.915 10.357 1.00 96.50 356 VAL A O 1
ATOM 2882 N N . ILE A 1 357 ? -4.977 -7.842 9.331 1.00 95.81 357 ILE A N 1
ATOM 2883 C CA . ILE A 1 357 ? -3.732 -7.985 8.591 1.00 95.81 357 ILE A CA 1
ATOM 2884 C C . ILE A 1 357 ? -4.025 -7.726 7.125 1.00 95.81 357 ILE A C 1
ATOM 2886 O O . ILE A 1 357 ? -4.879 -8.385 6.540 1.00 95.81 357 ILE A O 1
ATOM 2890 N N . ILE A 1 358 ? -3.305 -6.788 6.526 1.00 96.38 358 ILE A N 1
ATOM 2891 C CA . ILE A 1 358 ? -3.303 -6.570 5.084 1.00 96.38 358 ILE A CA 1
ATOM 2892 C C . ILE A 1 358 ? -2.029 -7.203 4.538 1.00 96.38 358 ILE A C 1
ATOM 2894 O O . ILE A 1 358 ? -0.926 -6.805 4.914 1.00 96.38 358 ILE A O 1
ATOM 2898 N N . GLU A 1 359 ? -2.193 -8.194 3.666 1.00 91.69 359 GLU A N 1
ATOM 2899 C CA . GLU A 1 359 ? -1.096 -8.997 3.116 1.00 91.69 359 GLU A CA 1
ATOM 2900 C C . GLU A 1 359 ? -0.841 -8.708 1.631 1.00 91.69 359 GLU A C 1
ATOM 2902 O O . GLU A 1 359 ? 0.227 -9.029 1.120 1.00 91.69 359 GLU A O 1
ATOM 2907 N N . HIS A 1 360 ? -1.775 -8.053 0.927 1.00 92.88 360 HIS A N 1
ATOM 2908 C CA . HIS A 1 360 ? -1.573 -7.730 -0.484 1.00 92.88 360 HIS A CA 1
ATOM 2909 C C . HIS A 1 360 ? -0.403 -6.738 -0.662 1.00 92.88 360 HIS A C 1
ATOM 2911 O O . HIS A 1 360 ? -0.513 -5.579 -0.244 1.00 92.88 360 HIS A O 1
ATOM 2917 N N . PRO A 1 361 ? 0.693 -7.118 -1.343 1.00 90.44 361 PRO A N 1
ATOM 2918 C CA . PRO A 1 361 ? 1.959 -6.385 -1.268 1.00 90.44 361 PRO A CA 1
ATOM 2919 C C . PRO A 1 361 ? 1.892 -4.980 -1.889 1.00 90.44 361 PRO A C 1
ATOM 2921 O O . PRO A 1 361 ? 2.490 -4.029 -1.377 1.00 90.44 361 PRO A O 1
ATOM 2924 N N . GLU A 1 362 ? 1.102 -4.806 -2.953 1.00 93.75 362 GLU A N 1
ATOM 2925 C CA . GLU A 1 362 ? 0.848 -3.481 -3.536 1.00 93.75 362 GLU A CA 1
ATOM 2926 C C . GLU A 1 362 ? -0.022 -2.596 -2.639 1.00 93.75 362 GLU A C 1
ATOM 2928 O O . GLU A 1 362 ? 0.182 -1.385 -2.611 1.00 93.75 362 GLU A O 1
ATOM 2933 N N . LEU A 1 363 ? -0.962 -3.183 -1.888 1.00 95.50 363 LEU A N 1
ATOM 2934 C CA . LEU A 1 363 ? -1.843 -2.431 -0.994 1.00 95.50 363 LEU A CA 1
ATOM 2935 C C . LEU A 1 363 ? -1.050 -1.933 0.217 1.00 95.50 363 LEU A C 1
ATOM 2937 O O . LEU A 1 363 ? -1.091 -0.744 0.521 1.00 95.50 363 LEU A O 1
ATOM 2941 N N . VAL A 1 364 ? -0.251 -2.818 0.825 1.00 95.31 364 VAL A N 1
ATOM 2942 C CA . VAL A 1 364 ? 0.728 -2.483 1.876 1.00 95.31 364 VAL A CA 1
ATOM 2943 C C . VAL A 1 364 ? 1.620 -1.322 1.432 1.00 95.31 364 VAL A C 1
ATOM 2945 O O . VAL A 1 364 ? 1.803 -0.346 2.154 1.00 95.31 364 VAL A O 1
ATOM 2948 N N . THR A 1 365 ? 2.113 -1.375 0.195 1.00 94.00 365 THR A N 1
ATOM 2949 C CA . THR A 1 365 ? 2.985 -0.327 -0.344 1.00 94.00 365 THR A CA 1
ATOM 2950 C C . THR A 1 365 ? 2.251 0.982 -0.605 1.00 94.00 365 THR A C 1
ATOM 2952 O O . THR A 1 365 ? 2.788 2.037 -0.289 1.00 94.00 365 THR A O 1
ATOM 2955 N N . ALA A 1 366 ? 1.029 0.952 -1.137 1.00 95.62 366 ALA A N 1
ATOM 2956 C CA . ALA A 1 366 ? 0.235 2.161 -1.367 1.00 95.62 366 ALA A CA 1
ATOM 2957 C C . ALA A 1 366 ? -0.195 2.865 -0.065 1.00 95.62 366 ALA A C 1
ATOM 2959 O O . ALA A 1 366 ? -0.499 4.055 -0.090 1.00 95.62 366 ALA A O 1
ATOM 2960 N N . MET A 1 367 ? -0.218 2.153 1.064 1.00 95.56 367 MET A N 1
ATOM 2961 C CA . MET A 1 367 ? -0.477 2.735 2.386 1.00 95.56 367 MET A CA 1
ATOM 2962 C C . MET A 1 367 ? 0.794 3.224 3.095 1.00 95.56 367 MET A C 1
ATOM 2964 O O . MET A 1 367 ? 0.690 3.907 4.114 1.00 95.56 367 MET A O 1
ATOM 2968 N N . SER A 1 368 ? 1.985 2.890 2.589 1.00 93.75 368 SER A N 1
ATOM 2969 C CA . SER A 1 368 ? 3.230 3.236 3.270 1.00 93.75 368 SER A CA 1
ATOM 2970 C C . SER A 1 368 ? 3.584 4.712 3.122 1.00 93.75 368 SER A C 1
ATOM 2972 O O . SER A 1 368 ? 3.602 5.272 2.022 1.00 93.75 368 SER A O 1
ATOM 2974 N N . TYR A 1 369 ? 4.013 5.327 4.225 1.00 92.00 369 TYR A N 1
ATOM 2975 C CA . TYR A 1 369 ? 4.486 6.715 4.230 1.00 92.00 369 TYR A CA 1
ATOM 2976 C C . TYR A 1 369 ? 5.802 6.867 3.458 1.00 92.00 369 TYR A C 1
ATOM 2978 O O . TYR A 1 369 ? 6.165 7.963 3.020 1.00 92.00 369 TYR A O 1
ATOM 2986 N N . LYS A 1 370 ? 6.552 5.771 3.277 1.00 90.00 370 LYS A N 1
ATOM 2987 C CA . LYS A 1 370 ? 7.830 5.791 2.563 1.00 90.00 370 LYS A CA 1
ATOM 2988 C C . LYS A 1 370 ? 7.684 5.542 1.058 1.00 90.00 370 LYS A C 1
ATOM 2990 O O . LYS A 1 370 ? 8.586 5.916 0.315 1.00 90.00 370 LYS A O 1
ATOM 2995 N N . ALA A 1 371 ? 6.568 4.998 0.578 1.00 91.00 371 ALA A N 1
ATOM 2996 C CA . ALA A 1 371 ? 6.479 4.518 -0.802 1.00 91.00 371 ALA A CA 1
ATOM 2997 C C . ALA A 1 371 ? 6.485 5.605 -1.893 1.00 91.00 371 ALA A C 1
ATOM 2999 O O . ALA A 1 371 ? 6.702 5.288 -3.067 1.00 91.00 371 ALA A O 1
ATOM 3000 N N . ASN A 1 372 ? 6.253 6.871 -1.517 1.00 91.19 372 ASN A N 1
ATOM 3001 C CA . ASN A 1 372 ? 6.066 8.005 -2.432 1.00 91.19 372 ASN A CA 1
ATOM 3002 C C . ASN A 1 372 ? 4.928 7.798 -3.453 1.00 91.19 372 ASN A C 1
ATOM 3004 O O . ASN A 1 372 ? 4.948 8.363 -4.546 1.00 91.19 372 ASN A O 1
ATOM 3008 N N . ARG A 1 373 ? 3.930 6.984 -3.104 1.00 93.56 373 ARG A N 1
ATOM 3009 C CA . ARG A 1 373 ? 2.737 6.749 -3.915 1.00 93.56 373 ARG A CA 1
ATOM 3010 C C . ARG A 1 373 ? 1.593 6.220 -3.057 1.00 93.56 373 ARG A C 1
ATOM 3012 O O . ARG A 1 373 ? 1.834 5.498 -2.100 1.00 93.56 373 ARG A O 1
ATOM 3019 N N . ASN A 1 374 ? 0.370 6.512 -3.479 1.00 95.50 374 ASN A N 1
ATOM 3020 C CA . ASN A 1 374 ? -0.887 5.955 -2.965 1.00 95.50 374 ASN A CA 1
ATOM 3021 C C . ASN A 1 374 ? -1.642 5.157 -4.046 1.00 95.50 374 ASN A C 1
ATOM 3023 O O . ASN A 1 374 ? -2.846 4.928 -3.931 1.00 95.50 374 ASN A O 1
ATOM 3027 N N . TRP A 1 375 ? -0.961 4.783 -5.129 1.00 95.12 375 TRP A N 1
ATOM 3028 C CA . TRP A 1 375 ? -1.509 3.951 -6.195 1.00 95.12 375 TRP A CA 1
ATOM 3029 C C . TRP A 1 375 ? -0.849 2.584 -6.216 1.00 95.12 375 TRP A C 1
ATOM 3031 O O . TRP A 1 375 ? 0.272 2.390 -5.741 1.00 95.12 375 TRP A O 1
ATOM 3041 N N . THR A 1 376 ? -1.572 1.649 -6.810 1.00 96.25 376 THR A N 1
ATOM 3042 C CA . THR A 1 376 ? -1.147 0.263 -6.979 1.00 96.25 376 THR A CA 1
ATOM 3043 C C . THR A 1 376 ? -0.852 -0.021 -8.441 1.00 96.25 376 THR A C 1
ATOM 3045 O O . THR A 1 376 ? -1.421 0.610 -9.332 1.00 96.25 376 THR A O 1
ATOM 3048 N N . LEU A 1 377 ? 0.075 -0.940 -8.678 1.00 95.31 377 LEU A N 1
ATOM 3049 C CA . LEU A 1 377 ? 0.518 -1.358 -9.997 1.00 95.31 377 LEU A CA 1
ATOM 3050 C C . LEU A 1 377 ? 0.087 -2.810 -10.271 1.00 95.31 377 LEU A C 1
ATOM 3052 O O . LEU A 1 377 ? 0.268 -3.659 -9.392 1.00 95.31 377 LEU A O 1
ATOM 3056 N N . PRO A 1 378 ? -0.447 -3.109 -11.470 1.00 93.69 378 PRO A N 1
ATOM 3057 C CA . PRO A 1 378 ? -0.816 -4.470 -11.850 1.00 93.69 378 PRO A CA 1
ATOM 3058 C C . PRO A 1 378 ? 0.391 -5.402 -11.918 1.00 93.69 378 PRO A C 1
ATOM 3060 O O . PRO A 1 378 ? 1.530 -4.968 -12.073 1.00 93.69 378 PRO A O 1
ATOM 3063 N N . ASN A 1 379 ? 0.159 -6.706 -11.832 1.00 92.31 379 ASN A N 1
ATOM 3064 C CA . ASN A 1 379 ? 1.232 -7.686 -11.966 1.00 92.31 379 ASN A CA 1
ATOM 3065 C C . ASN A 1 379 ? 1.695 -7.809 -13.429 1.00 92.31 379 ASN A C 1
ATOM 3067 O O . ASN A 1 379 ? 0.977 -7.488 -14.379 1.00 92.31 379 ASN A O 1
ATOM 3071 N N . LEU A 1 380 ? 2.906 -8.332 -13.626 1.00 92.75 380 LEU A N 1
ATOM 3072 C CA . LEU A 1 380 ? 3.350 -8.829 -14.932 1.00 92.75 380 LEU A CA 1
ATOM 3073 C C . LEU A 1 380 ? 2.931 -10.282 -15.102 1.00 92.75 380 LEU A C 1
ATOM 3075 O O . LEU A 1 380 ? 3.023 -11.029 -14.142 1.00 92.75 380 LEU A O 1
ATOM 3079 N N . LYS A 1 381 ? 2.581 -10.723 -16.309 1.00 90.00 381 LYS A N 1
ATOM 3080 C CA . LYS A 1 381 ? 2.486 -12.146 -16.676 1.00 90.00 381 LYS A CA 1
ATOM 3081 C C . LYS A 1 381 ? 3.449 -12.458 -17.816 1.00 90.00 381 LYS A C 1
ATOM 3083 O O . LYS A 1 381 ? 3.709 -11.609 -18.669 1.00 90.00 381 LYS A O 1
ATOM 3088 N N . GLY A 1 382 ? 3.970 -13.678 -17.868 1.00 90.25 382 GLY A N 1
ATOM 3089 C CA . GLY A 1 382 ? 4.976 -14.039 -18.862 1.00 90.25 382 GLY A CA 1
ATOM 3090 C C . GLY A 1 382 ? 5.262 -15.530 -18.937 1.00 90.25 382 GLY A C 1
ATOM 3091 O O . GLY A 1 382 ? 4.667 -16.335 -18.225 1.00 90.25 382 GLY A O 1
ATOM 3092 N N . LYS A 1 383 ? 6.174 -15.903 -19.834 1.00 91.06 383 LYS A N 1
ATOM 3093 C CA . LYS A 1 383 ? 6.607 -17.290 -20.034 1.00 91.06 383 LYS A CA 1
ATOM 3094 C C . LYS A 1 383 ? 8.042 -17.358 -20.548 1.00 91.06 383 LYS A C 1
ATOM 3096 O O . LYS A 1 383 ? 8.535 -16.439 -21.204 1.00 91.06 383 LYS A O 1
ATOM 3101 N N . LEU A 1 384 ? 8.673 -18.508 -20.324 1.00 92.56 384 LEU A N 1
ATOM 3102 C CA . LEU A 1 384 ? 9.943 -18.843 -20.959 1.00 92.56 384 LEU A CA 1
ATOM 3103 C C . LEU A 1 384 ? 9.737 -19.141 -22.445 1.00 92.56 384 LEU A C 1
ATOM 3105 O O . LEU A 1 384 ? 8.865 -19.925 -22.826 1.00 92.56 384 LEU A O 1
ATOM 3109 N N . ILE A 1 385 ? 10.584 -18.554 -23.283 1.00 92.25 385 ILE A N 1
ATOM 3110 C CA . ILE A 1 385 ? 10.600 -18.766 -24.729 1.00 92.25 385 ILE A CA 1
ATOM 3111 C C . ILE A 1 385 ? 11.967 -19.272 -25.193 1.00 92.25 385 ILE A C 1
ATOM 3113 O O . ILE A 1 385 ? 12.975 -19.214 -24.481 1.00 92.25 385 ILE A O 1
ATOM 3117 N N . SER A 1 386 ? 12.011 -19.815 -26.409 1.00 93.38 386 SER A N 1
ATOM 3118 C CA . SER A 1 386 ? 13.285 -20.090 -27.072 1.00 93.38 386 SER A CA 1
ATOM 3119 C C . SER A 1 386 ? 14.065 -18.786 -27.276 1.00 93.38 386 SER A C 1
ATOM 3121 O O . SER A 1 386 ? 13.454 -17.770 -27.607 1.00 93.38 386 SER A O 1
ATOM 3123 N N . PRO A 1 387 ? 15.395 -18.809 -27.101 1.00 93.69 387 PRO A N 1
ATOM 3124 C CA . PRO A 1 387 ? 16.214 -17.609 -27.172 1.00 93.69 387 PRO A CA 1
ATOM 3125 C C . PRO A 1 387 ? 16.157 -16.986 -28.568 1.00 93.69 387 PRO A C 1
ATOM 3127 O O . PRO A 1 387 ? 16.413 -17.661 -29.570 1.00 93.69 387 PRO A O 1
ATOM 3130 N N . VAL A 1 388 ? 15.854 -15.688 -28.635 1.00 90.50 388 VAL A N 1
ATOM 3131 C CA . VAL A 1 388 ? 15.708 -14.953 -29.906 1.00 90.50 388 VAL A CA 1
ATOM 3132 C C . VAL A 1 388 ? 17.052 -14.865 -30.637 1.00 90.50 388 VAL A C 1
ATOM 3134 O O . VAL A 1 388 ? 17.109 -14.882 -31.864 1.00 90.50 388 VAL A O 1
ATOM 3137 N N . GLY A 1 389 ? 18.154 -14.844 -29.882 1.00 85.38 389 GLY A N 1
ATOM 3138 C CA . GLY A 1 389 ? 19.525 -14.811 -30.394 1.00 85.38 389 GLY A CA 1
ATOM 3139 C C . GLY A 1 389 ? 20.097 -16.162 -30.843 1.00 85.38 389 GLY A C 1
ATOM 3140 O O . GLY A 1 389 ? 21.308 -16.245 -31.047 1.00 85.38 389 GLY A O 1
ATOM 3141 N N . GLY A 1 390 ? 19.275 -17.210 -30.963 1.00 87.38 390 GLY A N 1
ATOM 3142 C CA . GLY A 1 390 ? 19.708 -18.567 -31.311 1.00 87.38 390 GLY A CA 1
ATOM 3143 C C . GLY A 1 390 ? 20.038 -19.446 -30.097 1.00 87.38 390 GLY A C 1
ATOM 3144 O O . GLY A 1 390 ? 20.054 -18.997 -28.953 1.00 87.38 390 GLY A O 1
ATOM 3145 N N . ILE A 1 391 ? 20.270 -20.740 -30.347 1.00 84.12 391 ILE A N 1
ATOM 3146 C CA . ILE A 1 391 ? 20.448 -21.769 -29.305 1.00 84.12 391 ILE A CA 1
ATOM 3147 C C . ILE A 1 391 ? 21.586 -21.382 -28.341 1.00 84.12 391 ILE A C 1
ATOM 3149 O O . ILE A 1 391 ? 22.685 -21.063 -28.784 1.00 84.12 391 ILE A O 1
ATOM 3153 N N . ASN A 1 392 ? 21.337 -21.482 -27.028 1.00 81.94 392 ASN A N 1
ATOM 3154 C CA . ASN A 1 392 ? 22.281 -21.136 -25.945 1.00 81.94 392 ASN A CA 1
ATOM 3155 C C . ASN A 1 392 ? 22.713 -19.662 -25.912 1.00 81.94 392 ASN A C 1
ATOM 3157 O O . ASN A 1 392 ? 23.817 -19.332 -25.485 1.00 81.94 392 ASN A O 1
ATOM 3161 N N . ASN A 1 393 ? 21.855 -18.771 -26.403 1.00 90.50 393 ASN A N 1
ATOM 3162 C CA . ASN A 1 393 ? 22.060 -17.329 -26.319 1.00 90.50 393 ASN A CA 1
ATOM 3163 C C . ASN A 1 393 ? 20.893 -16.640 -25.596 1.00 90.50 393 ASN A C 1
ATOM 3165 O O . ASN A 1 393 ? 20.482 -15.543 -25.971 1.00 90.50 393 ASN A O 1
ATOM 3169 N N . GLY A 1 394 ? 20.328 -17.325 -24.599 1.00 93.06 394 GLY A N 1
ATOM 3170 C CA . GLY A 1 394 ? 19.243 -16.811 -23.768 1.00 93.06 394 GLY A CA 1
ATOM 3171 C C . GLY A 1 394 ? 19.755 -15.998 -22.584 1.00 93.06 394 GLY A C 1
ATOM 3172 O O . GLY A 1 394 ? 20.889 -16.189 -22.141 1.00 93.06 394 GLY A O 1
ATOM 3173 N N . VAL A 1 395 ? 18.925 -15.094 -22.064 1.00 95.88 395 VAL A N 1
ATOM 3174 C CA . VAL A 1 395 ? 19.242 -14.333 -20.843 1.00 95.88 395 VAL A CA 1
ATOM 3175 C C . VAL A 1 395 ? 19.287 -15.225 -19.601 1.00 95.88 395 VAL A C 1
ATOM 3177 O O . VAL A 1 395 ? 20.106 -15.000 -18.711 1.00 95.88 395 VAL A O 1
ATOM 3180 N N . LEU A 1 396 ? 18.434 -16.250 -19.545 1.00 95.75 396 LEU A N 1
ATOM 3181 C CA . LEU A 1 396 ? 18.348 -17.177 -18.429 1.00 95.75 396 LEU A CA 1
ATOM 3182 C C . LEU A 1 396 ? 19.084 -18.469 -18.775 1.00 95.75 396 LEU A C 1
ATOM 3184 O O . LEU A 1 396 ? 18.587 -19.310 -19.531 1.00 95.75 396 LEU A O 1
ATOM 3188 N N . ALA A 1 397 ? 20.278 -18.623 -18.208 1.00 95.25 397 ALA A N 1
ATOM 3189 C CA . ALA A 1 397 ? 21.078 -19.828 -18.371 1.00 95.25 397 ALA A CA 1
ATOM 3190 C C . ALA A 1 397 ? 20.374 -21.068 -17.790 1.00 95.25 397 ALA A C 1
ATOM 3192 O O . ALA A 1 397 ? 19.484 -20.965 -16.944 1.00 95.25 397 ALA A O 1
ATOM 3193 N N . ARG A 1 398 ? 20.776 -22.254 -18.251 1.00 93.62 398 ARG A N 1
ATOM 3194 C CA . ARG A 1 398 ? 20.290 -23.542 -17.718 1.00 93.62 398 ARG A CA 1
ATOM 3195 C C . ARG A 1 398 ? 20.536 -23.656 -16.211 1.00 93.62 398 ARG A C 1
ATOM 3197 O O . ARG A 1 398 ? 21.595 -23.253 -15.730 1.00 93.62 398 ARG A O 1
ATOM 3204 N N . ASN A 1 399 ? 19.606 -24.297 -15.505 1.00 92.31 399 ASN A N 1
ATOM 3205 C CA . ASN A 1 399 ? 19.644 -24.541 -14.059 1.00 92.31 399 ASN A CA 1
ATOM 3206 C C . ASN A 1 399 ? 19.768 -23.259 -13.220 1.00 92.31 399 ASN A C 1
ATOM 3208 O O . ASN A 1 399 ? 20.391 -23.267 -12.162 1.00 92.31 399 ASN A O 1
ATOM 3212 N N . LYS A 1 400 ? 19.202 -22.152 -13.704 1.00 94.25 400 LYS A N 1
ATOM 3213 C CA . LYS A 1 400 ? 19.114 -20.883 -12.977 1.00 94.25 400 LYS A CA 1
ATOM 3214 C C . LYS A 1 400 ? 17.661 -20.472 -12.797 1.00 94.25 400 LYS A C 1
ATOM 3216 O O . LYS A 1 400 ? 16.803 -20.850 -13.602 1.00 94.25 400 LYS A O 1
ATOM 3221 N N . ARG A 1 401 ? 17.434 -19.649 -11.778 1.00 92.44 401 ARG A N 1
ATOM 3222 C CA . ARG A 1 401 ? 16.169 -18.973 -11.492 1.00 92.44 401 ARG A CA 1
ATOM 3223 C C . ARG A 1 401 ? 16.283 -17.498 -11.858 1.00 92.44 401 ARG A C 1
ATOM 3225 O O . ARG A 1 401 ? 17.347 -16.898 -11.707 1.00 92.44 401 ARG A O 1
ATOM 3232 N N . MET A 1 402 ? 15.200 -16.910 -12.349 1.00 93.25 402 MET A N 1
ATOM 3233 C CA . MET A 1 402 ? 15.093 -15.472 -12.577 1.00 93.25 402 MET A CA 1
ATOM 3234 C C . MET A 1 402 ? 13.880 -14.905 -11.853 1.00 93.25 402 MET A C 1
ATOM 3236 O O . MET A 1 402 ? 12.781 -15.431 -12.006 1.00 93.25 402 MET A O 1
ATOM 3240 N N . TYR A 1 403 ? 14.090 -13.796 -11.148 1.00 93.12 403 TYR A N 1
ATOM 3241 C CA . TYR A 1 403 ? 13.043 -12.951 -10.583 1.00 93.12 403 TYR A CA 1
ATOM 3242 C C . TYR A 1 403 ? 12.878 -11.710 -11.460 1.00 93.12 403 TYR A C 1
ATOM 3244 O O . TYR A 1 403 ? 13.880 -11.109 -11.861 1.00 93.12 403 TYR A O 1
ATOM 3252 N N . ILE A 1 404 ? 11.636 -11.334 -11.772 1.00 94.00 404 ILE A N 1
ATOM 3253 C CA . ILE A 1 404 ? 11.310 -10.167 -12.603 1.00 94.00 404 ILE A CA 1
ATOM 3254 C C . ILE A 1 404 ? 10.195 -9.347 -11.951 1.00 94.00 404 ILE A C 1
ATOM 3256 O O . ILE A 1 404 ? 9.153 -9.885 -11.587 1.00 94.00 404 ILE A O 1
ATOM 3260 N N . THR A 1 405 ? 10.386 -8.031 -11.897 1.00 95.31 405 THR A N 1
ATOM 3261 C CA . THR A 1 405 ? 9.339 -7.034 -11.629 1.00 95.31 405 THR A CA 1
ATOM 3262 C C . THR A 1 405 ? 9.585 -5.780 -12.472 1.00 95.31 405 THR A C 1
ATOM 3264 O O . THR A 1 405 ? 10.459 -5.768 -13.342 1.00 95.31 405 THR A O 1
ATOM 3267 N N . TYR A 1 406 ? 8.820 -4.714 -12.261 1.00 96.44 406 TYR A N 1
ATOM 3268 C CA . TYR A 1 406 ? 8.979 -3.461 -12.981 1.00 96.44 406 TYR A CA 1
ATOM 3269 C C . TYR A 1 406 ? 8.784 -2.234 -12.099 1.00 96.44 406 TYR A C 1
ATOM 3271 O O . TYR A 1 406 ? 8.236 -2.288 -10.999 1.00 96.44 406 TYR A O 1
ATOM 3279 N N . LEU A 1 407 ? 9.220 -1.098 -12.630 1.00 95.00 407 LEU A N 1
ATOM 3280 C CA . LEU A 1 407 ? 8.911 0.220 -12.104 1.00 95.00 407 LEU A CA 1
ATOM 3281 C C . LEU A 1 407 ? 8.539 1.167 -13.243 1.00 95.00 407 LEU A C 1
ATOM 3283 O O . LEU A 1 407 ? 9.018 1.047 -14.375 1.00 95.00 407 LEU A O 1
ATOM 3287 N N . LEU A 1 408 ? 7.688 2.130 -12.912 1.00 95.25 408 LEU A N 1
ATOM 3288 C CA . LEU A 1 408 ? 7.337 3.253 -13.767 1.00 95.25 408 LEU A CA 1
ATOM 3289 C C . LEU A 1 408 ? 8.002 4.503 -13.192 1.00 95.25 408 LEU A C 1
ATOM 3291 O O . LEU A 1 408 ? 7.780 4.838 -12.029 1.00 95.25 408 LEU A O 1
ATOM 3295 N N . ARG A 1 409 ? 8.837 5.174 -13.989 1.00 93.12 409 ARG A N 1
ATOM 3296 C CA . ARG A 1 409 ? 9.594 6.354 -13.552 1.00 93.12 409 ARG A CA 1
ATOM 3297 C C . ARG A 1 409 ? 9.174 7.588 -14.335 1.00 93.12 409 ARG A C 1
ATOM 3299 O O . ARG A 1 409 ? 9.101 7.569 -15.566 1.00 93.12 409 ARG A O 1
ATOM 3306 N N . ALA A 1 410 ? 8.928 8.680 -13.624 1.00 91.75 410 ALA A N 1
ATOM 3307 C CA . ALA A 1 410 ? 8.748 9.994 -14.221 1.00 91.75 410 ALA A CA 1
ATOM 3308 C C . ALA A 1 410 ? 10.079 10.762 -14.254 1.00 91.75 410 ALA A C 1
ATOM 3310 O O . ALA A 1 410 ? 10.908 10.620 -13.357 1.00 91.75 410 ALA A O 1
ATOM 3311 N N . LYS A 1 411 ? 10.287 11.588 -15.287 1.00 90.19 411 LYS A N 1
ATOM 3312 C CA . LYS A 1 411 ? 11.463 12.474 -15.395 1.00 90.19 411 LYS A CA 1
ATOM 3313 C C . LYS A 1 411 ? 11.279 13.802 -14.655 1.00 90.19 411 LYS A C 1
ATOM 3315 O O . LYS A 1 411 ? 12.256 14.487 -14.378 1.00 90.19 411 LYS A O 1
ATOM 3320 N N . ASN A 1 412 ? 10.037 14.156 -14.346 1.00 87.69 412 ASN A N 1
ATOM 3321 C CA . ASN A 1 412 ? 9.625 15.327 -13.585 1.00 87.69 412 ASN A CA 1
ATOM 3322 C C . ASN A 1 412 ? 8.410 14.965 -12.707 1.00 87.69 412 ASN A C 1
ATOM 3324 O O . ASN A 1 412 ? 7.887 13.856 -12.806 1.00 87.69 412 ASN A O 1
ATOM 3328 N N . GLY A 1 413 ? 7.977 15.876 -11.835 1.00 88.75 413 GLY A N 1
ATOM 3329 C CA . GLY A 1 413 ? 6.944 15.608 -10.836 1.00 88.75 413 GLY A CA 1
ATOM 3330 C C . GLY A 1 413 ? 7.413 14.572 -9.817 1.00 88.75 413 GLY A C 1
ATOM 3331 O O . GLY A 1 413 ? 8.467 14.734 -9.200 1.00 88.75 413 GLY A O 1
ATOM 3332 N N . ILE A 1 414 ? 6.647 13.498 -9.630 1.00 90.31 414 ILE A N 1
ATOM 3333 C CA . ILE A 1 414 ? 6.968 12.430 -8.673 1.00 90.31 414 ILE A CA 1
ATOM 3334 C C . ILE A 1 414 ? 7.945 11.437 -9.321 1.00 90.31 414 ILE A C 1
ATOM 3336 O O . ILE A 1 414 ? 7.547 10.508 -10.020 1.00 90.31 414 ILE A O 1
ATOM 3340 N N . THR A 1 415 ? 9.243 11.642 -9.102 1.00 88.31 415 THR A N 1
ATOM 3341 C CA . THR A 1 415 ? 10.315 10.922 -9.816 1.00 88.31 415 THR A CA 1
ATOM 3342 C C . THR A 1 415 ? 10.718 9.592 -9.175 1.00 88.31 415 THR A C 1
ATOM 3344 O O . THR A 1 415 ? 11.044 8.643 -9.887 1.00 88.31 415 THR A O 1
ATOM 3347 N N . ASN A 1 416 ? 10.673 9.500 -7.844 1.00 84.44 416 ASN A N 1
ATOM 3348 C CA . ASN A 1 416 ? 11.108 8.330 -7.081 1.00 84.44 416 ASN A CA 1
ATOM 3349 C C . ASN A 1 416 ? 9.917 7.673 -6.385 1.00 84.44 416 ASN A C 1
ATOM 3351 O O . ASN A 1 416 ? 9.332 8.272 -5.483 1.00 84.44 416 ASN A O 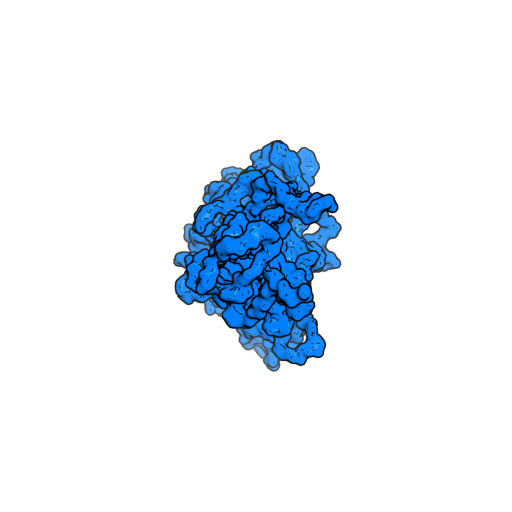1
ATOM 3355 N N . THR A 1 417 ? 9.602 6.438 -6.776 1.00 91.38 417 THR A N 1
ATOM 3356 C CA . THR A 1 417 ? 8.575 5.589 -6.155 1.00 91.38 417 THR A CA 1
ATOM 3357 C C . THR A 1 417 ? 9.095 4.164 -5.994 1.00 91.38 417 THR A C 1
ATOM 3359 O O . THR A 1 417 ? 10.150 3.808 -6.535 1.00 91.38 417 THR A O 1
ATOM 3362 N N . LEU A 1 418 ? 8.385 3.349 -5.217 1.00 92.56 418 LEU A N 1
ATOM 3363 C CA . LEU A 1 418 ? 8.702 1.929 -5.103 1.00 92.56 418 LEU A CA 1
ATOM 3364 C C . LEU A 1 418 ? 8.263 1.137 -6.346 1.00 92.56 418 LEU A C 1
ATOM 3366 O O . LEU A 1 418 ? 7.250 1.484 -6.964 1.00 92.56 418 LEU A O 1
ATOM 3370 N N . PRO A 1 419 ? 9.015 0.082 -6.721 1.00 94.25 419 PRO A N 1
ATOM 3371 C CA . PRO A 1 419 ? 8.651 -0.801 -7.825 1.00 94.25 419 PRO A CA 1
ATOM 3372 C C . PRO A 1 419 ? 7.391 -1.603 -7.488 1.00 94.25 419 PRO A C 1
ATOM 3374 O O . PRO A 1 419 ? 6.904 -1.579 -6.356 1.00 94.25 419 PRO A O 1
ATOM 3377 N N . GLN A 1 420 ? 6.871 -2.330 -8.472 1.00 94.12 420 GLN A N 1
ATOM 3378 C CA . GLN A 1 420 ? 5.818 -3.304 -8.230 1.00 94.12 420 GLN A CA 1
ATOM 3379 C C . GLN A 1 420 ? 6.348 -4.433 -7.324 1.00 94.12 420 GLN A C 1
ATOM 3381 O O . GLN A 1 420 ? 7.487 -4.889 -7.462 1.00 94.12 420 GLN A O 1
ATOM 3386 N N . GLN A 1 421 ? 5.549 -4.828 -6.341 1.00 90.81 421 GLN A N 1
ATOM 3387 C CA . GLN A 1 421 ? 6.010 -5.592 -5.180 1.00 90.81 421 GLN A CA 1
ATOM 3388 C C . GLN A 1 421 ? 5.851 -7.110 -5.295 1.00 90.81 421 GLN A C 1
ATOM 3390 O O . GLN A 1 421 ? 6.223 -7.823 -4.365 1.00 90.81 421 GLN A O 1
ATOM 3395 N N . ARG A 1 422 ? 5.292 -7.614 -6.397 1.00 88.25 422 ARG A N 1
ATOM 3396 C CA . ARG A 1 422 ? 5.141 -9.045 -6.668 1.00 88.25 422 ARG A CA 1
ATOM 3397 C C . ARG A 1 422 ? 6.085 -9.458 -7.791 1.00 88.25 422 ARG A C 1
ATOM 3399 O O . ARG A 1 422 ? 6.178 -8.815 -8.830 1.00 88.25 422 ARG A O 1
ATOM 3406 N N . TYR A 1 423 ? 6.800 -10.558 -7.604 1.00 88.00 423 TYR A N 1
ATOM 3407 C CA . TYR A 1 423 ? 7.820 -10.963 -8.568 1.00 88.00 423 TYR A CA 1
ATOM 3408 C C . TYR A 1 423 ? 7.300 -12.115 -9.417 1.00 88.00 423 TYR A C 1
ATOM 3410 O O . TYR A 1 423 ? 6.776 -13.091 -8.883 1.00 88.00 423 TYR A O 1
ATOM 3418 N N . MET A 1 424 ? 7.473 -12.029 -10.736 1.00 89.31 424 MET A N 1
ATOM 3419 C CA . MET A 1 424 ? 7.423 -13.231 -11.561 1.00 89.31 424 MET A CA 1
ATOM 3420 C C . MET A 1 424 ? 8.679 -14.053 -11.312 1.00 89.31 424 MET A C 1
ATOM 3422 O O . MET A 1 424 ? 9.774 -13.489 -11.223 1.00 89.31 424 MET A O 1
ATOM 3426 N N . VAL A 1 425 ? 8.529 -15.373 -11.259 1.00 88.56 425 VAL A N 1
ATOM 3427 C CA . VAL A 1 425 ? 9.651 -16.294 -11.055 1.00 88.56 425 VAL A CA 1
ATOM 3428 C C . VAL A 1 425 ? 9.665 -17.364 -12.125 1.00 88.56 425 VAL A C 1
ATOM 3430 O O . VAL A 1 425 ? 8.643 -17.973 -12.435 1.00 88.56 425 VAL A O 1
ATOM 3433 N N . PHE A 1 426 ? 10.848 -17.584 -12.694 1.00 88.88 426 PHE A N 1
ATOM 3434 C CA . PHE A 1 426 ? 11.064 -18.576 -13.735 1.00 88.88 426 PHE A CA 1
ATOM 3435 C C . PHE A 1 426 ? 12.284 -19.435 -13.435 1.00 88.88 426 PHE A C 1
ATOM 3437 O O . PHE A 1 426 ? 13.400 -18.921 -13.354 1.00 88.88 426 PHE A O 1
ATOM 3444 N N . ASP A 1 427 ? 12.075 -20.747 -13.387 1.00 90.62 427 ASP A N 1
ATOM 3445 C CA . ASP A 1 427 ? 13.147 -21.735 -13.348 1.00 90.62 427 ASP A CA 1
ATOM 3446 C C . ASP A 1 427 ? 13.432 -22.272 -14.744 1.00 90.62 427 ASP A C 1
ATOM 3448 O O . ASP A 1 427 ? 12.563 -22.848 -15.403 1.00 90.62 427 ASP A O 1
ATOM 3452 N N . ASN A 1 428 ? 14.678 -22.137 -15.201 1.00 92.00 428 ASN A N 1
ATOM 3453 C CA . ASN A 1 428 ? 15.103 -22.789 -16.431 1.00 92.00 428 ASN A CA 1
ATOM 3454 C C . ASN A 1 428 ? 15.670 -24.181 -16.140 1.00 92.00 428 ASN A C 1
ATOM 3456 O O . ASN A 1 428 ? 16.882 -24.381 -16.097 1.00 92.00 428 ASN A O 1
ATOM 3460 N N . THR A 1 429 ? 14.781 -25.161 -16.014 1.00 89.56 429 THR A N 1
ATOM 3461 C CA . THR A 1 429 ? 15.129 -26.589 -15.889 1.00 89.56 429 THR A CA 1
ATOM 3462 C C . THR A 1 429 ? 15.399 -27.265 -17.240 1.00 89.56 429 THR A C 1
ATOM 3464 O O . THR A 1 429 ? 15.580 -28.480 -17.317 1.00 89.56 429 THR A O 1
ATOM 3467 N N . SER A 1 430 ? 15.411 -26.499 -18.338 1.00 87.56 430 SER A N 1
ATOM 3468 C CA . SER A 1 430 ? 15.606 -27.036 -19.684 1.00 87.56 430 SER A CA 1
ATOM 3469 C C . SER A 1 430 ? 17.085 -27.146 -20.073 1.00 87.56 430 SER A C 1
ATOM 3471 O O . SER A 1 430 ? 17.957 -26.474 -19.528 1.00 87.56 430 SER A O 1
ATOM 3473 N N . ASN A 1 431 ? 17.377 -27.962 -21.091 1.00 90.31 431 ASN A N 1
ATOM 3474 C CA . ASN A 1 431 ? 18.743 -28.183 -21.590 1.00 90.31 431 ASN A CA 1
ATOM 3475 C C . ASN A 1 431 ? 19.264 -27.074 -22.525 1.00 90.31 431 ASN A C 1
ATOM 3477 O O . ASN A 1 431 ? 20.284 -27.270 -23.185 1.00 90.31 431 ASN A O 1
ATOM 3481 N N . ILE A 1 432 ? 18.575 -25.935 -22.626 1.00 92.69 432 ILE A N 1
ATOM 3482 C CA . ILE A 1 432 ? 19.015 -24.761 -23.392 1.00 92.69 432 ILE A CA 1
ATOM 3483 C C . ILE A 1 432 ? 18.774 -23.488 -22.585 1.00 92.69 432 ILE A C 1
ATOM 3485 O O . ILE A 1 432 ? 17.898 -23.447 -21.724 1.00 92.69 432 ILE A O 1
ATOM 3489 N N . ASP A 1 433 ? 19.540 -22.442 -22.877 1.00 95.31 433 ASP A N 1
ATOM 3490 C CA . ASP A 1 433 ? 19.270 -21.121 -22.305 1.00 95.31 433 ASP A CA 1
ATOM 3491 C C . ASP A 1 433 ? 17.955 -20.572 -22.873 1.00 95.31 433 ASP A C 1
ATOM 3493 O O . ASP A 1 433 ? 17.588 -20.885 -24.011 1.00 95.31 433 ASP A O 1
ATOM 3497 N N . ARG A 1 434 ? 17.239 -19.774 -22.081 1.00 94.50 434 ARG A N 1
ATOM 3498 C CA . ARG A 1 434 ? 15.898 -19.266 -22.402 1.00 94.50 434 ARG A CA 1
ATOM 3499 C C . ARG A 1 434 ? 15.840 -17.748 -22.320 1.00 94.50 434 ARG A C 1
ATOM 3501 O O . ARG A 1 434 ? 16.601 -17.135 -21.576 1.00 94.50 434 ARG A O 1
ATOM 3508 N N . ASP A 1 435 ? 14.913 -17.171 -23.076 1.00 95.88 435 ASP A N 1
ATOM 3509 C CA . ASP A 1 435 ? 14.495 -15.778 -22.914 1.00 95.88 435 ASP A CA 1
ATOM 3510 C C . ASP A 1 435 ? 13.137 -15.718 -22.211 1.00 95.88 435 ASP A C 1
ATOM 3512 O O . ASP A 1 435 ? 12.439 -16.733 -22.116 1.00 95.88 435 ASP A O 1
ATOM 3516 N N . VAL A 1 436 ? 12.761 -14.538 -21.720 1.00 94.81 436 VAL A N 1
ATOM 3517 C CA . VAL A 1 436 ? 11.456 -14.319 -21.085 1.00 94.81 436 VAL A CA 1
ATOM 3518 C C . VAL A 1 436 ? 10.638 -13.353 -21.928 1.00 94.81 436 VAL A C 1
ATOM 3520 O O . VAL A 1 436 ? 11.053 -12.220 -22.163 1.00 94.81 436 VAL A O 1
ATOM 3523 N N . GLU A 1 437 ? 9.466 -13.799 -22.364 1.00 94.69 437 GLU A N 1
ATOM 3524 C CA . GLU A 1 437 ? 8.425 -12.937 -22.927 1.00 94.69 437 GLU A CA 1
ATOM 3525 C C . GLU A 1 437 ? 7.464 -12.536 -21.803 1.00 94.69 437 GLU A C 1
ATOM 3527 O O . GLU A 1 437 ? 7.052 -13.395 -21.019 1.00 94.69 437 GLU A O 1
ATOM 3532 N N . PHE A 1 438 ? 7.111 -11.253 -21.712 1.00 94.81 438 PHE A N 1
ATOM 3533 C CA . PHE A 1 438 ? 6.260 -10.731 -20.640 1.00 94.81 438 PHE A CA 1
ATOM 3534 C C . PHE A 1 438 ? 5.287 -9.650 -21.126 1.00 94.81 438 PHE A C 1
ATOM 3536 O O . PHE A 1 438 ? 5.422 -9.115 -22.221 1.00 94.81 438 PHE A O 1
ATOM 3543 N N . GLN A 1 439 ? 4.299 -9.332 -20.295 1.00 94.31 439 GLN A N 1
ATOM 3544 C CA . GLN A 1 439 ? 3.323 -8.256 -20.479 1.00 94.31 439 GLN A CA 1
ATOM 3545 C C . GLN A 1 439 ? 2.628 -7.941 -19.148 1.00 94.31 439 GLN A C 1
ATOM 3547 O O . GLN A 1 439 ? 2.843 -8.651 -18.167 1.00 94.31 439 GLN A O 1
ATOM 3552 N N . LEU A 1 440 ? 1.795 -6.899 -19.100 1.00 93.44 440 LEU A N 1
ATOM 3553 C CA . LEU A 1 440 ? 0.901 -6.678 -17.958 1.00 93.44 440 LEU A CA 1
ATOM 3554 C C . LEU A 1 440 ? -0.159 -7.786 -17.877 1.00 93.44 440 LEU A C 1
ATOM 3556 O O . LEU A 1 440 ? -0.534 -8.373 -18.896 1.00 93.44 440 LEU A O 1
ATOM 3560 N N . GLU A 1 441 ? -0.614 -8.095 -16.663 1.00 90.88 441 GLU A N 1
ATOM 3561 C CA . GLU A 1 441 ? -1.496 -9.235 -16.400 1.00 90.88 441 GLU A CA 1
ATOM 3562 C C . GLU A 1 441 ? -2.846 -9.158 -17.119 1.00 90.88 441 GLU A C 1
ATOM 3564 O O . GLU A 1 441 ? -3.390 -10.198 -17.484 1.00 90.88 441 GLU A O 1
ATOM 3569 N N . ASP A 1 442 ? -3.352 -7.957 -17.389 1.00 90.06 442 ASP A N 1
ATOM 3570 C CA . ASP A 1 442 ? -4.558 -7.731 -18.180 1.00 90.06 442 ASP A CA 1
ATOM 3571 C C . ASP A 1 442 ? -4.595 -6.294 -18.732 1.00 90.06 442 ASP A C 1
ATOM 3573 O O . ASP A 1 442 ? -3.639 -5.527 -18.586 1.00 90.06 442 ASP A O 1
ATOM 3577 N N . VAL A 1 443 ? -5.698 -5.950 -19.391 1.00 90.38 443 VAL A N 1
ATOM 3578 C CA . VAL A 1 443 ? -6.036 -4.604 -19.858 1.00 90.38 443 VAL A CA 1
ATOM 3579 C C . VAL A 1 443 ? -6.925 -3.869 -18.856 1.00 90.38 443 VAL A C 1
ATOM 3581 O O . VAL A 1 443 ? -7.654 -4.476 -18.077 1.00 90.38 443 VAL A O 1
ATOM 3584 N N . ASN A 1 444 ? -6.939 -2.540 -18.936 1.00 88.12 444 ASN A N 1
ATOM 3585 C CA . ASN A 1 444 ? -7.712 -1.663 -18.059 1.00 88.12 444 ASN A CA 1
ATOM 3586 C C . ASN A 1 444 ? -7.327 -1.713 -16.572 1.00 88.12 444 ASN A C 1
ATOM 3588 O O . ASN A 1 444 ? -8.163 -1.440 -15.714 1.00 88.12 444 ASN A O 1
ATOM 3592 N N . LEU A 1 445 ? -6.057 -1.988 -16.277 1.00 90.06 445 LEU A N 1
ATOM 3593 C CA . LEU A 1 445 ? -5.488 -2.024 -14.928 1.00 90.06 445 LEU A CA 1
ATOM 3594 C C . LEU A 1 445 ? -4.591 -0.814 -14.612 1.00 90.06 445 LEU A C 1
ATOM 3596 O O . LEU A 1 445 ? -3.983 -0.737 -13.549 1.00 90.06 445 LEU A O 1
ATOM 3600 N N . LEU A 1 446 ? -4.518 0.173 -15.502 1.00 92.06 446 LEU A N 1
ATOM 3601 C CA . LEU A 1 446 ? -3.852 1.457 -15.279 1.00 92.06 446 LEU A CA 1
ATOM 3602 C C . LEU A 1 446 ? -4.821 2.652 -15.391 1.00 92.06 446 LEU A C 1
ATOM 3604 O O . LEU A 1 446 ? -4.478 3.653 -16.026 1.00 92.06 446 LEU A O 1
ATOM 3608 N N . PRO A 1 447 ? -5.999 2.615 -14.725 1.00 88.88 447 PRO A N 1
ATOM 3609 C CA . PRO A 1 447 ? -7.049 3.635 -14.842 1.00 88.88 447 PRO A CA 1
ATOM 3610 C C . PRO A 1 447 ? -6.600 5.044 -14.450 1.00 88.88 447 PRO A C 1
ATOM 3612 O O . PRO A 1 447 ? -7.169 6.023 -14.931 1.00 88.88 447 PRO A O 1
ATOM 3615 N N . TYR A 1 448 ? -5.576 5.152 -13.601 1.00 90.12 448 TYR A N 1
ATOM 3616 C CA . TYR A 1 448 ? -5.040 6.411 -13.080 1.00 90.12 448 TYR A CA 1
ATOM 3617 C C . TYR A 1 448 ? -3.756 6.874 -13.768 1.00 90.12 448 TYR A C 1
ATOM 3619 O O . TYR A 1 448 ? -3.225 7.928 -13.424 1.00 90.12 448 TYR A O 1
ATOM 3627 N N . MET A 1 449 ? -3.230 6.101 -14.719 1.00 90.62 449 MET A N 1
ATOM 3628 C CA . MET A 1 449 ? -2.046 6.510 -15.459 1.00 90.62 449 MET A CA 1
ATOM 3629 C C . MET A 1 449 ? -2.438 7.497 -16.565 1.00 90.62 449 MET A C 1
ATOM 3631 O O . MET A 1 449 ? -3.467 7.342 -17.233 1.00 90.62 449 MET A O 1
ATOM 3635 N N . ARG A 1 450 ? -1.629 8.539 -16.755 1.00 86.81 450 ARG A N 1
ATOM 3636 C CA . ARG A 1 450 ? -1.897 9.629 -17.698 1.00 86.81 450 ARG A CA 1
ATOM 3637 C C . ARG A 1 450 ? -0.802 9.751 -18.742 1.00 86.81 450 ARG A C 1
ATOM 3639 O O . ARG A 1 450 ? 0.382 9.621 -18.432 1.00 86.81 450 ARG A O 1
ATOM 3646 N N . GLN A 1 451 ? -1.238 10.050 -19.964 1.00 87.50 451 GLN A N 1
ATOM 3647 C CA . GLN A 1 451 ? -0.377 10.567 -21.014 1.00 87.50 451 GLN A CA 1
ATOM 3648 C C . GLN A 1 451 ? -0.549 12.089 -21.070 1.00 87.50 451 GLN A C 1
ATOM 3650 O O . GLN A 1 451 ? -1.521 12.575 -21.642 1.00 87.50 451 GLN A O 1
ATOM 3655 N N . MET A 1 452 ? 0.380 12.828 -20.467 1.00 81.38 452 MET A N 1
ATOM 3656 C CA . MET A 1 452 ? 0.292 14.280 -20.255 1.00 81.38 452 MET A CA 1
ATOM 3657 C C . MET A 1 452 ? 0.069 15.065 -21.551 1.00 81.38 452 MET A C 1
ATOM 3659 O O . MET A 1 452 ? -0.612 16.083 -21.559 1.00 81.38 452 MET A O 1
ATOM 3663 N N . GLU A 1 453 ? 0.626 14.592 -22.665 1.00 82.25 453 GLU A N 1
ATOM 3664 C CA . GLU A 1 453 ? 0.555 15.285 -23.950 1.00 82.25 453 GLU A CA 1
ATOM 3665 C C . GLU A 1 453 ? -0.758 15.046 -24.715 1.00 82.25 453 GLU A C 1
ATOM 3667 O O . GLU A 1 453 ? -1.002 15.691 -25.737 1.00 82.25 453 GLU A O 1
ATOM 3672 N N . ALA A 1 454 ? -1.602 14.110 -24.271 1.00 74.44 454 ALA A N 1
ATOM 3673 C CA . ALA A 1 454 ? -2.856 13.792 -24.942 1.00 74.44 454 ALA A CA 1
ATOM 3674 C C . ALA A 1 454 ? -4.025 14.564 -24.311 1.00 74.44 454 ALA A C 1
ATOM 3676 O O . ALA A 1 454 ? -4.342 14.385 -23.142 1.00 74.44 454 ALA A O 1
ATOM 3677 N N . THR A 1 455 ? -4.741 15.358 -25.114 1.00 65.31 455 THR A N 1
ATOM 3678 C CA . THR A 1 455 ? -5.878 16.191 -24.663 1.00 65.31 455 THR A CA 1
ATOM 3679 C C . THR A 1 455 ? -7.085 15.399 -24.147 1.00 65.31 455 THR A C 1
ATOM 3681 O O . THR A 1 455 ? -8.022 15.994 -23.644 1.00 65.31 455 THR A O 1
ATOM 3684 N N . SER A 1 456 ? -7.119 14.074 -24.324 1.00 61.47 456 SER A N 1
ATOM 3685 C CA . SER A 1 456 ? -8.126 13.185 -23.716 1.00 61.47 456 SER A CA 1
ATOM 3686 C C . SER A 1 456 ? -7.635 12.508 -22.426 1.00 61.47 456 SER A C 1
ATOM 3688 O O . SER A 1 456 ? -8.329 11.648 -21.891 1.00 61.47 456 SER A O 1
ATOM 3690 N N . TYR A 1 457 ? -6.421 12.840 -21.980 1.00 58.66 457 TYR A N 1
ATOM 3691 C CA . TYR A 1 457 ? -5.717 12.306 -20.809 1.00 58.66 457 TYR A CA 1
ATOM 3692 C C . TYR A 1 457 ? -5.148 13.427 -19.926 1.00 58.66 457 TYR A C 1
ATOM 3694 O O . TYR A 1 457 ? -4.331 13.153 -19.045 1.00 58.66 457 TYR A O 1
ATOM 3702 N N . ASP A 1 458 ? -5.595 14.669 -20.120 1.00 53.69 458 ASP A N 1
ATOM 3703 C CA . ASP A 1 458 ? -5.249 15.861 -19.335 1.00 53.69 458 ASP A CA 1
ATOM 3704 C C . ASP A 1 458 ? -5.864 15.835 -17.919 1.00 53.69 458 ASP A C 1
ATOM 3706 O O . ASP A 1 458 ? -6.251 16.859 -17.368 1.00 53.69 458 ASP A O 1
ATOM 3710 N N . GLY A 1 459 ? -5.962 14.639 -17.330 1.00 62.47 459 GLY A N 1
ATOM 3711 C CA . GLY A 1 459 ? -6.679 14.330 -16.102 1.00 62.47 459 GLY A CA 1
ATOM 3712 C C . GLY A 1 459 ? -5.785 14.071 -14.889 1.00 62.47 459 GLY A C 1
ATOM 3713 O O . GLY A 1 459 ? -4.557 14.133 -14.923 1.00 62.47 459 GLY A O 1
ATOM 3714 N N . LEU A 1 460 ? -6.444 13.765 -13.779 1.00 78.88 460 LEU A N 1
ATOM 3715 C CA . LEU A 1 460 ? -5.849 13.537 -12.462 1.00 78.88 460 LEU A CA 1
ATOM 3716 C C . LEU A 1 460 ? -5.316 12.110 -12.355 1.00 78.88 460 LEU A C 1
ATOM 3718 O O . LEU A 1 460 ? -5.957 11.191 -12.867 1.00 78.88 460 LEU A O 1
ATOM 3722 N N . GLY A 1 461 ? -4.156 11.924 -11.733 1.00 85.56 461 GLY A N 1
ATOM 3723 C CA . GLY A 1 461 ? -3.519 10.620 -11.573 1.00 85.56 461 GLY A CA 1
ATOM 3724 C C . GLY A 1 461 ? -1.999 10.732 -11.536 1.00 85.56 461 GLY A C 1
ATOM 3725 O O . GLY A 1 461 ? -1.457 11.777 -11.176 1.00 85.56 461 GLY A O 1
ATOM 3726 N N . PHE A 1 462 ? -1.310 9.666 -11.933 1.00 89.62 462 PHE A N 1
ATOM 3727 C CA . PHE A 1 462 ? 0.148 9.648 -12.069 1.00 89.62 462 PHE A CA 1
ATOM 3728 C C . PHE A 1 462 ? 0.557 9.471 -13.534 1.00 89.62 462 PHE A C 1
ATOM 3730 O O . PHE A 1 462 ? -0.224 9.028 -14.373 1.00 89.62 462 PHE A O 1
ATOM 3737 N N . TYR A 1 463 ? 1.803 9.791 -13.859 1.00 90.25 463 TYR A N 1
ATOM 3738 C CA . TYR A 1 463 ? 2.355 9.605 -15.197 1.00 90.25 463 TYR A CA 1
ATOM 3739 C C . TYR A 1 463 ? 3.774 9.052 -15.109 1.00 90.25 463 TYR A C 1
ATOM 3741 O O . TYR A 1 463 ? 4.441 9.146 -14.079 1.00 90.25 463 TYR A O 1
ATOM 3749 N N . ALA A 1 464 ? 4.250 8.469 -16.205 1.00 93.81 464 ALA A N 1
ATOM 3750 C CA . ALA A 1 464 ? 5.607 7.959 -16.295 1.00 93.81 464 ALA A CA 1
ATOM 3751 C C . ALA A 1 464 ? 6.177 8.192 -17.687 1.00 93.81 464 ALA A C 1
ATOM 3753 O O . ALA A 1 464 ? 5.470 8.144 -18.690 1.00 93.81 464 ALA A O 1
ATOM 3754 N N . HIS A 1 465 ? 7.478 8.434 -17.726 1.00 93.88 465 HIS A N 1
ATOM 3755 C CA . HIS A 1 465 ? 8.243 8.575 -18.957 1.00 93.88 465 HIS A CA 1
ATOM 3756 C C . HIS A 1 465 ? 8.990 7.288 -19.284 1.00 93.88 465 HIS A C 1
ATOM 3758 O O . HIS A 1 465 ? 9.322 7.063 -20.443 1.00 93.88 465 HIS A O 1
ATOM 3764 N N . GLU A 1 466 ? 9.281 6.471 -18.268 1.00 95.19 466 GLU A N 1
ATOM 3765 C CA . GLU A 1 466 ? 10.107 5.284 -18.415 1.00 95.19 466 GLU A CA 1
ATOM 3766 C C . GLU A 1 466 ? 9.429 4.045 -17.830 1.00 95.19 466 GLU A C 1
ATOM 3768 O O . GLU A 1 466 ? 8.944 4.061 -16.698 1.00 95.19 466 GLU A O 1
ATOM 3773 N N . PHE A 1 467 ? 9.426 2.967 -18.613 1.00 96.31 467 PHE A N 1
ATOM 3774 C CA . PHE A 1 467 ? 9.042 1.623 -18.198 1.00 96.31 467 PHE A CA 1
ATOM 3775 C C . PHE A 1 467 ? 10.310 0.790 -18.062 1.00 96.31 467 PHE A C 1
ATOM 3777 O O . PHE A 1 467 ? 11.013 0.541 -19.045 1.00 96.31 467 PHE A O 1
ATOM 3784 N N . ILE A 1 468 ? 10.632 0.409 -16.830 1.00 96.56 468 ILE A N 1
ATOM 3785 C CA . ILE A 1 468 ? 11.901 -0.226 -16.482 1.00 96.56 468 ILE A CA 1
ATOM 3786 C C . ILE A 1 468 ? 11.612 -1.591 -15.873 1.00 96.56 468 ILE A C 1
ATOM 3788 O O . ILE A 1 468 ? 10.836 -1.707 -14.928 1.00 96.56 468 ILE A O 1
ATOM 3792 N N . ILE A 1 469 ? 12.276 -2.616 -16.400 1.00 97.50 469 ILE A N 1
ATOM 3793 C CA . ILE A 1 469 ? 12.247 -3.967 -15.849 1.00 97.50 469 ILE A CA 1
ATOM 3794 C C . ILE A 1 469 ? 13.383 -4.116 -14.850 1.00 97.50 469 ILE A C 1
ATOM 3796 O O . ILE A 1 469 ? 14.537 -3.811 -15.162 1.00 97.50 469 ILE A O 1
ATOM 3800 N N . LEU A 1 470 ? 13.042 -4.618 -13.668 1.00 96.94 470 LEU A N 1
ATOM 3801 C CA . LEU A 1 470 ? 13.984 -5.046 -12.650 1.00 96.94 470 LEU A CA 1
ATOM 3802 C C . LEU A 1 470 ? 14.105 -6.563 -12.703 1.00 96.94 470 LEU A C 1
ATOM 3804 O O . LEU A 1 470 ? 13.095 -7.265 -12.697 1.00 96.94 470 LEU A O 1
ATOM 3808 N N . TYR A 1 471 ? 15.332 -7.072 -12.742 1.00 96.50 471 TYR A N 1
ATOM 3809 C CA . TYR A 1 471 ? 15.566 -8.511 -12.748 1.00 96.50 471 TYR A CA 1
ATOM 3810 C C . TYR A 1 471 ? 16.774 -8.918 -11.911 1.00 96.50 471 TYR A C 1
ATOM 3812 O O . TYR A 1 471 ? 17.741 -8.164 -11.757 1.00 96.50 471 TYR A O 1
ATOM 3820 N N . GLN A 1 472 ? 16.741 -10.156 -11.428 1.00 95.31 472 GLN A N 1
ATOM 3821 C CA . GLN A 1 472 ? 17.873 -10.810 -10.789 1.00 95.31 472 GLN A CA 1
ATOM 3822 C C . GLN A 1 472 ? 17.898 -12.295 -11.150 1.00 95.31 472 GLN A C 1
ATOM 3824 O O . GLN A 1 472 ? 16.856 -12.941 -11.208 1.00 95.31 472 GLN A O 1
ATOM 3829 N N . ILE A 1 473 ? 19.093 -12.827 -11.413 1.00 95.38 473 ILE A N 1
ATOM 3830 C CA . ILE A 1 473 ? 19.314 -14.249 -11.701 1.00 95.38 473 ILE A CA 1
ATOM 3831 C C . ILE A 1 473 ? 20.052 -14.866 -10.516 1.00 95.38 473 ILE A C 1
ATOM 3833 O O . ILE A 1 473 ? 21.075 -14.325 -10.091 1.00 95.38 473 ILE A O 1
ATOM 3837 N N . THR A 1 474 ? 19.553 -15.993 -10.021 1.00 93.88 474 THR A N 1
ATOM 3838 C CA . THR A 1 474 ? 20.103 -16.745 -8.884 1.00 93.88 474 THR A CA 1
ATOM 3839 C C . THR A 1 474 ? 20.224 -18.236 -9.227 1.00 93.88 474 THR A C 1
ATOM 3841 O O . THR A 1 474 ? 19.834 -18.679 -10.316 1.00 93.88 474 THR A O 1
ATOM 3844 N N . GLU A 1 475 ? 20.794 -19.028 -8.316 1.00 91.00 475 GLU A N 1
ATOM 3845 C CA . GLU A 1 475 ? 20.594 -20.480 -8.361 1.00 91.00 475 GLU A CA 1
ATOM 3846 C C . GLU A 1 475 ? 19.131 -20.815 -8.035 1.00 91.00 475 GLU A C 1
ATOM 3848 O O . GLU A 1 475 ? 18.441 -20.066 -7.341 1.00 91.00 475 GLU A O 1
ATOM 3853 N N . ILE A 1 476 ? 18.650 -21.951 -8.538 1.00 86.62 476 ILE A N 1
ATOM 3854 C CA . ILE A 1 476 ? 17.317 -22.449 -8.178 1.00 86.62 476 ILE A CA 1
ATOM 3855 C C . ILE A 1 476 ? 17.298 -22.757 -6.675 1.00 86.62 476 ILE A C 1
ATOM 3857 O O . ILE A 1 476 ? 18.191 -23.440 -6.179 1.00 86.62 476 ILE A O 1
ATOM 3861 N N . GLY A 1 477 ? 16.279 -22.253 -5.974 1.00 80.19 477 GLY A N 1
ATOM 3862 C CA . GLY A 1 477 ? 16.136 -22.369 -4.518 1.00 80.19 477 GLY A CA 1
ATOM 3863 C C . GLY A 1 477 ? 16.773 -21.229 -3.715 1.00 80.19 477 GLY A C 1
ATOM 3864 O O . GLY A 1 477 ? 16.582 -21.176 -2.507 1.00 80.19 477 GLY A O 1
ATOM 3865 N N . GLU A 1 478 ? 17.486 -20.301 -4.361 1.00 84.81 478 GLU A N 1
ATOM 3866 C CA . GLU A 1 478 ? 18.068 -19.132 -3.691 1.00 84.81 478 GLU A CA 1
ATOM 3867 C C . GLU A 1 478 ? 17.155 -17.903 -3.799 1.00 84.81 478 GLU A C 1
ATOM 3869 O O . GLU A 1 478 ? 16.631 -17.582 -4.880 1.00 84.81 478 GLU A O 1
ATOM 3874 N N . ASN A 1 479 ? 17.033 -17.172 -2.689 1.00 81.94 479 ASN A N 1
ATOM 3875 C CA . ASN A 1 479 ? 16.299 -15.911 -2.616 1.00 81.94 479 ASN A CA 1
ATOM 3876 C C . ASN A 1 479 ? 17.070 -14.762 -3.298 1.00 81.94 479 ASN A C 1
ATOM 3878 O O . ASN A 1 479 ? 18.308 -14.755 -3.329 1.00 81.94 479 ASN A O 1
ATOM 3882 N N . PRO A 1 480 ? 16.362 -13.766 -3.860 1.00 88.00 480 PRO A N 1
ATOM 3883 C CA . PRO A 1 480 ? 16.993 -12.613 -4.488 1.00 88.00 480 PRO A CA 1
ATOM 3884 C C . PRO A 1 480 ? 17.740 -11.755 -3.454 1.00 88.00 480 PRO A C 1
ATOM 3886 O O . PRO A 1 480 ? 17.208 -11.415 -2.402 1.00 88.00 480 PRO A O 1
ATOM 3889 N N . ASN A 1 481 ? 18.970 -11.337 -3.767 1.00 89.50 481 ASN A N 1
ATOM 3890 C CA . ASN A 1 481 ? 19.691 -10.371 -2.936 1.00 89.50 481 ASN A CA 1
ATOM 3891 C C . ASN A 1 481 ? 19.208 -8.937 -3.248 1.00 89.50 481 ASN A C 1
ATOM 3893 O O . ASN A 1 481 ? 19.381 -8.490 -4.391 1.00 89.50 481 ASN A O 1
ATOM 3897 N N . PRO A 1 482 ? 18.704 -8.181 -2.254 1.00 88.69 482 PRO A N 1
ATOM 3898 C CA . PRO A 1 482 ? 18.067 -6.878 -2.459 1.00 88.69 482 PRO A CA 1
ATOM 3899 C C . PRO A 1 482 ? 18.983 -5.807 -3.064 1.00 88.69 482 PRO A C 1
ATOM 3901 O O . PRO A 1 482 ? 18.488 -4.901 -3.733 1.00 88.69 482 PRO A O 1
ATOM 3904 N N . ALA A 1 483 ? 20.304 -5.922 -2.900 1.00 88.62 483 ALA A N 1
ATOM 3905 C CA . ALA A 1 483 ? 21.280 -4.958 -3.410 1.00 88.62 483 ALA A CA 1
ATOM 3906 C C . ALA A 1 483 ? 21.739 -5.234 -4.854 1.00 88.62 483 ALA A C 1
ATOM 3908 O O . ALA A 1 483 ? 22.457 -4.424 -5.433 1.00 88.62 483 ALA A O 1
ATOM 3909 N N . ASN A 1 484 ? 21.368 -6.380 -5.436 1.00 91.88 484 ASN A N 1
ATOM 3910 C CA . ASN A 1 484 ? 21.936 -6.883 -6.695 1.00 91.88 484 ASN A CA 1
ATOM 3911 C C . ASN A 1 484 ? 20.917 -6.964 -7.845 1.00 91.88 484 ASN A C 1
ATOM 3913 O O . ASN A 1 484 ? 21.168 -7.627 -8.857 1.00 91.88 484 ASN A O 1
ATOM 3917 N N . TRP A 1 485 ? 19.774 -6.294 -7.705 1.00 94.19 485 TRP A N 1
ATOM 3918 C CA . TRP A 1 485 ? 18.790 -6.167 -8.776 1.00 94.19 485 TRP A CA 1
ATOM 3919 C C . TRP A 1 485 ? 19.342 -5.304 -9.901 1.00 94.19 485 TRP A C 1
ATOM 3921 O O . TRP A 1 485 ? 19.934 -4.259 -9.657 1.00 94.19 485 TRP A O 1
ATOM 3931 N N . LYS A 1 486 ? 19.152 -5.729 -11.147 1.00 95.94 486 LYS A N 1
ATOM 3932 C CA . LYS A 1 486 ? 19.570 -4.979 -12.335 1.00 95.94 486 LYS A CA 1
ATOM 3933 C C . LYS A 1 486 ? 18.362 -4.344 -13.002 1.00 95.94 486 LYS A C 1
ATOM 3935 O O . LYS A 1 486 ? 17.290 -4.943 -13.010 1.00 95.94 486 LYS A O 1
ATOM 3940 N N . GLN A 1 487 ? 18.547 -3.169 -13.594 1.00 95.94 487 GLN A N 1
ATOM 3941 C CA . GLN A 1 487 ? 17.496 -2.446 -14.312 1.00 95.94 487 GLN A CA 1
ATOM 3942 C C . GLN A 1 487 ? 17.757 -2.395 -15.820 1.00 95.94 487 GLN A C 1
ATOM 3944 O O . GLN A 1 487 ? 18.893 -2.231 -16.269 1.00 95.94 487 GLN A O 1
ATOM 3949 N N . VAL A 1 488 ? 16.689 -2.530 -16.605 1.00 96.94 488 VAL A N 1
ATOM 3950 C CA . VAL A 1 488 ? 16.711 -2.467 -18.072 1.00 96.94 488 VAL A CA 1
ATOM 3951 C C . VAL A 1 488 ? 15.560 -1.599 -18.542 1.00 96.94 488 VAL A C 1
ATOM 3953 O O . VAL A 1 488 ? 14.402 -1.868 -18.217 1.00 96.94 488 VAL A O 1
ATOM 3956 N N . ASN A 1 489 ? 15.856 -0.582 -19.343 1.00 94.75 489 ASN A N 1
ATOM 3957 C CA . ASN A 1 489 ? 14.834 0.319 -19.852 1.00 94.75 489 ASN A CA 1
ATOM 3958 C C . ASN A 1 489 ? 14.109 -0.304 -21.058 1.00 94.75 489 ASN A C 1
ATOM 3960 O O . ASN A 1 489 ? 14.733 -0.634 -22.069 1.00 94.75 489 ASN A O 1
ATOM 3964 N N . PHE A 1 490 ? 12.789 -0.479 -20.969 1.00 95.56 490 PHE A N 1
ATOM 3965 C CA . PHE A 1 490 ? 11.917 -0.996 -22.036 1.00 95.56 490 PHE A CA 1
ATOM 3966 C C . PHE A 1 490 ? 11.126 0.086 -22.774 1.00 95.56 490 PHE A C 1
ATOM 3968 O O . PHE A 1 490 ? 10.405 -0.209 -23.730 1.00 95.56 490 PHE A O 1
ATOM 3975 N N . THR A 1 491 ? 11.318 1.345 -22.395 1.00 93.88 491 THR A N 1
ATOM 3976 C CA . THR A 1 491 ? 10.669 2.495 -23.024 1.00 93.88 491 THR A CA 1
ATOM 3977 C C . THR A 1 491 ? 11.017 2.580 -24.500 1.00 93.88 491 THR A C 1
ATOM 3979 O O . THR A 1 491 ? 12.177 2.470 -24.901 1.00 93.88 491 THR A O 1
ATOM 3982 N N . ASN A 1 492 ? 9.998 2.788 -25.327 1.00 92.12 492 ASN A N 1
ATOM 3983 C CA . ASN A 1 492 ? 10.150 2.949 -26.761 1.00 92.12 492 ASN A CA 1
ATOM 3984 C C . ASN A 1 492 ? 9.002 3.803 -27.328 1.00 92.12 492 ASN A C 1
ATOM 3986 O O . ASN A 1 492 ? 7.987 4.023 -26.666 1.00 92.12 492 ASN A O 1
ATOM 3990 N N . ASN A 1 493 ? 9.152 4.256 -28.576 1.00 92.00 493 ASN A N 1
ATOM 3991 C CA . ASN A 1 493 ? 8.160 5.115 -29.232 1.00 92.00 493 ASN A CA 1
ATOM 3992 C C . ASN A 1 493 ? 6.831 4.404 -29.531 1.00 92.00 493 ASN A C 1
ATOM 3994 O O . ASN A 1 493 ? 5.842 5.083 -29.801 1.00 92.00 493 ASN A O 1
ATOM 3998 N N . VAL A 1 494 ? 6.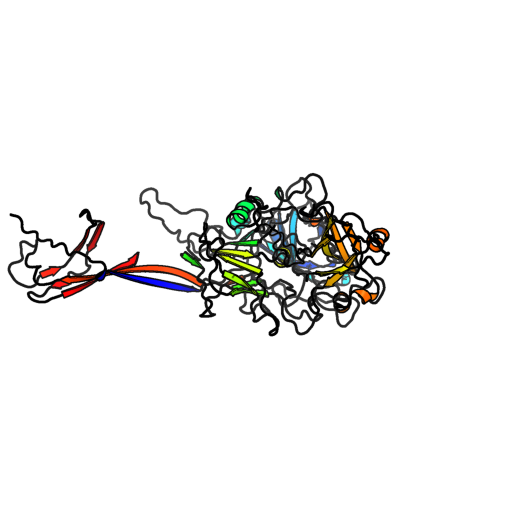772 3.065 -29.484 1.00 92.44 494 VAL A N 1
ATOM 3999 C CA . VAL A 1 494 ? 5.484 2.357 -29.542 1.00 92.44 494 VAL A CA 1
ATOM 4000 C C . VAL A 1 494 ? 4.687 2.737 -28.301 1.00 92.44 494 VAL A C 1
ATOM 4002 O O . VAL A 1 494 ? 3.583 3.250 -28.455 1.00 92.44 494 VAL A O 1
ATOM 4005 N N . LEU A 1 495 ? 5.287 2.638 -27.109 1.00 93.88 495 LEU A N 1
ATOM 4006 C CA . LEU A 1 495 ? 4.648 2.971 -25.830 1.00 93.88 495 LEU A CA 1
ATOM 4007 C C . LEU A 1 495 ? 4.279 4.456 -25.701 1.00 93.88 495 LEU A C 1
ATOM 4009 O O . LEU A 1 495 ? 3.179 4.782 -25.262 1.00 93.88 495 LEU A O 1
ATOM 4013 N N . THR A 1 496 ? 5.172 5.366 -26.093 1.00 92.56 496 THR A N 1
ATOM 4014 C CA . THR A 1 496 ? 4.972 6.816 -25.897 1.00 92.56 496 THR A CA 1
ATOM 4015 C C . THR A 1 496 ? 4.263 7.493 -27.074 1.00 92.56 496 THR A C 1
ATOM 4017 O O . THR A 1 496 ? 3.735 8.593 -26.954 1.00 92.56 496 THR A O 1
ATOM 4020 N N . GLY A 1 497 ? 4.225 6.858 -28.250 1.00 88.25 497 GLY A N 1
ATOM 4021 C CA . GLY A 1 497 ? 3.743 7.450 -29.503 1.00 88.25 497 GLY A CA 1
ATOM 4022 C C . GLY A 1 497 ? 4.727 8.429 -30.147 1.00 88.25 497 GLY A C 1
ATOM 4023 O O . GLY A 1 497 ? 4.971 8.332 -31.348 1.00 88.25 497 GLY A O 1
ATOM 4024 N N . LEU A 1 498 ? 5.316 9.337 -29.365 1.00 87.25 498 LEU A N 1
ATOM 4025 C CA . LEU A 1 498 ? 6.337 10.287 -29.810 1.00 87.25 498 LEU A CA 1
ATOM 4026 C C . LEU A 1 498 ? 7.552 10.292 -28.862 1.00 87.25 498 LEU A C 1
ATOM 4028 O O . LEU A 1 498 ? 7.428 9.920 -27.692 1.00 87.25 498 LEU A O 1
ATOM 4032 N N . PRO A 1 499 ? 8.744 10.699 -29.339 1.00 85.75 499 PRO A N 1
ATOM 4033 C CA . PRO A 1 499 ? 9.919 10.828 -28.483 1.00 85.75 499 PRO A CA 1
ATOM 4034 C C . PRO A 1 499 ? 9.688 11.822 -27.339 1.00 85.75 499 PRO A C 1
ATOM 4036 O O . PRO A 1 499 ? 9.127 12.893 -27.558 1.00 85.75 499 PRO A O 1
ATOM 4039 N N . ASN A 1 500 ? 10.188 11.489 -26.146 1.00 83.69 500 ASN A N 1
ATOM 4040 C CA . ASN A 1 500 ? 10.071 12.270 -24.902 1.00 83.69 500 ASN A CA 1
ATOM 4041 C C . ASN A 1 500 ? 8.656 12.433 -24.335 1.00 83.69 500 ASN A C 1
ATOM 4043 O O . ASN A 1 500 ? 8.511 13.134 -23.341 1.00 83.69 500 ASN A O 1
ATOM 4047 N N . TYR A 1 501 ? 7.649 11.788 -24.924 1.00 90.88 501 TYR A N 1
ATOM 4048 C CA . TYR A 1 501 ? 6.295 11.821 -24.384 1.00 90.88 501 TYR A CA 1
ATOM 4049 C C . TYR A 1 501 ? 6.171 10.852 -23.216 1.00 90.88 501 TYR A C 1
ATOM 4051 O O . TYR A 1 501 ? 6.904 9.859 -23.127 1.00 90.88 501 TYR A O 1
ATOM 4059 N N . THR A 1 502 ? 5.203 11.115 -22.351 1.00 92.12 502 THR A N 1
ATOM 4060 C CA . THR A 1 502 ? 4.789 10.141 -21.347 1.00 92.12 502 THR A CA 1
ATOM 4061 C C . THR A 1 502 ? 4.188 8.887 -21.983 1.00 92.12 502 THR A C 1
ATOM 4063 O O . THR A 1 502 ? 3.711 8.875 -23.125 1.00 92.12 502 THR A O 1
ATOM 4066 N N . ILE A 1 503 ? 4.271 7.782 -21.248 1.00 93.75 503 ILE A N 1
ATOM 4067 C CA . ILE A 1 503 ? 3.792 6.474 -21.685 1.00 93.75 503 ILE A CA 1
ATOM 4068 C C . ILE A 1 503 ? 2.268 6.497 -21.802 1.00 93.75 503 ILE A C 1
ATOM 4070 O O . ILE A 1 503 ? 1.564 6.927 -20.891 1.00 93.75 503 ILE A O 1
ATOM 4074 N N . ASN A 1 504 ? 1.755 5.965 -22.911 1.00 92.19 504 ASN A N 1
ATOM 4075 C CA . ASN A 1 504 ? 0.330 5.731 -23.068 1.00 92.19 504 ASN A CA 1
ATOM 4076 C C . ASN A 1 504 ? -0.066 4.414 -22.365 1.00 92.19 504 ASN A C 1
ATOM 4078 O O . ASN A 1 504 ? 0.450 3.359 -22.753 1.00 92.19 504 ASN A O 1
ATOM 4082 N N . PRO A 1 505 ? -0.989 4.436 -21.383 1.00 91.50 505 PRO A N 1
ATOM 4083 C CA . PRO A 1 505 ? -1.347 3.238 -20.623 1.00 91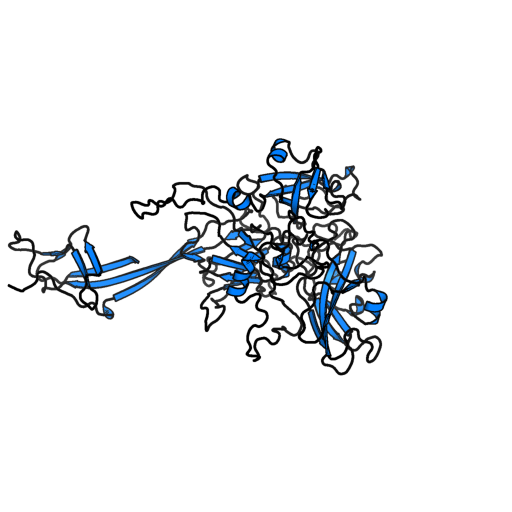.50 505 PRO A CA 1
ATOM 4084 C C . PRO A 1 505 ? -1.973 2.138 -21.486 1.00 91.50 505 PRO A C 1
ATOM 4086 O O . PRO A 1 505 ? -1.604 0.980 -21.334 1.00 91.50 505 PRO A O 1
ATOM 4089 N N . ILE A 1 506 ? -2.815 2.485 -22.470 1.00 90.62 506 ILE A N 1
ATOM 4090 C CA . ILE A 1 506 ? -3.437 1.500 -23.377 1.00 90.62 506 ILE A CA 1
ATOM 4091 C C . ILE A 1 506 ? -2.365 0.747 -24.168 1.00 90.62 506 ILE A C 1
ATOM 4093 O O . ILE A 1 506 ? -2.471 -0.454 -24.402 1.00 90.62 506 ILE A O 1
ATOM 4097 N N . LYS A 1 507 ? -1.310 1.451 -24.589 1.00 92.88 507 LYS A N 1
ATOM 4098 C CA . LYS A 1 507 ? -0.216 0.823 -25.332 1.00 92.88 507 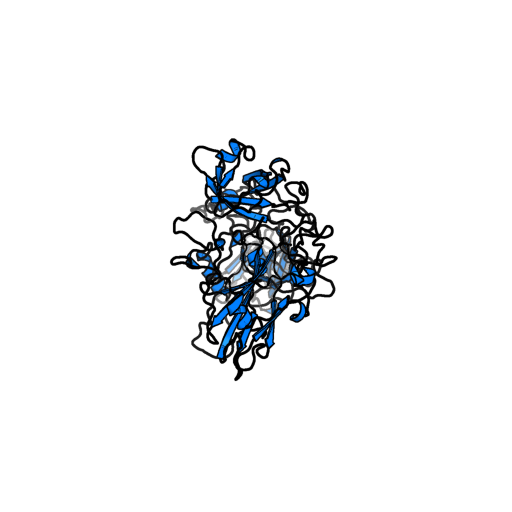LYS A CA 1
ATOM 4099 C C . LYS A 1 507 ? 0.659 -0.042 -24.435 1.00 92.88 507 LYS A C 1
ATOM 4101 O O . LYS A 1 507 ? 1.087 -1.106 -24.869 1.00 92.88 507 LYS A O 1
ATOM 4106 N N . LEU A 1 508 ? 0.902 0.387 -23.196 1.00 94.50 508 LEU A N 1
ATOM 4107 C CA . LEU A 1 508 ? 1.622 -0.409 -22.202 1.00 94.50 508 LEU A CA 1
ATOM 4108 C C . LEU A 1 508 ? 0.883 -1.719 -21.871 1.00 94.50 508 LEU A C 1
ATOM 4110 O O . LEU A 1 508 ? 1.522 -2.759 -21.737 1.00 94.50 508 LEU A O 1
ATOM 4114 N N . GLU A 1 509 ? -0.447 -1.679 -21.817 1.00 93.62 509 GLU A N 1
ATOM 4115 C CA . GLU A 1 509 ? -1.326 -2.829 -21.560 1.00 93.62 509 GLU A CA 1
ATOM 4116 C C . GLU A 1 509 ? -1.578 -3.729 -22.777 1.00 93.62 509 GLU A C 1
ATOM 4118 O O . GLU A 1 509 ? -2.334 -4.695 -22.675 1.00 93.62 509 GLU A O 1
ATOM 4123 N N . ASN A 1 510 ? -0.971 -3.452 -23.935 1.00 92.69 510 ASN A N 1
ATOM 4124 C CA . ASN A 1 510 ? -1.167 -4.285 -25.117 1.00 92.69 510 ASN A CA 1
ATOM 4125 C C . ASN A 1 510 ? -0.758 -5.743 -24.833 1.00 92.69 510 ASN A C 1
ATOM 4127 O O . ASN A 1 510 ? 0.370 -6.027 -24.429 1.00 92.69 510 ASN A O 1
ATOM 4131 N N . GLN A 1 511 ? -1.695 -6.660 -25.080 1.00 93.50 511 GLN A N 1
ATOM 4132 C CA . GLN A 1 511 ? -1.575 -8.091 -24.791 1.00 93.50 511 GLN A CA 1
ATOM 4133 C C . GLN A 1 511 ? -0.839 -8.880 -25.895 1.00 93.50 511 GLN A C 1
ATOM 4135 O O . GLN A 1 511 ? -0.909 -10.111 -25.941 1.00 93.50 511 GLN A O 1
ATOM 4140 N N . ILE A 1 512 ? -0.168 -8.184 -26.819 1.00 91.69 512 ILE A N 1
ATOM 4141 C CA . ILE A 1 512 ? 0.679 -8.753 -27.870 1.00 91.69 512 ILE A CA 1
ATOM 4142 C C . ILE A 1 512 ? 2.137 -8.331 -27.594 1.00 91.69 512 ILE A C 1
ATOM 4144 O O . ILE A 1 512 ? 2.579 -7.280 -28.071 1.00 91.69 512 ILE A O 1
ATOM 4148 N N . PRO A 1 513 ? 2.932 -9.143 -26.863 1.00 90.06 513 PRO A N 1
ATOM 4149 C CA . PRO A 1 513 ? 4.279 -8.764 -26.420 1.00 90.06 513 PRO A CA 1
ATOM 4150 C C . PRO A 1 513 ? 5.224 -8.359 -27.555 1.00 90.06 513 PRO A C 1
ATOM 4152 O O . PRO A 1 513 ? 6.074 -7.483 -27.382 1.00 90.06 513 PRO A O 1
ATOM 4155 N N . SER A 1 514 ? 5.068 -8.963 -28.737 1.00 89.12 514 SER A N 1
ATOM 4156 C CA . SER A 1 514 ? 5.888 -8.663 -29.913 1.00 89.12 514 SER A CA 1
ATOM 4157 C C . SER A 1 514 ? 5.687 -7.248 -30.457 1.00 89.12 514 SER A C 1
ATOM 4159 O O . SER A 1 514 ? 6.620 -6.700 -31.037 1.00 89.12 514 SER A O 1
ATOM 4161 N N . GLU A 1 515 ? 4.510 -6.640 -30.275 1.00 91.00 515 GLU A N 1
ATOM 4162 C CA . GLU A 1 515 ? 4.260 -5.256 -30.708 1.00 91.00 515 GLU A CA 1
ATOM 4163 C C . GLU A 1 515 ? 4.992 -4.249 -29.816 1.00 91.00 515 GLU A C 1
ATOM 4165 O O . GLU A 1 515 ? 5.531 -3.255 -30.303 1.00 91.00 515 GLU A O 1
ATOM 4170 N N . ASN A 1 516 ? 5.087 -4.554 -28.521 1.00 91.56 516 ASN A N 1
ATOM 4171 C CA . ASN A 1 516 ? 5.790 -3.731 -27.539 1.00 91.56 516 ASN A CA 1
ATOM 4172 C C . ASN A 1 516 ? 7.279 -4.081 -27.388 1.00 91.56 516 ASN A C 1
ATOM 4174 O O . ASN A 1 516 ? 8.009 -3.373 -26.689 1.00 91.56 516 ASN A O 1
ATOM 4178 N N . ASN A 1 517 ? 7.740 -5.149 -28.048 1.00 91.81 517 ASN A N 1
ATOM 4179 C CA . ASN A 1 517 ? 9.072 -5.731 -27.882 1.00 91.81 517 ASN A CA 1
ATOM 4180 C C . ASN A 1 517 ? 9.376 -6.116 -26.417 1.00 91.81 517 ASN A C 1
ATOM 4182 O O . ASN A 1 517 ? 10.470 -5.872 -25.899 1.00 91.81 517 ASN A O 1
ATOM 4186 N N . PHE A 1 518 ? 8.396 -6.714 -25.736 1.00 95.19 518 PHE A N 1
ATOM 4187 C CA . PHE A 1 518 ? 8.503 -7.169 -24.346 1.00 95.19 518 PHE A CA 1
ATOM 4188 C C . PHE A 1 518 ? 9.128 -8.560 -24.246 1.00 95.19 518 PHE A C 1
ATOM 4190 O O . PHE A 1 518 ? 8.522 -9.539 -23.813 1.00 95.19 518 PHE A O 1
ATOM 4197 N N . ILE A 1 519 ? 10.389 -8.623 -24.671 1.00 95.25 519 ILE A N 1
ATOM 4198 C CA . ILE A 1 519 ? 11.237 -9.802 -24.544 1.00 95.25 519 ILE A CA 1
ATOM 4199 C C . ILE A 1 519 ? 12.506 -9.408 -23.792 1.00 95.25 519 ILE A C 1
ATOM 4201 O O . ILE A 1 519 ? 13.345 -8.649 -24.292 1.00 95.25 519 ILE A O 1
ATOM 4205 N N . LEU A 1 520 ? 12.670 -9.955 -22.590 1.00 96.12 520 LEU A N 1
ATOM 4206 C CA . LEU A 1 520 ? 13.928 -9.900 -21.866 1.00 96.12 520 LEU A CA 1
ATOM 4207 C C . LEU A 1 520 ? 14.854 -10.959 -22.459 1.00 96.12 520 LEU A C 1
ATOM 4209 O O . LEU A 1 520 ? 14.706 -12.155 -22.216 1.00 96.12 520 LEU A O 1
ATOM 4213 N N . SER A 1 521 ? 15.787 -10.490 -23.281 1.00 95.56 521 SER A N 1
ATOM 4214 C CA . SER A 1 521 ? 16.789 -11.311 -23.954 1.00 95.56 521 SER A CA 1
ATOM 4215 C C . SER A 1 521 ? 18.196 -10.906 -23.555 1.00 95.56 521 SER A C 1
ATOM 4217 O O . SER A 1 521 ? 18.425 -9.805 -23.042 1.00 95.56 521 SER A O 1
ATOM 4219 N N . LYS A 1 522 ? 19.166 -11.776 -23.844 1.00 94.69 522 LYS A N 1
ATOM 4220 C CA . LYS A 1 522 ? 20.576 -11.473 -23.595 1.00 94.69 522 LYS A CA 1
ATOM 4221 C C . LYS A 1 522 ? 21.022 -10.199 -24.321 1.00 94.69 522 LYS A C 1
ATOM 4223 O O . LYS A 1 522 ? 21.619 -9.318 -23.711 1.00 94.69 522 LYS A O 1
ATOM 4228 N N . TYR A 1 523 ? 20.617 -10.041 -25.584 1.00 92.94 523 TYR A N 1
ATOM 4229 C CA . TYR A 1 523 ? 20.850 -8.811 -26.346 1.00 92.94 523 TYR A CA 1
ATOM 4230 C C . TYR A 1 523 ? 20.269 -7.578 -25.640 1.00 92.94 523 TYR A C 1
ATOM 4232 O O . TYR A 1 523 ? 20.925 -6.537 -25.572 1.00 92.94 523 TYR A O 1
ATOM 4240 N N . ARG A 1 524 ? 19.051 -7.686 -25.086 1.00 93.62 524 ARG A N 1
ATOM 4241 C CA . ARG A 1 524 ? 18.403 -6.570 -24.391 1.00 93.62 524 ARG A CA 1
ATOM 4242 C C . ARG A 1 524 ? 19.213 -6.127 -23.175 1.00 93.62 524 ARG A C 1
ATOM 4244 O O . ARG A 1 524 ? 19.471 -4.934 -23.040 1.00 93.62 524 ARG A O 1
ATOM 4251 N N . ILE A 1 525 ? 19.643 -7.064 -22.329 1.00 93.69 525 ILE A N 1
ATOM 4252 C CA . ILE A 1 525 ? 20.408 -6.717 -21.124 1.00 93.69 525 ILE A CA 1
ATOM 4253 C C . ILE A 1 525 ? 21.817 -6.203 -21.450 1.00 93.69 525 ILE A C 1
ATOM 4255 O O . ILE A 1 525 ? 22.337 -5.379 -20.714 1.00 93.69 525 ILE A O 1
ATOM 4259 N N . GLU A 1 526 ? 22.433 -6.636 -22.552 1.00 91.94 526 GLU A N 1
ATOM 4260 C CA . GLU A 1 526 ? 23.773 -6.174 -22.947 1.00 91.94 526 GLU A CA 1
ATOM 4261 C C . GLU A 1 526 ? 23.768 -4.750 -23.525 1.00 91.94 526 GLU A C 1
ATOM 4263 O O . GLU A 1 526 ? 24.763 -4.041 -23.398 1.00 91.94 526 GLU A O 1
ATOM 4268 N N . ASN A 1 527 ? 22.660 -4.316 -24.139 1.00 91.44 527 ASN A N 1
ATOM 4269 C CA . ASN A 1 527 ? 22.586 -3.031 -24.851 1.00 91.44 527 ASN A CA 1
ATOM 4270 C C . ASN A 1 527 ? 21.758 -1.954 -24.130 1.00 91.44 527 ASN A C 1
ATOM 4272 O O . ASN A 1 527 ? 21.929 -0.775 -24.426 1.00 91.44 527 ASN A O 1
ATOM 4276 N N . TYR A 1 528 ? 20.859 -2.339 -23.218 1.00 91.31 528 TYR A N 1
ATOM 4277 C CA . TYR A 1 528 ? 19.900 -1.430 -22.568 1.00 91.31 528 TYR A CA 1
ATOM 4278 C C . TYR A 1 528 ? 19.884 -1.549 -21.035 1.00 91.31 528 TYR A C 1
ATOM 4280 O O . TYR A 1 528 ? 18.931 -1.111 -20.391 1.00 91.31 528 TYR A O 1
ATOM 4288 N N . SER A 1 529 ? 20.893 -2.196 -20.443 1.00 91.19 529 SER A N 1
ATOM 4289 C CA . SER A 1 529 ? 21.039 -2.258 -18.987 1.00 91.19 529 SER A CA 1
ATOM 4290 C C . SER A 1 529 ? 21.522 -0.919 -18.437 1.00 91.19 529 SER A C 1
ATOM 4292 O O . SER A 1 529 ? 22.601 -0.459 -18.803 1.00 91.19 529 SER A O 1
ATOM 4294 N N . ASP A 1 530 ? 20.792 -0.389 -17.459 1.00 91.19 530 ASP A N 1
ATOM 4295 C CA . ASP A 1 530 ? 21.140 0.831 -16.720 1.00 91.19 530 ASP A CA 1
ATOM 4296 C C . ASP A 1 530 ? 21.848 0.513 -15.386 1.00 91.19 530 ASP A C 1
ATOM 4298 O O . ASP A 1 530 ? 21.888 1.331 -14.467 1.00 91.19 530 ASP A O 1
ATOM 4302 N N . GLY A 1 531 ? 22.395 -0.701 -15.258 1.00 92.56 531 GLY A N 1
ATOM 4303 C CA . GLY A 1 531 ? 23.202 -1.131 -14.119 1.00 92.56 531 GLY A CA 1
ATOM 4304 C C . GLY A 1 531 ? 22.384 -1.709 -12.966 1.00 92.56 531 GLY A C 1
ATOM 4305 O O . GLY A 1 531 ? 21.312 -2.282 -13.167 1.00 92.56 531 GLY A O 1
ATOM 4306 N N . VAL A 1 532 ? 22.940 -1.612 -11.757 1.00 92.75 532 VAL A N 1
ATOM 4307 C CA . VAL A 1 532 ? 22.277 -2.046 -10.522 1.00 92.75 532 VAL A CA 1
ATOM 4308 C C . VAL A 1 532 ? 21.211 -1.021 -10.150 1.00 92.75 532 VAL A C 1
ATOM 4310 O O . VAL A 1 532 ? 21.462 0.181 -10.166 1.00 92.75 532 VAL A O 1
ATOM 4313 N N . TYR A 1 533 ? 20.017 -1.504 -9.835 1.00 92.12 533 TYR A N 1
ATOM 4314 C CA . TYR A 1 533 ? 18.938 -0.698 -9.301 1.00 92.12 533 TYR A CA 1
ATOM 4315 C C . TYR A 1 533 ? 19.244 -0.318 -7.853 1.00 92.12 533 TYR A C 1
ATOM 4317 O O . TYR A 1 533 ? 19.460 -1.181 -7.005 1.00 92.12 533 TYR A O 1
ATOM 4325 N N . SER A 1 534 ? 19.216 0.981 -7.580 1.00 88.38 534 SER A N 1
ATOM 4326 C CA . SER A 1 534 ? 19.243 1.547 -6.237 1.00 88.38 534 SER A CA 1
ATOM 4327 C C . SER A 1 534 ? 18.085 2.525 -6.091 1.00 88.38 534 SER A C 1
ATOM 4329 O O . SER A 1 534 ? 17.774 3.263 -7.030 1.00 88.38 534 SER A O 1
ATOM 4331 N N . ASN A 1 535 ? 17.459 2.553 -4.918 1.00 84.88 535 ASN A N 1
ATOM 4332 C CA . ASN A 1 535 ? 16.392 3.496 -4.619 1.00 84.88 535 ASN A CA 1
ATOM 4333 C C . ASN A 1 535 ? 16.788 4.395 -3.447 1.00 84.88 535 ASN A C 1
ATOM 4335 O O . ASN A 1 535 ? 16.962 3.924 -2.324 1.00 84.88 535 ASN A O 1
ATOM 4339 N N . ASP A 1 536 ? 16.874 5.701 -3.699 1.00 77.94 536 ASP A N 1
ATOM 4340 C CA . ASP A 1 536 ? 17.242 6.697 -2.688 1.00 77.94 536 ASP A CA 1
ATOM 4341 C C . ASP A 1 536 ? 16.263 6.733 -1.504 1.00 77.94 536 ASP A C 1
ATOM 4343 O O . ASP A 1 536 ? 16.640 7.146 -0.408 1.00 77.94 536 ASP A O 1
ATOM 4347 N N . LEU A 1 537 ? 15.024 6.257 -1.691 1.00 80.19 537 LEU A N 1
ATOM 4348 C CA . LEU A 1 537 ? 14.042 6.106 -0.612 1.00 80.19 537 LEU A CA 1
ATOM 4349 C C . LEU A 1 537 ? 14.493 5.119 0.473 1.00 80.19 537 LEU A C 1
ATOM 4351 O O . LEU A 1 537 ? 14.018 5.212 1.601 1.00 80.19 537 LEU A O 1
ATOM 4355 N N . LEU A 1 538 ? 15.400 4.199 0.139 1.00 78.56 538 LEU A N 1
ATOM 4356 C CA . LEU A 1 538 ? 15.886 3.127 1.014 1.00 78.56 538 LEU A CA 1
ATOM 4357 C C . LEU A 1 538 ? 17.273 3.418 1.596 1.00 78.56 538 LEU A C 1
ATOM 4359 O O . LEU A 1 538 ? 17.819 2.611 2.347 1.00 78.56 538 LEU A O 1
ATOM 4363 N N . CYS A 1 539 ? 17.865 4.560 1.245 1.00 67.81 539 CYS A N 1
ATOM 4364 C CA . CYS A 1 539 ? 19.167 4.955 1.754 1.00 67.81 539 CYS A CA 1
ATOM 4365 C C . CYS A 1 539 ? 19.035 5.480 3.194 1.00 67.81 539 CYS A C 1
ATOM 4367 O O . CYS A 1 539 ? 18.533 6.584 3.417 1.00 67.81 539 CYS A O 1
ATOM 4369 N N . LEU A 1 540 ? 19.497 4.696 4.174 1.00 60.41 540 LEU A N 1
ATOM 4370 C CA . LEU A 1 540 ? 19.538 5.080 5.586 1.00 60.41 540 LEU A CA 1
ATOM 4371 C C . LEU A 1 540 ? 20.962 5.531 5.950 1.00 60.41 540 LEU A C 1
ATOM 4373 O O . LEU A 1 540 ? 21.858 4.734 6.213 1.00 60.41 540 LEU A O 1
ATOM 4377 N N . GLY A 1 541 ? 21.200 6.844 5.956 1.00 53.94 541 GLY A N 1
ATOM 4378 C CA . GLY A 1 541 ? 22.381 7.398 6.623 1.00 53.94 541 GLY A CA 1
ATOM 4379 C C . GLY A 1 541 ? 22.229 7.281 8.145 1.00 53.94 541 GLY A C 1
ATOM 4380 O O . GLY A 1 541 ? 21.140 7.517 8.661 1.00 53.94 541 GLY A O 1
ATOM 4381 N N . CYS A 1 542 ? 23.305 6.946 8.864 1.00 42.62 542 CYS A N 1
ATOM 4382 C CA . CYS A 1 542 ? 23.321 6.639 10.306 1.00 42.62 542 CYS A CA 1
ATOM 4383 C C . CYS A 1 542 ? 22.991 7.803 11.272 1.00 42.62 542 CYS A C 1
ATOM 4385 O O . CYS A 1 542 ? 23.336 7.719 12.447 1.00 42.62 542 CYS A O 1
ATOM 4387 N N . GLU A 1 543 ? 22.322 8.870 10.834 1.00 46.91 543 GLU A N 1
ATOM 4388 C CA . GLU A 1 543 ? 21.860 9.945 11.721 1.00 46.91 543 GLU A CA 1
ATOM 4389 C C . GLU A 1 543 ? 20.329 10.021 11.689 1.00 46.91 543 GLU A C 1
ATOM 4391 O O . GLU A 1 543 ? 19.700 10.664 10.846 1.00 46.91 543 GLU A O 1
ATOM 4396 N N . GLN A 1 544 ? 19.754 9.243 12.608 1.00 52.62 544 GLN A N 1
ATOM 4397 C CA . GLN A 1 544 ? 18.339 8.930 12.781 1.00 52.62 544 GLN A CA 1
ATOM 4398 C C . GLN A 1 544 ? 17.496 10.169 13.112 1.00 52.62 544 GLN A C 1
ATOM 4400 O O . GLN A 1 544 ? 17.619 10.731 14.196 1.00 52.62 544 GLN A O 1
ATOM 4405 N N . SER A 1 545 ? 16.629 10.555 12.169 1.00 55.34 545 SER A N 1
ATOM 4406 C CA . SER A 1 545 ? 15.378 11.327 12.346 1.00 55.34 545 SER A CA 1
ATOM 4407 C C . SER A 1 545 ? 14.714 11.510 10.955 1.00 55.34 545 SER A C 1
ATOM 4409 O O . SER A 1 545 ? 14.374 12.586 10.495 1.00 55.34 545 SER A O 1
ATOM 4411 N N . ASN A 1 546 ? 14.635 10.424 10.181 1.00 73.75 546 ASN A N 1
ATOM 4412 C CA . ASN A 1 546 ? 13.971 10.392 8.872 1.00 73.75 546 ASN A CA 1
ATOM 4413 C C . ASN A 1 546 ? 12.925 9.274 8.910 1.00 73.75 546 ASN A C 1
ATOM 4415 O O . ASN A 1 546 ? 13.189 8.247 9.534 1.00 73.75 546 ASN A O 1
ATOM 4419 N N . LEU A 1 547 ? 11.794 9.430 8.210 1.00 84.81 547 LEU A N 1
ATOM 4420 C CA . LEU A 1 547 ? 10.864 8.312 8.007 1.00 84.81 547 LEU A CA 1
ATOM 4421 C C . LEU A 1 547 ? 11.590 7.165 7.303 1.00 84.81 547 LEU A C 1
ATOM 4423 O O . LEU A 1 547 ? 12.342 7.384 6.346 1.00 84.81 547 LEU A O 1
ATOM 4427 N N . THR A 1 548 ? 11.305 5.948 7.735 1.00 86.75 548 THR A N 1
ATOM 4428 C CA . THR A 1 548 ? 11.749 4.688 7.136 1.00 86.75 548 THR A CA 1
ATOM 4429 C C . THR A 1 548 ? 10.532 3.863 6.697 1.00 86.75 548 THR A C 1
ATOM 4431 O O . THR A 1 548 ? 9.387 4.269 6.912 1.00 86.75 548 THR A O 1
ATOM 4434 N N . LEU A 1 549 ? 10.748 2.736 6.011 1.00 88.31 549 LEU A N 1
ATOM 4435 C CA . LEU A 1 549 ? 9.665 1.764 5.803 1.00 88.31 549 LEU A CA 1
ATOM 4436 C C . LEU A 1 549 ? 9.165 1.273 7.165 1.00 88.31 549 LEU A C 1
ATOM 4438 O O . LEU A 1 549 ? 9.973 1.143 8.074 1.00 88.31 549 LEU A O 1
ATOM 4442 N N . GLY A 1 550 ? 7.862 1.042 7.323 1.00 88.88 550 GLY A N 1
ATOM 4443 C CA . GLY A 1 550 ? 7.294 0.566 8.587 1.00 88.88 550 GLY A CA 1
ATOM 4444 C C . GLY A 1 550 ? 7.136 1.629 9.679 1.00 88.88 550 GLY A C 1
ATOM 4445 O O . GLY A 1 550 ? 6.706 1.319 10.792 1.00 88.88 550 GLY A O 1
ATOM 4446 N N . ASP A 1 551 ? 7.441 2.902 9.409 1.00 88.94 551 ASP A N 1
ATOM 4447 C CA . ASP A 1 551 ? 7.213 3.998 10.363 1.00 88.94 551 ASP A CA 1
ATOM 4448 C C . ASP A 1 551 ? 5.756 4.466 10.459 1.00 88.94 551 ASP A C 1
ATOM 4450 O O . ASP A 1 551 ? 5.458 5.434 11.162 1.00 88.94 551 ASP A O 1
ATOM 4454 N N . GLU A 1 552 ? 4.823 3.771 9.809 1.00 91.88 552 GLU A N 1
ATOM 4455 C CA . GLU A 1 552 ? 3.405 4.052 9.983 1.00 91.88 552 GLU A CA 1
ATOM 4456 C C . GLU A 1 552 ? 2.999 3.858 11.458 1.00 91.88 552 GLU A C 1
ATOM 4458 O O . GLU A 1 552 ? 3.541 3.010 12.176 1.00 91.88 552 GLU A O 1
ATOM 4463 N N . ARG A 1 553 ? 2.105 4.726 11.943 1.00 87.44 553 ARG A N 1
ATOM 4464 C CA . ARG A 1 553 ? 1.600 4.708 13.333 1.00 87.44 553 ARG A CA 1
ATOM 4465 C C . ARG A 1 553 ? 0.085 4.759 13.401 1.00 87.44 553 ARG A C 1
ATOM 4467 O O . ARG A 1 553 ? -0.508 4.177 14.302 1.00 87.44 553 ARG A O 1
ATOM 4474 N N . PHE A 1 554 ? -0.542 5.411 12.428 1.00 92.38 554 PHE A N 1
ATOM 4475 C CA . PHE A 1 554 ? -1.986 5.464 12.285 1.00 92.38 554 PHE A CA 1
ATOM 4476 C C . PHE A 1 554 ? -2.424 4.867 10.962 1.00 92.38 554 PHE A C 1
ATOM 4478 O O . PHE A 1 554 ? -1.730 4.949 9.953 1.00 92.38 554 PHE A O 1
ATOM 4485 N N . PHE A 1 555 ? -3.622 4.305 10.967 1.00 95.62 555 PHE A N 1
ATOM 4486 C CA . PHE A 1 555 ? -4.293 3.918 9.746 1.00 95.62 555 PHE A CA 1
ATOM 4487 C C . PHE A 1 555 ? -4.981 5.141 9.129 1.00 95.62 555 PHE A C 1
ATOM 4489 O O . PHE A 1 555 ? -5.928 5.684 9.703 1.00 95.62 555 PHE A O 1
ATOM 4496 N N . PHE A 1 556 ? -4.519 5.580 7.955 1.00 95.44 556 PHE A N 1
ATOM 4497 C CA . PHE A 1 556 ? -5.123 6.695 7.218 1.00 95.44 556 PHE A CA 1
ATOM 4498 C C . PHE A 1 556 ? -6.322 6.235 6.373 1.00 95.44 556 PHE A C 1
ATOM 4500 O O . PHE A 1 556 ? -6.321 6.283 5.146 1.00 95.44 556 PHE A O 1
ATOM 4507 N N . GLY A 1 557 ? -7.358 5.771 7.063 1.00 95.44 557 GLY A N 1
ATOM 4508 C CA . GLY A 1 557 ? -8.622 5.299 6.504 1.00 95.44 557 GLY A CA 1
ATOM 4509 C C . GLY A 1 557 ? -9.670 5.187 7.607 1.00 95.44 557 GLY A C 1
ATOM 4510 O O . GLY A 1 557 ? -9.473 5.739 8.694 1.00 95.44 557 GLY A O 1
ATOM 4511 N N . ASN A 1 558 ? -10.766 4.473 7.344 1.00 95.50 558 ASN A N 1
ATOM 4512 C CA . ASN A 1 558 ? -11.822 4.222 8.323 1.00 95.50 558 ASN A CA 1
ATOM 4513 C C . ASN A 1 558 ? -12.122 2.734 8.514 1.00 95.50 558 ASN A C 1
ATOM 4515 O O . ASN A 1 558 ? -12.028 1.941 7.583 1.00 95.50 558 ASN A O 1
ATOM 4519 N N . ILE A 1 559 ? -12.551 2.386 9.725 1.00 94.12 559 ILE A N 1
ATOM 4520 C CA . ILE A 1 559 ? -13.021 1.055 10.103 1.00 94.12 559 ILE A CA 1
ATOM 4521 C C . ILE A 1 559 ? -14.460 1.150 10.611 1.00 94.12 559 ILE A C 1
ATOM 4523 O O . ILE A 1 559 ? -14.781 1.973 11.477 1.00 94.12 559 ILE A O 1
ATOM 4527 N N . GLU A 1 560 ? -15.319 0.283 10.080 1.00 92.44 560 GLU A N 1
ATOM 4528 C CA . GLU A 1 560 ? -16.671 0.018 10.574 1.00 92.44 560 GLU A CA 1
ATOM 4529 C C . GLU A 1 560 ? -16.778 -1.467 10.935 1.00 92.44 560 GLU A C 1
ATOM 4531 O O . GLU A 1 560 ? -16.395 -2.337 10.155 1.00 92.44 560 GLU A O 1
ATOM 4536 N N . THR A 1 561 ? -17.285 -1.776 12.126 1.00 91.44 561 THR A N 1
ATOM 4537 C CA . THR A 1 561 ? -17.372 -3.160 12.607 1.00 91.44 561 THR A CA 1
ATOM 4538 C C . THR A 1 561 ? -18.496 -3.328 13.625 1.00 91.44 561 THR A C 1
ATOM 4540 O O . THR A 1 561 ? -19.069 -2.347 14.107 1.00 91.44 561 THR A O 1
ATOM 4543 N N . TYR A 1 562 ? -18.802 -4.576 13.964 1.00 89.75 562 TYR A N 1
ATOM 4544 C CA . TYR A 1 562 ? -19.668 -4.950 15.075 1.00 89.75 562 TYR A CA 1
ATOM 4545 C C . TYR A 1 562 ? -18.837 -5.600 16.172 1.00 89.75 562 TYR A C 1
ATOM 4547 O O . TYR A 1 562 ? -17.777 -6.172 15.926 1.00 89.75 562 TYR A O 1
ATOM 4555 N N . ILE A 1 563 ? -19.324 -5.500 17.400 1.00 87.12 563 ILE A N 1
ATOM 4556 C CA . ILE A 1 563 ? -18.688 -6.092 18.574 1.00 87.12 563 ILE A CA 1
ATOM 4557 C C . ILE A 1 563 ? -19.573 -7.198 19.109 1.00 87.12 563 ILE A C 1
ATOM 4559 O O . ILE A 1 563 ? -20.799 -7.070 19.090 1.00 87.12 563 ILE A O 1
ATOM 4563 N N . GLY A 1 564 ? -18.937 -8.271 19.557 1.00 83.38 564 GLY A N 1
ATOM 4564 C CA . GLY A 1 564 ? -19.581 -9.429 20.148 1.00 83.38 564 GLY A CA 1
ATOM 4565 C C . GLY A 1 564 ? -19.224 -9.560 21.622 1.00 83.38 564 GLY A C 1
ATOM 4566 O O . GLY A 1 564 ? -18.105 -9.243 22.032 1.00 83.38 564 GLY A O 1
ATOM 4567 N N . ALA A 1 565 ? -20.186 -10.036 22.403 1.00 81.94 565 ALA A N 1
ATOM 4568 C CA . ALA A 1 565 ? -19.955 -10.592 23.729 1.00 81.94 565 ALA A CA 1
ATOM 4569 C C . ALA A 1 565 ? -20.753 -11.890 23.863 1.00 81.94 565 ALA A C 1
ATOM 4571 O O . ALA A 1 565 ? -21.924 -11.956 23.464 1.00 81.94 565 ALA A O 1
ATOM 4572 N N . ASN A 1 566 ? -20.108 -12.926 24.390 1.00 81.00 566 ASN A N 1
ATOM 4573 C CA . ASN A 1 566 ? -20.759 -14.194 24.674 1.00 81.00 566 ASN A CA 1
ATOM 4574 C C . ASN A 1 566 ? -21.255 -14.168 26.116 1.00 81.00 566 ASN A C 1
ATOM 4576 O O . ASN A 1 566 ? -20.460 -14.122 27.043 1.00 81.00 566 ASN A O 1
ATOM 4580 N N . VAL A 1 567 ? -22.569 -14.237 26.301 1.00 77.06 567 VAL A N 1
ATOM 4581 C CA . VAL A 1 567 ? -23.165 -14.370 27.631 1.00 77.06 567 VAL A CA 1
ATOM 4582 C C . VAL A 1 567 ? -23.589 -15.814 27.804 1.00 77.06 567 VAL A C 1
ATOM 4584 O O . VAL A 1 567 ? -24.396 -16.326 27.019 1.00 77.06 567 VAL A O 1
ATOM 4587 N N . TYR A 1 568 ? -23.056 -16.473 28.826 1.00 78.38 568 TYR A N 1
ATOM 4588 C CA . TYR A 1 568 ? -23.501 -17.803 29.199 1.00 78.38 568 TYR A CA 1
ATOM 4589 C C . TYR A 1 568 ? -24.467 -17.691 30.363 1.00 78.38 568 TYR A C 1
ATOM 4591 O O . TYR A 1 568 ? -24.206 -17.048 31.376 1.00 78.38 568 TYR A O 1
ATOM 4599 N N . LYS A 1 569 ? -25.620 -18.329 30.192 1.00 79.44 569 LYS A N 1
ATOM 4600 C CA . LYS A 1 569 ? -26.648 -18.397 31.214 1.00 79.44 569 LYS A CA 1
ATOM 4601 C C . LYS A 1 569 ? -26.823 -19.843 31.632 1.00 79.44 569 LYS A C 1
ATOM 4603 O O . LYS A 1 569 ? -27.243 -20.679 30.831 1.00 79.44 569 LYS A O 1
ATOM 4608 N N . TRP A 1 570 ? -26.483 -20.132 32.880 1.00 79.81 570 TRP A N 1
ATOM 4609 C CA . TRP A 1 570 ? -26.749 -21.415 33.513 1.00 79.81 570 TRP A CA 1
ATOM 4610 C C . TRP A 1 570 ? -28.129 -21.365 34.151 1.00 79.81 570 TRP A C 1
ATOM 4612 O O . TRP A 1 570 ? -28.371 -20.555 35.042 1.00 79.81 570 TRP A O 1
ATOM 4622 N N . ILE A 1 571 ? -29.042 -22.198 33.664 1.00 82.88 571 ILE A N 1
ATOM 4623 C CA . ILE A 1 571 ? -30.418 -22.288 34.144 1.00 82.88 571 ILE A CA 1
ATOM 4624 C C . ILE A 1 571 ? -30.597 -23.643 34.815 1.00 82.88 571 ILE A C 1
ATOM 4626 O O . ILE A 1 571 ? -30.369 -24.682 34.195 1.00 82.88 571 ILE A O 1
ATOM 4630 N N . VAL A 1 572 ? -31.034 -23.623 36.069 1.00 82.56 572 VAL A N 1
ATOM 4631 C CA . VAL A 1 572 ? -31.383 -24.813 36.839 1.00 82.56 572 VAL A CA 1
ATOM 4632 C C . VAL A 1 572 ? -32.840 -24.737 37.236 1.00 82.56 572 VAL A C 1
ATOM 4634 O O . VAL A 1 572 ? -33.261 -23.792 37.904 1.00 82.56 572 VAL A O 1
ATOM 4637 N N . ASN A 1 573 ? -33.589 -25.773 36.876 1.00 82.50 573 ASN A N 1
ATOM 4638 C CA . ASN A 1 573 ? -34.958 -25.946 37.334 1.00 82.50 573 ASN A CA 1
ATOM 4639 C C . ASN A 1 573 ? -34.982 -26.921 38.501 1.00 82.50 573 ASN A C 1
ATOM 4641 O O . ASN A 1 573 ? -34.615 -28.088 38.355 1.00 82.50 573 ASN A O 1
ATOM 4645 N N . ILE A 1 574 ? -35.434 -26.440 39.658 1.00 81.25 574 ILE A N 1
ATOM 4646 C CA . ILE A 1 574 ? -35.658 -27.273 40.836 1.00 81.25 574 ILE A CA 1
ATOM 4647 C C . ILE A 1 574 ? -37.148 -27.359 41.139 1.00 81.25 574 ILE A C 1
ATOM 4649 O O . ILE A 1 574 ? -37.887 -26.373 41.099 1.00 81.25 574 ILE A O 1
ATOM 4653 N N . LEU A 1 575 ? -37.588 -28.566 41.476 1.00 79.31 575 LEU A N 1
ATOM 4654 C CA . LEU A 1 575 ? -38.944 -28.814 41.931 1.00 79.31 575 LEU A CA 1
ATOM 4655 C C . LEU A 1 575 ? -38.940 -28.912 43.452 1.00 79.31 575 LEU A C 1
ATOM 4657 O O . LEU A 1 575 ? -38.439 -29.881 44.017 1.00 79.31 575 LEU A O 1
ATOM 4661 N N . LEU A 1 576 ? -39.543 -27.929 44.111 1.00 78.69 576 LEU A N 1
ATOM 4662 C CA . LEU A 1 576 ? -39.803 -27.998 45.541 1.00 78.69 576 LEU A CA 1
ATOM 4663 C C . LEU A 1 576 ? -41.138 -28.713 45.763 1.00 78.69 576 LEU A C 1
ATOM 4665 O O . LEU A 1 576 ? -42.192 -28.254 45.309 1.00 78.69 576 LEU A O 1
ATOM 4669 N N . ASP A 1 577 ? -41.091 -29.857 46.437 1.00 72.19 577 ASP A N 1
ATOM 4670 C CA . ASP A 1 577 ? -42.256 -30.680 46.751 1.00 72.19 577 ASP A CA 1
ATOM 4671 C C . ASP A 1 577 ? -42.573 -30.679 48.259 1.00 72.19 577 ASP A C 1
ATOM 4673 O O . ASP A 1 577 ? -42.107 -29.837 49.026 1.00 72.19 577 ASP A O 1
ATOM 4677 N N . ASN A 1 578 ? -43.391 -31.633 48.704 1.00 67.88 578 ASN A N 1
ATOM 4678 C CA . ASN A 1 578 ? -43.833 -31.726 50.096 1.00 67.88 578 ASN A CA 1
ATOM 4679 C C . ASN A 1 578 ? -42.741 -32.215 51.070 1.00 67.88 578 ASN A C 1
ATOM 4681 O O . ASN A 1 578 ? -43.061 -32.523 52.216 1.00 67.88 578 ASN A O 1
ATOM 4685 N N . SER A 1 579 ? -41.480 -32.330 50.645 1.00 66.06 579 SER A N 1
ATOM 4686 C CA . SER A 1 579 ? -40.349 -32.657 51.525 1.00 66.06 579 SER A CA 1
ATOM 4687 C C . SER A 1 579 ? -39.938 -31.494 52.444 1.00 66.06 579 SER A C 1
ATOM 4689 O O . SER A 1 579 ? -39.369 -31.730 53.512 1.00 66.06 579 SER A O 1
ATOM 4691 N N . TYR A 1 580 ? -40.303 -30.252 52.107 1.00 68.12 580 TYR A N 1
ATOM 4692 C CA . TYR A 1 580 ? -40.005 -29.051 52.898 1.00 68.12 580 TYR A CA 1
ATOM 4693 C C . TYR A 1 580 ? -41.075 -28.795 53.969 1.00 68.12 580 TYR A C 1
ATOM 4695 O O . TYR A 1 580 ? -42.042 -28.067 53.751 1.00 68.12 580 TYR A O 1
ATOM 4703 N N . VAL A 1 581 ? -40.914 -29.421 55.139 1.00 63.69 581 VAL A N 1
ATOM 4704 C CA . VAL A 1 581 ? -41.936 -29.440 56.213 1.00 63.69 581 VAL A CA 1
ATOM 4705 C C . VAL A 1 581 ? -41.504 -28.782 57.529 1.00 63.69 581 VAL A C 1
ATOM 4707 O O . VAL A 1 581 ? -42.237 -28.849 58.518 1.00 63.69 581 VAL A O 1
ATOM 4710 N N . LYS A 1 582 ? -40.310 -28.180 57.585 1.00 67.12 582 LYS A N 1
ATOM 4711 C CA . LYS A 1 582 ? -39.751 -27.534 58.785 1.00 67.12 582 LYS A CA 1
ATOM 4712 C C . LYS A 1 582 ? -39.025 -26.239 58.432 1.00 67.12 582 LYS A C 1
ATOM 4714 O O . LYS A 1 582 ? -38.559 -26.074 57.313 1.00 67.12 582 LYS A O 1
ATOM 4719 N N . THR A 1 583 ? -38.936 -25.329 59.399 1.00 69.38 583 THR A N 1
ATOM 4720 C CA . THR A 1 583 ? -38.264 -24.030 59.273 1.00 69.38 583 THR A CA 1
ATOM 4721 C C . THR A 1 583 ? -37.365 -23.786 60.481 1.00 69.38 583 THR A C 1
ATOM 4723 O O . THR A 1 583 ? -37.645 -24.288 61.568 1.00 69.38 583 THR A O 1
ATOM 4726 N N . GLU A 1 584 ? -36.305 -23.004 60.288 1.00 68.38 584 GLU A N 1
ATOM 4727 C CA . GLU A 1 584 ? -35.441 -22.495 61.363 1.00 68.38 584 GLU A CA 1
ATOM 4728 C C . GLU A 1 584 ? -36.060 -21.314 62.121 1.00 68.38 584 GLU A C 1
ATOM 4730 O O . GLU A 1 584 ? -35.503 -20.829 63.102 1.00 68.38 584 GLU A O 1
ATOM 4735 N N . ASN A 1 585 ? -37.217 -20.824 61.673 1.00 70.19 585 ASN A N 1
ATOM 4736 C CA . ASN A 1 585 ? -37.929 -19.777 62.376 1.00 70.19 585 ASN A CA 1
ATOM 4737 C C . ASN A 1 585 ? -38.661 -20.353 63.598 1.00 70.19 585 ASN A C 1
ATOM 4739 O O . ASN A 1 585 ? -39.771 -20.871 63.473 1.00 70.19 585 ASN A O 1
ATOM 4743 N N . ASP A 1 586 ? -38.076 -20.171 64.781 1.00 72.12 586 ASP A N 1
ATOM 4744 C CA . ASP A 1 586 ? -38.630 -20.600 66.076 1.00 72.12 586 ASP A CA 1
ATOM 4745 C C . ASP A 1 586 ? -40.028 -20.028 66.395 1.00 72.12 586 ASP A C 1
ATOM 4747 O O . ASP A 1 586 ? -40.706 -20.515 67.298 1.00 72.12 586 ASP A O 1
ATOM 4751 N N . THR A 1 587 ? -40.481 -18.998 65.669 1.00 74.62 587 THR A N 1
ATOM 4752 C CA . THR A 1 587 ? -41.820 -18.396 65.831 1.00 74.62 587 THR A CA 1
ATOM 4753 C C . THR A 1 587 ? -42.885 -18.986 64.902 1.00 74.62 587 THR A C 1
ATOM 4755 O O . THR A 1 587 ? -44.040 -18.561 64.934 1.00 74.62 587 THR A O 1
ATOM 4758 N N . TYR A 1 588 ? -42.524 -19.949 64.051 1.00 71.69 588 TYR A N 1
ATOM 4759 C CA . TYR A 1 588 ? -43.465 -20.607 63.153 1.00 71.69 588 TYR A CA 1
ATOM 4760 C C . TYR A 1 588 ? -44.271 -21.686 63.888 1.00 71.69 588 TYR A C 1
ATOM 4762 O O . TYR A 1 588 ? -43.717 -22.660 64.391 1.00 71.69 588 TYR A O 1
ATOM 4770 N N . GLU A 1 589 ? -45.598 -21.540 63.901 1.00 68.81 589 GLU A N 1
ATOM 4771 C CA . GLU A 1 589 ? -46.505 -22.519 64.515 1.00 68.81 589 GLU A CA 1
ATOM 4772 C C . GLU A 1 589 ? -47.250 -23.360 63.467 1.00 68.81 589 GLU A C 1
ATOM 4774 O O . GLU A 1 589 ? -47.223 -24.588 63.523 1.00 68.81 589 GLU A O 1
ATOM 4779 N N . THR A 1 590 ? -47.920 -22.719 62.500 1.00 71.12 590 THR A N 1
ATOM 4780 C CA . THR A 1 590 ? -48.669 -23.383 61.415 1.00 71.12 590 THR A CA 1
ATOM 4781 C C . THR A 1 590 ? -48.764 -22.477 60.179 1.00 71.12 590 THR A C 1
ATOM 4783 O O . THR A 1 590 ? -48.810 -21.255 60.315 1.00 71.12 590 THR A O 1
ATOM 4786 N N . GLY A 1 591 ? -48.836 -23.048 58.969 1.00 73.19 591 GLY A N 1
ATOM 4787 C CA . GLY A 1 591 ? -49.129 -22.300 57.738 1.00 73.19 591 GLY A CA 1
ATOM 4788 C C . GLY A 1 591 ? -48.208 -22.621 56.562 1.00 73.19 591 GLY A C 1
ATOM 4789 O O . GLY A 1 591 ? -47.608 -23.689 56.499 1.00 73.19 591 GLY A O 1
ATOM 4790 N N . ASP A 1 592 ? -48.114 -21.691 55.617 1.00 74.12 592 ASP A N 1
ATOM 4791 C CA . ASP A 1 592 ? -47.225 -21.813 54.458 1.00 74.12 592 ASP A CA 1
ATOM 4792 C C . ASP A 1 592 ? -45.770 -21.514 54.840 1.00 74.12 592 ASP A C 1
ATOM 4794 O O . ASP A 1 592 ? -45.509 -20.719 55.747 1.00 74.12 592 ASP A O 1
ATOM 4798 N N . PHE A 1 593 ? -44.828 -22.128 54.128 1.00 76.44 593 PHE A N 1
ATOM 4799 C CA . PHE A 1 593 ? -43.397 -21.888 54.312 1.00 76.44 593 PHE A CA 1
ATOM 4800 C C . PHE A 1 593 ? -42.913 -20.790 53.367 1.00 76.44 593 PHE A C 1
ATOM 4802 O O . PHE A 1 593 ? -43.523 -20.537 52.330 1.00 76.44 593 PHE A O 1
ATOM 4809 N N . ASN A 1 594 ? -41.804 -20.139 53.714 1.00 77.50 594 ASN A N 1
ATOM 4810 C CA . ASN A 1 594 ? -41.135 -19.198 52.823 1.00 77.50 594 ASN A CA 1
ATOM 4811 C C . ASN A 1 594 ? -39.709 -19.669 52.563 1.00 77.50 594 ASN A C 1
ATOM 4813 O O . ASN A 1 594 ? -38.963 -19.949 53.498 1.00 77.50 594 ASN A O 1
ATOM 4817 N N . PHE A 1 595 ? -39.346 -19.715 51.291 1.00 76.94 595 PHE A N 1
ATOM 4818 C CA . PHE A 1 595 ? -38.003 -19.995 50.810 1.00 76.94 595 PHE A CA 1
ATOM 4819 C C . PHE A 1 595 ? -37.277 -18.670 50.554 1.00 76.94 595 PHE A C 1
ATOM 4821 O O . PHE A 1 595 ? -37.796 -17.822 49.826 1.00 76.94 595 PHE A O 1
ATOM 4828 N N . SER A 1 596 ? -36.119 -18.457 51.183 1.00 79.12 596 SER A N 1
ATOM 4829 C CA . SER A 1 596 ? -35.391 -17.176 51.141 1.00 79.12 596 SER A CA 1
ATOM 4830 C C . SER A 1 596 ? -34.010 -17.254 50.500 1.00 79.12 596 SER A C 1
ATOM 4832 O O . SER A 1 596 ? -33.535 -16.245 49.978 1.00 79.12 596 SER A O 1
ATOM 4834 N N . GLU A 1 597 ? -33.350 -18.407 50.572 1.00 82.19 597 GLU A N 1
ATOM 4835 C CA . GLU A 1 597 ? -31.942 -18.577 50.207 1.00 82.19 597 GLU A CA 1
ATOM 4836 C C . GLU A 1 597 ? -31.714 -19.964 49.605 1.00 82.19 597 GLU A C 1
ATOM 4838 O O . GLU A 1 597 ? -32.415 -20.917 49.947 1.00 82.19 597 GLU A O 1
ATOM 4843 N N . ILE A 1 598 ? -30.725 -20.068 48.720 1.00 82.44 598 ILE A N 1
ATOM 4844 C CA . ILE A 1 598 ? -30.258 -21.329 48.146 1.00 82.44 598 ILE A CA 1
ATOM 4845 C C . ILE A 1 598 ? -28.735 -21.382 48.130 1.00 82.44 598 ILE A C 1
ATOM 4847 O O . ILE A 1 598 ? -28.082 -20.410 47.755 1.00 82.44 598 ILE A O 1
ATOM 4851 N N . GLY A 1 599 ? -28.179 -22.527 48.520 1.00 85.00 599 GLY A N 1
ATOM 4852 C CA . GLY A 1 599 ? -26.757 -22.836 48.405 1.00 85.00 599 GLY A CA 1
ATOM 4853 C C . GLY A 1 599 ? -26.503 -23.880 47.320 1.00 85.00 599 GLY A C 1
ATOM 4854 O O . GLY A 1 599 ? -27.190 -24.898 47.263 1.00 85.00 599 GLY A O 1
ATOM 4855 N N . PHE A 1 600 ? -25.502 -23.641 46.480 1.00 84.44 600 PHE A N 1
ATOM 4856 C CA . PHE A 1 600 ? -24.973 -24.594 45.511 1.00 84.44 600 PHE A CA 1
ATOM 4857 C C . PHE A 1 600 ? -23.695 -25.213 46.059 1.00 84.44 600 PHE A C 1
ATOM 4859 O O . PHE A 1 600 ? -22.776 -24.495 46.454 1.00 84.44 600 PHE A O 1
ATOM 4866 N N . TYR A 1 601 ? -23.630 -26.540 46.060 1.00 85.94 601 TYR A N 1
ATOM 4867 C CA . TYR A 1 601 ? -22.513 -27.308 46.600 1.00 85.94 601 TYR A CA 1
ATOM 4868 C C . TYR A 1 601 ? -21.821 -28.086 45.479 1.00 85.94 601 TYR A C 1
ATOM 4870 O O . TYR A 1 601 ? -22.484 -28.537 44.546 1.00 85.94 601 TYR A O 1
ATOM 4878 N N . ASN A 1 602 ? -20.498 -28.241 45.562 1.00 84.00 602 ASN A N 1
ATOM 4879 C CA . ASN A 1 602 ? -19.750 -29.096 44.638 1.00 84.00 602 ASN A CA 1
ATOM 4880 C C . ASN A 1 602 ? -19.905 -30.591 44.997 1.00 84.00 602 ASN A C 1
ATOM 4882 O O . ASN A 1 602 ? -20.553 -30.940 45.986 1.00 84.00 602 ASN A O 1
ATOM 4886 N N . GLU A 1 603 ? -19.274 -31.476 44.220 1.00 82.31 603 GLU A N 1
ATOM 4887 C CA . GLU A 1 603 ? -19.313 -32.934 44.440 1.00 82.31 603 GLU A CA 1
ATOM 4888 C C . GLU A 1 603 ? -18.797 -33.356 45.832 1.00 82.31 603 GLU A C 1
ATOM 4890 O O . GLU A 1 603 ? -19.306 -34.310 46.423 1.00 82.31 603 GLU A O 1
ATOM 4895 N N . ASP A 1 604 ? -17.862 -32.592 46.408 1.00 86.88 604 ASP A N 1
ATOM 4896 C CA . ASP A 1 604 ? -17.320 -32.803 47.758 1.00 86.88 604 ASP A CA 1
ATOM 4897 C C . ASP A 1 604 ? -18.193 -32.203 48.878 1.00 86.88 604 ASP A C 1
ATOM 4899 O O . ASP A 1 604 ? -17.814 -32.240 50.050 1.00 86.88 604 ASP A O 1
ATOM 4903 N N . LYS A 1 605 ? -19.367 -31.648 48.542 1.00 83.00 605 LYS A N 1
ATOM 4904 C CA . LYS A 1 605 ? -20.281 -30.929 49.450 1.00 83.00 605 LYS A CA 1
ATOM 4905 C C . LYS A 1 605 ? -19.697 -29.655 50.065 1.00 83.00 605 LYS A C 1
ATOM 4907 O O . LYS A 1 605 ? -20.128 -29.226 51.136 1.00 83.00 605 LYS A O 1
ATOM 4912 N N . ASN A 1 606 ? -18.762 -29.007 49.382 1.00 85.12 606 ASN A N 1
ATOM 4913 C CA . ASN A 1 606 ? -18.322 -27.659 49.724 1.00 85.12 606 ASN A CA 1
ATOM 4914 C C . ASN A 1 606 ? -19.263 -26.636 49.077 1.00 85.12 606 ASN A C 1
ATOM 4916 O O . ASN A 1 606 ? -19.556 -26.736 47.886 1.00 85.12 606 ASN A O 1
ATOM 4920 N N . LEU A 1 607 ? -19.732 -25.657 49.854 1.00 83.50 607 LEU A N 1
ATOM 4921 C CA . LEU A 1 607 ? -20.556 -24.557 49.350 1.00 83.50 607 LEU A CA 1
ATOM 4922 C C . LEU A 1 607 ? -19.737 -23.716 48.357 1.00 83.50 607 LEU A C 1
ATOM 4924 O O . LEU A 1 607 ? -18.673 -23.209 48.708 1.00 83.50 607 LEU A O 1
ATOM 4928 N N . VAL A 1 608 ? -20.244 -23.565 47.135 1.00 83.88 608 VAL A N 1
ATOM 4929 C CA . VAL A 1 608 ? -19.602 -22.818 46.040 1.00 83.88 608 VAL A CA 1
ATOM 4930 C C . VAL A 1 608 ? -20.260 -21.457 45.852 1.00 83.88 608 VAL A C 1
ATOM 4932 O O . VAL A 1 608 ? -19.575 -20.446 45.732 1.00 83.88 608 VAL A O 1
ATOM 4935 N N . VAL A 1 609 ? -21.594 -21.422 45.841 1.00 81.50 609 VAL A N 1
ATOM 4936 C CA . VAL A 1 609 ? -22.382 -20.203 45.615 1.00 81.50 609 VAL A CA 1
ATOM 4937 C C . VAL A 1 609 ? -23.557 -20.184 46.580 1.00 81.50 609 VAL A C 1
ATOM 4939 O O . VAL A 1 609 ? -24.221 -21.199 46.760 1.00 81.50 609 VAL A O 1
ATOM 4942 N N . ILE A 1 610 ? -23.849 -19.025 47.166 1.00 85.00 610 ILE A N 1
ATOM 4943 C CA . ILE A 1 610 ? -25.098 -18.783 47.889 1.00 85.00 610 ILE A CA 1
ATOM 4944 C C . ILE A 1 610 ? -25.862 -17.659 47.198 1.00 85.00 610 ILE A C 1
ATOM 4946 O O . ILE A 1 610 ? -25.292 -16.621 46.866 1.00 85.00 610 ILE A O 1
ATOM 4950 N N . SER A 1 611 ? -27.152 -17.867 46.971 1.00 75.81 611 SER A N 1
ATOM 4951 C CA . SER A 1 611 ? -28.036 -16.865 46.391 1.00 75.81 611 SER A CA 1
ATOM 4952 C C . SER A 1 611 ? -29.167 -16.551 47.358 1.00 75.81 611 SER A C 1
ATOM 4954 O O . SER A 1 611 ? -29.814 -17.448 47.902 1.00 75.81 611 SER A O 1
ATOM 4956 N N . LYS A 1 612 ? -29.399 -15.256 47.581 1.00 83.00 612 LYS A N 1
ATOM 4957 C CA . LYS A 1 612 ? -30.424 -14.737 48.486 1.00 83.00 612 LYS A CA 1
ATOM 4958 C C . LYS A 1 612 ? -31.484 -13.999 47.692 1.00 83.00 612 LYS A C 1
ATOM 4960 O O . LYS A 1 612 ? -31.187 -13.081 46.930 1.00 83.00 612 LYS A O 1
ATOM 4965 N N . LEU A 1 613 ? -32.737 -14.383 47.895 1.00 76.31 613 LEU A N 1
ATOM 4966 C CA . LEU A 1 613 ? -33.861 -13.795 47.186 1.00 76.31 613 LEU A CA 1
ATOM 4967 C C . LEU A 1 613 ? -34.210 -12.425 47.775 1.00 76.31 613 LEU A C 1
ATOM 4969 O O . LEU A 1 613 ? -34.342 -12.264 48.988 1.00 76.31 613 LEU A O 1
ATOM 4973 N N . SER A 1 614 ? -34.437 -11.438 46.905 1.00 75.94 614 SER A N 1
ATOM 4974 C CA . SER A 1 614 ? -34.877 -10.091 47.304 1.00 75.94 614 SER A CA 1
ATOM 4975 C C . SER A 1 614 ? -36.257 -10.093 47.973 1.00 75.94 614 SER A C 1
ATOM 4977 O O . SER A 1 614 ? -36.567 -9.214 48.781 1.00 75.94 614 SER A O 1
ATOM 4979 N N . ARG A 1 615 ? -37.090 -11.092 47.657 1.00 79.69 615 ARG A N 1
ATOM 4980 C CA . ARG A 1 615 ? -38.356 -11.395 48.330 1.00 79.69 615 ARG A CA 1
ATOM 4981 C C . ARG A 1 615 ? -38.489 -12.910 48.505 1.00 79.69 615 ARG A C 1
ATOM 4983 O O . ARG A 1 615 ? -38.410 -13.614 47.500 1.00 79.69 615 ARG A O 1
ATOM 4990 N N . PRO A 1 616 ? -38.726 -13.410 49.730 1.00 82.19 616 PRO A N 1
ATOM 4991 C CA . PRO A 1 616 ? -38.956 -14.833 49.948 1.00 82.19 616 PRO A CA 1
ATOM 4992 C C . PRO A 1 616 ? -40.153 -15.354 49.141 1.00 82.19 616 PRO A C 1
ATOM 4994 O O . PRO A 1 616 ? -41.189 -14.689 49.053 1.00 82.19 616 PRO A O 1
ATOM 4997 N N . ILE A 1 617 ? -40.017 -16.550 48.569 1.00 80.00 617 ILE A N 1
ATOM 4998 C CA . ILE A 1 617 ? -41.069 -17.216 47.794 1.00 80.00 617 ILE A CA 1
ATOM 4999 C C . ILE A 1 617 ? -41.938 -18.031 48.748 1.00 80.00 617 ILE A C 1
ATOM 5001 O O . ILE A 1 617 ? -41.440 -18.867 49.501 1.00 80.00 617 ILE A O 1
ATOM 5005 N N . ARG A 1 618 ? -43.252 -17.799 48.703 1.00 79.19 618 ARG A N 1
ATOM 5006 C CA . ARG A 1 618 ? -44.228 -18.521 49.524 1.00 79.19 618 ARG A CA 1
ATOM 5007 C C . ARG A 1 618 ? -44.514 -19.900 48.933 1.00 79.19 618 ARG A C 1
ATOM 5009 O O . ARG A 1 618 ? -45.099 -20.001 47.857 1.00 79.19 618 ARG A O 1
ATOM 5016 N N . LEU A 1 619 ? -44.177 -20.942 49.680 1.00 77.62 619 LEU A N 1
ATOM 5017 C CA . LEU A 1 619 ? -44.466 -22.340 49.385 1.00 77.62 619 LEU A CA 1
ATOM 5018 C C . LEU A 1 619 ? -45.772 -22.737 50.075 1.00 77.62 619 LEU A C 1
ATOM 5020 O O . LEU A 1 619 ? -45.854 -22.789 51.305 1.00 77.62 619 LEU A O 1
ATOM 5024 N N . ARG A 1 620 ? -46.815 -22.999 49.281 1.00 74.25 620 ARG A N 1
ATOM 5025 C CA . ARG A 1 620 ? -48.097 -23.464 49.823 1.00 74.25 620 ARG A CA 1
ATOM 5026 C C . ARG A 1 620 ? -47.981 -24.905 50.282 1.00 74.25 620 ARG A C 1
ATOM 5028 O O . ARG A 1 620 ? -47.527 -25.758 49.524 1.00 74.25 620 ARG A O 1
ATOM 5035 N N . ASN A 1 621 ? -48.454 -25.181 51.491 1.00 69.88 621 ASN A N 1
ATOM 5036 C CA . ASN A 1 621 ? -48.406 -26.533 52.029 1.00 69.88 621 ASN A CA 1
ATOM 5037 C C . ASN A 1 621 ? -49.204 -27.511 51.138 1.00 69.88 621 ASN A C 1
ATOM 5039 O O . ASN A 1 621 ? -50.371 -27.265 50.826 1.00 69.88 621 ASN A O 1
ATOM 5043 N N . GLY A 1 622 ? -48.571 -28.607 50.710 1.00 70.12 622 GLY A N 1
ATOM 5044 C CA . GLY A 1 622 ? -49.166 -29.614 49.826 1.00 70.12 622 GLY A CA 1
ATOM 5045 C C . GLY A 1 622 ? -49.078 -29.314 48.322 1.00 70.12 622 GLY A C 1
ATOM 5046 O O . GLY A 1 622 ? -49.548 -30.131 47.526 1.00 70.12 622 GLY A O 1
ATOM 5047 N N . ALA A 1 623 ? -48.509 -28.172 47.921 1.00 72.94 623 ALA A N 1
ATOM 5048 C CA . ALA A 1 623 ? -48.341 -27.792 46.523 1.00 72.94 623 ALA A CA 1
ATOM 5049 C C . ALA A 1 623 ? -46.894 -27.991 46.059 1.00 72.94 623 ALA A C 1
ATOM 5051 O O . ALA A 1 623 ? -45.946 -27.704 46.785 1.00 72.94 623 ALA A O 1
ATOM 5052 N N . LYS A 1 624 ? -46.733 -28.419 44.806 1.00 78.38 624 LYS A N 1
ATOM 5053 C CA . LYS A 1 624 ? -45.434 -28.410 44.132 1.00 78.38 624 LYS A CA 1
ATOM 5054 C C . LYS A 1 624 ? -45.162 -27.011 43.591 1.00 78.38 624 LYS A C 1
ATOM 5056 O O . LYS A 1 624 ? -46.033 -26.438 42.936 1.00 78.38 624 LYS A O 1
ATOM 5061 N N . THR A 1 625 ? -43.976 -26.486 43.867 1.00 76.50 625 THR A N 1
ATOM 5062 C CA . THR A 1 625 ? -43.516 -25.191 43.357 1.00 76.50 625 THR A CA 1
ATOM 5063 C C . THR A 1 625 ? -42.263 -25.422 42.530 1.00 76.50 625 THR A C 1
ATOM 5065 O O . THR A 1 625 ? -41.281 -25.959 43.031 1.00 76.50 625 THR A O 1
ATOM 5068 N N . GLU A 1 626 ? -42.305 -25.038 41.262 1.00 81.94 626 GLU A N 1
ATOM 5069 C CA . GLU A 1 626 ? -41.134 -25.048 40.390 1.00 81.94 626 GLU A CA 1
ATOM 5070 C C . GLU A 1 626 ? -40.413 -23.705 40.514 1.00 81.94 626 GLU A C 1
ATOM 5072 O O . GLU A 1 626 ? -41.053 -22.649 40.490 1.00 81.94 626 GLU A O 1
ATOM 5077 N N . ILE A 1 627 ? -39.095 -23.751 40.698 1.00 79.31 627 ILE A N 1
ATOM 5078 C CA . ILE A 1 627 ? -38.240 -22.569 40.746 1.00 79.31 627 ILE A CA 1
ATOM 5079 C C . ILE A 1 627 ? -37.181 -22.715 39.661 1.00 79.31 627 ILE A C 1
ATOM 5081 O O . ILE A 1 627 ? -36.366 -23.636 39.699 1.00 79.31 627 ILE A O 1
ATOM 5085 N N . GLU A 1 628 ? -37.194 -21.773 38.724 1.00 81.88 628 GLU A N 1
ATOM 5086 C CA . GLU A 1 628 ? -36.113 -21.574 37.768 1.00 81.88 628 GLU A CA 1
ATOM 5087 C C . GLU A 1 628 ? -35.087 -20.624 38.386 1.00 81.88 628 GLU A C 1
ATOM 5089 O O . GLU A 1 628 ? -35.415 -19.511 38.809 1.00 81.88 628 GLU A O 1
ATOM 5094 N N . ILE A 1 629 ? -33.840 -21.074 38.455 1.00 79.44 629 ILE A N 1
ATOM 5095 C CA . ILE A 1 629 ? -32.714 -20.282 38.929 1.00 79.44 629 ILE A CA 1
ATOM 5096 C C . ILE A 1 629 ? -31.790 -20.075 37.756 1.00 79.44 629 ILE A C 1
ATOM 5098 O O . ILE A 1 629 ? -31.363 -21.036 37.124 1.00 79.44 629 ILE A O 1
ATOM 5102 N N . SER A 1 630 ? -31.454 -18.819 37.492 1.00 78.19 630 SER A N 1
ATOM 5103 C CA . SER A 1 630 ? -30.490 -18.494 36.461 1.00 78.19 630 SER A CA 1
ATOM 5104 C C . SER A 1 630 ? -29.286 -17.755 37.010 1.00 78.19 630 SER A C 1
ATOM 5106 O O . SER A 1 630 ? -29.449 -16.769 37.731 1.00 78.19 630 SER A O 1
ATOM 5108 N N . LEU A 1 631 ? -28.102 -18.207 36.614 1.00 73.81 631 LEU A N 1
ATOM 5109 C CA . LEU A 1 631 ? -26.826 -17.564 36.875 1.00 73.81 631 LEU A CA 1
ATOM 5110 C C . LEU A 1 631 ? -26.220 -17.119 35.539 1.00 73.81 631 LEU A C 1
ATOM 5112 O O . LEU A 1 631 ? -26.030 -17.948 34.647 1.00 73.81 631 LEU A O 1
ATOM 5116 N N . ASP A 1 632 ? -25.929 -15.828 35.421 1.00 66.44 632 ASP A N 1
ATOM 5117 C CA . ASP A 1 632 ? -25.187 -15.266 34.292 1.00 66.44 632 ASP A CA 1
ATOM 5118 C C . ASP A 1 632 ? -23.700 -15.205 34.686 1.00 66.44 632 ASP A C 1
ATOM 5120 O O . ASP A 1 632 ? -23.392 -14.822 35.821 1.00 66.44 632 ASP A O 1
ATOM 5124 N N . PHE A 1 633 ? -22.794 -15.611 33.793 1.00 62.09 633 PHE A N 1
ATOM 5125 C CA . PHE A 1 633 ? -21.344 -15.603 34.026 1.00 62.09 633 PHE A CA 1
ATOM 5126 C C . PHE A 1 633 ? -20.544 -15.350 32.749 1.00 62.09 633 PHE A C 1
ATOM 5128 O O . PHE A 1 633 ? -21.075 -15.614 31.640 1.00 62.09 633 PHE A O 1
#

Foldseek 3Di:
DDDDLDDDDDFDPVQKDKDKDKDKDWFPWFFQWDDDDLLWIWGDQDQLRFVHKWKDFPLQQAQAQKGQCVVTDDPVSVVVDDFFWKKKKFDWDLLDAQPDDQTGLNAQTWIAIWTWDDDDDHRMIGTLHTGFHDNVRPPVSGRMIMMTIHGGPVCNLCSQFVDQPDQPQDPVPSDGDFDPDDRDRRFKWKFKQFLFFAFQQDDDPFTSCPAAPVVVVVVCVVLVANDPPPDPPPDDPNPDPPPVWWDQNSRIKMKIADPRRDPDPSQAQWFDDDPVVVPFKKKWKFSNAAELQFDDPFLQCSSGGIFMWIFDDDWDASDPPPGRFIKTFTWTDCVGGDVVDDTDGQWIQGTNRRMTIGRNQQCLLLQWNLFLGVYGDFFKDKDWDQAPVDWQQWPAAAQKKKWKWKDFAAPGTSGAGDTHNMITMDHRNDPTHTKMQMAGPAPSSNRQEAFCPDPSRVGHHHWGQWIKMWMDMGGPPDDDDSFAIWIFTLDDCQQQVDPSTIGDRRSRRDPPSVSSVRMGGSVRCVPGIPGTRHGPSSDDDPPDRTHGTRSTTTRNTMIIRMHIDIKIKIKGKDKDAQPSDDDPPPPDDDFWDWAFKDFDADPVRHTDDIDGDPDTDTHGRHDIDIDIDMDID